Protein AF-A0A958FJB3-F1 (afdb_monomer_lite)

Sequence (604 aa):
MTQQEELRKILQYARNHTILNLAGKGLFELPPEIGQLQQLTRLNLKQNHLDTLPPEIGQLKNLRELWLDGNKLSTLPEEIGQLKQLRWLSLNDNQINELPESLAGLETLEILELNGNQLPHPAENQTRKPAELIDFILQNQERRRINTVKLLVLGEPGAGKTSLIRRLVERRFDPDEPSSSGITVQRWPVQVAQKRIQINLWDFGPEVVRRGISHLFLSERSFYLMVWDAGRDKDPEKLENWLKLIQFFGGNSPLIIVLNKTDLLRAEIDRKGLQQRYPNIRAFVNASALDDNGIAELRSVLKNALPDLENMKTRWEPGWLNVKTRLELLKRHFIGMQEYEALCDKEDIDKAGQKDLLQWLHDLGTVTHFQGDIRLHNTIVLRPEWISEAIGKILDANPPAKNRAVLSAADLSWILSGDHFYPRTQYLYLIHLMKSFELCFDLEDNSDREYLVPQWLPARPEADNPSYRQALAFQYHYRFLPGDIIPKLIAKMFPFIVGNAYWQNGFVVSDPFNQALVETREQPPGVSIYVGGRSTTRRDFLARIRGYFDYIHALFPGLEVQERVPLPDQPDVSIDYRHLLTLEEKGIEQFIPEGRELPLAVAP

Structure (mmCIF, N/CA/C/O backbone):
data_AF-A0A958FJB3-F1
#
_entry.id   AF-A0A958FJB3-F1
#
loop_
_atom_site.group_PDB
_atom_site.id
_atom_site.type_symbol
_atom_site.label_atom_id
_atom_site.label_alt_id
_atom_site.label_comp_id
_atom_site.label_asym_id
_atom_site.label_entity_id
_atom_site.label_seq_id
_atom_site.pdbx_PDB_ins_code
_atom_site.Cartn_x
_atom_site.Cartn_y
_atom_site.Cartn_z
_atom_site.occupancy
_atom_site.B_iso_or_equiv
_atom_site.auth_seq_id
_atom_site.auth_comp_id
_atom_site.auth_asym_id
_atom_site.auth_atom_id
_atom_site.pdbx_PDB_model_num
ATOM 1 N N . MET A 1 1 ? -28.145 -40.068 26.305 1.00 54.22 1 MET A N 1
ATOM 2 C CA . MET A 1 1 ? -28.766 -38.735 26.231 1.00 54.22 1 MET A CA 1
ATOM 3 C C . MET A 1 1 ? -27.621 -37.753 26.299 1.00 54.22 1 MET A C 1
ATOM 5 O O . MET A 1 1 ? -26.825 -37.866 27.226 1.00 54.22 1 MET A O 1
ATOM 9 N N . THR A 1 2 ? -27.427 -36.930 25.276 1.00 79.12 2 THR A N 1
ATOM 10 C CA . THR A 1 2 ? -26.333 -35.949 25.303 1.00 79.12 2 THR A CA 1
ATOM 11 C C . THR A 1 2 ? -26.640 -34.880 26.357 1.00 79.12 2 THR A C 1
ATOM 13 O O . THR A 1 2 ? -27.804 -34.617 26.665 1.00 79.12 2 THR A O 1
ATOM 16 N N . GLN A 1 3 ? -25.610 -34.253 26.926 1.00 78.94 3 GLN A N 1
ATOM 17 C CA . GLN A 1 3 ? -25.760 -33.170 27.910 1.00 78.94 3 GLN A CA 1
ATOM 18 C C . GLN A 1 3 ? -26.664 -32.030 27.383 1.00 78.94 3 GLN A C 1
ATOM 20 O O . GLN A 1 3 ? -27.435 -31.440 28.137 1.00 78.94 3 GLN A O 1
ATOM 25 N N . GLN A 1 4 ? -26.646 -31.782 26.066 1.00 80.75 4 GLN A N 1
ATOM 26 C CA . GLN A 1 4 ? -27.548 -30.856 25.368 1.00 80.75 4 GLN A CA 1
ATOM 27 C C . GLN A 1 4 ? -29.017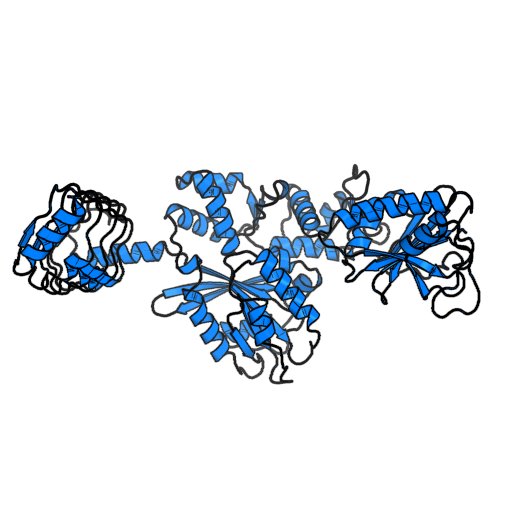 -31.306 25.363 1.00 80.75 4 GLN A C 1
ATOM 29 O O . GLN A 1 4 ? -29.909 -30.486 25.567 1.00 80.75 4 GLN A O 1
ATOM 34 N N . GLU A 1 5 ? -29.301 -32.589 25.119 1.00 83.31 5 GLU A N 1
ATOM 35 C CA . GLU A 1 5 ? -30.674 -33.115 25.158 1.00 83.31 5 GLU A CA 1
ATOM 36 C C . GLU A 1 5 ? -31.267 -33.017 26.565 1.00 83.31 5 GLU A C 1
ATOM 38 O O . GLU A 1 5 ? -32.448 -32.705 26.729 1.00 83.31 5 GLU A O 1
ATOM 43 N N . GLU A 1 6 ? -30.446 -33.260 27.587 1.00 84.75 6 GLU A N 1
ATOM 44 C CA . GLU A 1 6 ? -30.842 -33.100 28.983 1.00 84.75 6 GLU A CA 1
ATOM 45 C C . GLU A 1 6 ? -31.118 -31.634 29.326 1.00 84.75 6 GLU A C 1
ATOM 47 O O . GLU A 1 6 ? -32.161 -31.320 29.902 1.00 84.75 6 GLU A O 1
ATOM 52 N N . LEU A 1 7 ? -30.248 -30.723 28.883 1.00 89.75 7 LEU A N 1
ATOM 53 C CA . LEU A 1 7 ? -30.447 -29.288 29.049 1.00 89.75 7 LEU A CA 1
ATOM 54 C C . LEU A 1 7 ? -31.731 -28.809 28.356 1.00 89.75 7 LEU A C 1
ATOM 56 O O . LEU A 1 7 ? -32.533 -28.120 28.982 1.00 89.75 7 LEU A O 1
ATOM 60 N N . ARG A 1 8 ? -31.997 -29.228 27.113 1.00 89.69 8 ARG A N 1
ATOM 61 C CA . ARG A 1 8 ? -33.249 -28.892 26.408 1.00 89.69 8 ARG A CA 1
ATOM 62 C C . ARG A 1 8 ? -34.489 -29.364 27.164 1.00 89.69 8 ARG A C 1
ATOM 64 O O . ARG A 1 8 ? -35.466 -28.620 27.248 1.00 89.69 8 ARG A O 1
ATOM 71 N N . LYS A 1 9 ? -34.450 -30.560 27.763 1.00 87.44 9 LYS A N 1
ATOM 72 C CA . LYS A 1 9 ? -35.541 -31.045 28.624 1.00 87.44 9 LYS A CA 1
ATOM 73 C C . LYS A 1 9 ? -35.714 -30.155 29.851 1.00 87.44 9 LYS A C 1
ATOM 75 O O . LYS A 1 9 ? -36.835 -29.738 30.126 1.00 87.44 9 LYS A O 1
ATOM 80 N N . ILE A 1 10 ? -34.630 -29.809 30.549 1.00 89.38 10 ILE A N 1
ATOM 81 C CA . ILE A 1 10 ? -34.678 -28.898 31.707 1.00 89.38 10 ILE A CA 1
ATOM 82 C C . ILE A 1 10 ? -35.316 -27.560 31.314 1.00 89.38 10 ILE A C 1
ATOM 84 O O . ILE A 1 10 ? -36.217 -27.087 32.006 1.00 89.38 10 ILE A O 1
ATOM 88 N N . LEU A 1 11 ? -34.920 -26.984 30.176 1.00 90.81 11 LEU A N 1
ATOM 89 C CA . LEU A 1 11 ? -35.490 -25.734 29.669 1.00 90.81 11 LEU A CA 1
ATOM 90 C C . LEU A 1 11 ? -36.984 -25.868 29.342 1.00 90.81 11 LEU A C 1
ATOM 92 O O . LEU A 1 11 ? -37.770 -24.980 29.666 1.00 90.81 11 LEU A O 1
ATOM 96 N N . GLN A 1 12 ? -37.414 -26.998 28.778 1.00 89.19 12 GLN A N 1
ATOM 97 C CA . GLN A 1 12 ? -38.831 -27.252 28.514 1.00 89.19 12 GLN A CA 1
ATOM 98 C C . GLN A 1 12 ? -39.673 -27.238 29.802 1.00 89.19 12 GLN A C 1
ATOM 100 O O . GLN A 1 12 ? -40.756 -26.647 29.814 1.00 89.19 12 GLN A O 1
ATOM 105 N N . TYR A 1 13 ? -39.167 -27.822 30.894 1.00 87.00 13 TYR A N 1
ATOM 106 C CA . TYR A 1 13 ? -39.826 -27.789 32.207 1.00 87.00 13 TYR A CA 1
ATOM 107 C C . TYR A 1 13 ? -39.723 -26.417 32.896 1.00 87.00 13 TYR A C 1
ATOM 109 O O . TYR A 1 13 ? -40.611 -26.029 33.660 1.00 87.00 13 TYR A O 1
ATOM 117 N N . ALA A 1 14 ? -38.675 -25.64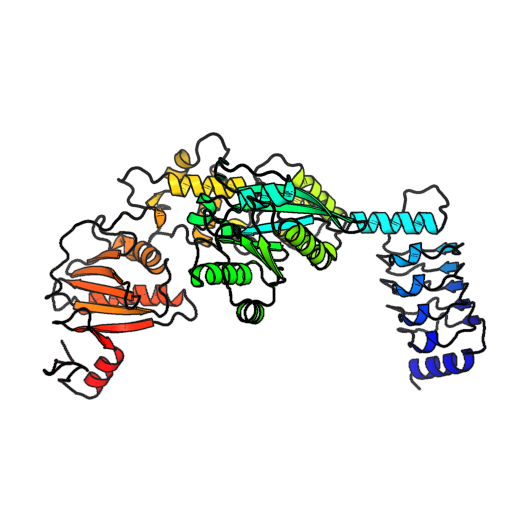5 32.604 1.00 88.31 14 ALA A N 1
ATOM 118 C CA . ALA A 1 14 ? -38.427 -24.340 33.210 1.00 88.31 14 ALA A CA 1
ATOM 119 C C . ALA A 1 14 ? -39.319 -23.205 32.669 1.00 88.31 14 ALA A C 1
ATOM 121 O O . ALA A 1 14 ? -39.293 -22.115 33.232 1.00 88.31 14 ALA A O 1
ATOM 122 N N . ARG A 1 15 ? -40.143 -23.426 31.631 1.00 89.81 15 ARG A N 1
ATOM 123 C CA . ARG A 1 15 ? -40.952 -22.370 30.972 1.00 89.81 15 ARG A CA 1
ATOM 124 C C . ARG A 1 15 ? -41.833 -21.539 31.912 1.00 89.81 15 ARG A C 1
ATOM 126 O O . ARG A 1 15 ? -42.037 -20.355 31.660 1.00 89.81 15 ARG A O 1
ATOM 133 N N . ASN A 1 16 ? -42.325 -22.152 32.988 1.00 89.06 16 ASN A N 1
ATOM 134 C CA . ASN A 1 16 ? -43.184 -21.501 33.984 1.00 89.06 16 ASN A CA 1
ATOM 135 C C . ASN A 1 16 ? -42.441 -21.130 35.279 1.00 89.06 16 ASN A C 1
ATOM 137 O O . ASN A 1 16 ? -43.071 -20.712 36.248 1.00 89.06 16 ASN A O 1
ATOM 141 N N . HIS A 1 17 ? -41.122 -21.317 35.326 1.00 92.12 17 HIS A N 1
ATOM 142 C CA . HIS A 1 17 ? -40.311 -21.019 36.498 1.00 92.12 17 HIS A CA 1
ATOM 143 C C . HIS A 1 17 ? -39.754 -19.600 36.423 1.00 92.12 17 HIS A C 1
ATOM 145 O O . HIS A 1 17 ? -39.385 -19.100 35.363 1.00 92.12 17 HIS A O 1
ATOM 151 N N . THR A 1 18 ? -39.655 -18.966 37.586 1.00 94.62 18 THR A N 1
ATOM 152 C CA . THR A 1 18 ? -39.048 -17.640 37.737 1.00 94.62 18 THR A CA 1
ATOM 153 C C . THR A 1 18 ? -37.558 -17.724 38.066 1.00 94.62 18 THR A C 1
ATOM 155 O O . THR A 1 18 ? -36.823 -16.770 37.839 1.00 94.62 18 THR A O 1
ATOM 158 N N . ILE A 1 19 ? -37.083 -18.871 38.558 1.00 96.50 19 ILE A N 1
ATOM 159 C CA . ILE A 1 19 ? -35.685 -19.095 38.931 1.00 96.50 19 ILE A CA 1
ATOM 160 C C . ILE A 1 19 ? -35.189 -20.366 38.251 1.00 96.50 19 ILE A C 1
ATOM 162 O O . ILE A 1 19 ? -35.820 -21.417 38.364 1.00 96.50 19 ILE A O 1
ATOM 166 N N . LEU A 1 20 ? -34.036 -20.278 37.593 1.00 96.94 20 LEU A N 1
ATOM 167 C CA . LEU A 1 20 ? -33.357 -21.411 36.978 1.00 96.94 20 LEU A CA 1
ATOM 168 C C . LEU A 1 20 ? -31.895 -21.426 37.424 1.00 96.94 20 LEU A C 1
ATOM 170 O O . LEU A 1 20 ? -31.168 -20.451 37.238 1.00 96.94 20 LEU A O 1
ATOM 174 N N . ASN A 1 21 ? -31.469 -22.542 38.018 1.00 96.12 21 ASN A N 1
ATOM 175 C CA . ASN A 1 21 ? -30.090 -22.756 38.442 1.00 96.12 21 ASN A CA 1
ATOM 176 C C . ASN A 1 21 ? -29.446 -23.888 37.636 1.00 96.12 21 ASN A C 1
ATOM 178 O O . ASN A 1 21 ? -29.823 -25.052 37.760 1.00 96.12 21 ASN A O 1
ATOM 182 N N . LEU A 1 22 ? -28.459 -23.514 36.833 1.00 95.69 22 LEU A N 1
ATOM 183 C CA . LEU A 1 22 ? -27.641 -24.368 35.980 1.00 95.69 22 LEU A CA 1
ATOM 184 C C . LEU A 1 22 ? -26.149 -24.245 36.336 1.00 95.69 22 LEU A C 1
ATOM 186 O O . LEU A 1 22 ? -25.287 -24.542 35.509 1.00 95.69 22 LEU A O 1
ATOM 190 N N . ALA A 1 23 ? -25.825 -23.801 37.552 1.00 96.88 23 ALA A N 1
ATOM 191 C CA . ALA A 1 23 ? -24.443 -23.677 37.991 1.00 96.88 23 ALA A CA 1
ATOM 192 C C . ALA A 1 23 ? -23.748 -25.044 38.112 1.00 96.88 23 ALA A C 1
ATOM 194 O O . ALA A 1 23 ? -24.364 -26.020 38.556 1.00 96.88 23 ALA A O 1
ATOM 195 N N . GLY A 1 24 ? -22.462 -25.114 37.751 1.00 94.81 24 GLY A N 1
ATOM 196 C CA . GLY A 1 24 ? -21.642 -26.316 37.943 1.00 94.81 24 GLY A CA 1
ATOM 197 C C . GLY A 1 24 ? -22.065 -27.512 37.086 1.00 94.81 24 GLY A C 1
ATOM 198 O O . GLY A 1 24 ? -21.849 -28.655 37.484 1.00 94.81 24 GLY A O 1
ATOM 199 N N . LYS A 1 25 ? -22.730 -27.280 35.948 1.00 94.12 25 LYS A N 1
ATOM 200 C CA . LYS A 1 25 ? -23.259 -28.345 35.079 1.00 94.12 25 LYS A CA 1
ATOM 201 C C . LYS A 1 25 ? -22.303 -28.751 33.960 1.00 94.12 25 LYS A C 1
ATOM 203 O O . LYS A 1 25 ? -22.642 -29.662 33.210 1.00 94.12 25 LYS A O 1
ATOM 208 N N . GLY A 1 26 ? -21.133 -28.115 33.861 1.00 93.00 26 GLY A N 1
ATOM 209 C CA . GLY A 1 26 ? -20.127 -28.382 32.830 1.00 93.00 26 GLY A CA 1
ATOM 210 C C . GLY A 1 26 ? -20.602 -28.018 31.421 1.00 93.00 26 GLY A C 1
ATOM 211 O O . GLY A 1 26 ? -20.263 -28.720 30.473 1.00 93.00 26 GLY A O 1
ATOM 212 N N . LEU A 1 27 ? -21.453 -26.995 31.287 1.00 93.62 27 LEU A N 1
ATOM 213 C CA . LEU A 1 27 ? -22.026 -26.578 30.003 1.00 93.62 27 LEU A CA 1
ATOM 214 C C . LEU A 1 27 ? -20.989 -25.841 29.152 1.00 93.62 27 LEU A C 1
ATOM 216 O O . LEU A 1 27 ? -20.341 -24.933 29.661 1.00 93.62 27 LEU A O 1
ATOM 220 N N . PHE A 1 28 ? -20.887 -26.185 27.869 1.00 93.50 28 PHE A N 1
ATOM 221 C CA . PHE A 1 28 ? -20.039 -25.478 26.894 1.00 93.50 28 PHE A CA 1
ATOM 222 C C . PHE A 1 28 ? -20.807 -24.425 26.087 1.00 93.50 28 PHE A C 1
ATOM 224 O O . PHE A 1 28 ? -20.244 -23.430 25.645 1.00 93.50 28 PHE A O 1
ATOM 231 N N . GLU A 1 29 ? -22.118 -24.610 25.944 1.00 93.00 29 GLU A N 1
ATOM 232 C CA . GLU A 1 29 ? -23.006 -23.672 25.264 1.00 93.00 29 GLU A CA 1
ATOM 233 C C . GLU A 1 29 ? -24.403 -23.686 25.893 1.00 93.00 29 GLU A C 1
ATOM 235 O O . GLU A 1 29 ? -24.802 -24.645 26.566 1.00 93.00 29 GLU A O 1
ATOM 240 N N . LEU A 1 30 ? -25.155 -22.610 25.657 1.00 93.81 30 LEU A N 1
ATOM 241 C CA . LEU A 1 30 ? -26.578 -22.531 25.964 1.00 93.81 30 LEU A CA 1
ATOM 242 C C . LEU A 1 30 ? -27.383 -22.600 24.671 1.00 93.81 30 LEU A C 1
ATOM 244 O O . LEU A 1 30 ? -27.088 -21.859 23.734 1.00 93.81 30 LEU A O 1
ATOM 248 N N . PRO A 1 31 ? -28.424 -23.440 24.616 1.00 93.31 31 PRO A N 1
ATOM 249 C CA . PRO A 1 31 ? -29.214 -23.577 23.413 1.00 93.31 31 PRO A CA 1
ATOM 250 C C . PRO A 1 31 ? -30.174 -22.368 23.283 1.00 93.31 31 PRO A C 1
ATOM 252 O O . PRO A 1 31 ? -30.625 -21.834 24.308 1.00 93.31 31 PRO A O 1
ATOM 255 N N . PRO A 1 32 ? -30.518 -21.931 22.055 1.00 93.38 32 PRO A N 1
ATOM 256 C CA . PRO A 1 32 ? -31.379 -20.765 21.796 1.00 93.38 32 PRO A CA 1
ATOM 257 C C . PRO A 1 32 ? -32.727 -20.787 22.532 1.00 93.38 32 PRO A C 1
ATOM 259 O O . PRO A 1 32 ? -33.302 -19.749 22.858 1.00 93.38 32 PRO A O 1
ATOM 262 N N . GLU A 1 33 ? -33.235 -21.980 22.850 1.00 94.94 33 GLU A N 1
ATOM 263 C CA . GLU A 1 33 ? -34.479 -22.210 23.581 1.00 94.94 33 GLU A CA 1
ATOM 264 C C . GLU A 1 33 ? -34.492 -21.569 24.979 1.00 94.94 33 GLU A C 1
ATOM 266 O O . GLU A 1 33 ? -35.575 -21.382 25.537 1.00 94.94 33 GLU A O 1
ATOM 271 N N . ILE A 1 34 ? -33.335 -21.164 25.526 1.00 95.50 34 ILE A N 1
ATOM 272 C CA . ILE A 1 34 ? -33.266 -20.342 26.742 1.00 95.50 34 ILE A CA 1
ATOM 273 C C . ILE A 1 34 ? -34.123 -19.075 26.613 1.00 95.50 34 ILE A C 1
ATOM 275 O O . ILE A 1 34 ? -34.804 -18.713 27.569 1.00 95.50 34 ILE A O 1
ATOM 279 N N . GLY A 1 35 ? -34.195 -18.463 25.423 1.00 92.88 35 GLY A N 1
ATOM 280 C CA . GLY A 1 35 ? -35.009 -17.271 25.165 1.00 92.88 35 GLY A CA 1
ATOM 281 C C . GLY A 1 35 ? -36.516 -17.493 25.325 1.00 92.88 35 GLY A C 1
ATOM 282 O O . GLY A 1 35 ? -37.276 -16.541 25.485 1.00 92.88 35 GLY A O 1
ATOM 283 N N . GLN A 1 36 ? -36.981 -18.746 25.368 1.00 94.75 36 GLN A N 1
ATOM 284 C CA . GLN A 1 36 ? -38.398 -19.077 25.552 1.00 94.75 36 GLN A CA 1
ATOM 285 C C . GLN A 1 36 ? -38.855 -18.987 27.017 1.00 94.75 36 GLN A C 1
ATOM 287 O O . GLN A 1 36 ? -40.058 -19.049 27.282 1.00 94.75 36 GLN A O 1
ATOM 292 N N . LEU A 1 37 ? -37.938 -18.833 27.980 1.00 95.75 37 LEU A N 1
ATOM 293 C CA . LEU A 1 37 ? -38.248 -18.767 29.414 1.00 95.75 37 LEU A CA 1
ATOM 294 C C . LEU A 1 37 ? -38.734 -17.372 29.838 1.00 95.75 37 LEU A C 1
ATOM 296 O O . LEU A 1 37 ? -38.161 -16.721 30.705 1.00 95.75 37 LEU A O 1
ATOM 300 N N . GLN A 1 38 ? -39.819 -16.900 29.229 1.00 93.00 38 GLN A N 1
ATOM 301 C CA . GLN A 1 38 ? -40.310 -15.523 29.358 1.00 93.00 38 GLN A CA 1
ATOM 302 C C . GLN A 1 38 ? -40.679 -15.106 30.797 1.00 93.00 38 GLN A C 1
ATOM 304 O O . GLN A 1 38 ? -40.741 -13.914 31.086 1.00 93.00 38 GLN A O 1
ATOM 309 N N . GLN A 1 39 ? -40.910 -16.057 31.709 1.00 94.88 39 GLN A N 1
ATOM 310 C CA . GLN A 1 39 ? -41.218 -15.796 33.126 1.00 94.88 39 GLN A CA 1
ATOM 311 C C . GLN A 1 39 ? -39.975 -15.689 34.022 1.00 94.88 39 GLN A C 1
ATOM 313 O O . GLN A 1 39 ? -40.094 -15.391 35.212 1.00 94.88 39 GLN A O 1
ATOM 318 N N . LEU A 1 40 ? -38.784 -15.948 33.479 1.00 97.56 40 LEU A N 1
ATOM 319 C CA . LEU A 1 40 ? -37.568 -16.048 34.267 1.00 97.56 40 LEU A CA 1
ATOM 320 C C . LEU A 1 40 ? -37.137 -14.678 34.802 1.00 97.56 40 LEU A C 1
ATOM 322 O O . LEU A 1 40 ? -36.988 -13.718 34.051 1.00 97.56 40 LEU A O 1
ATOM 326 N N . THR A 1 41 ? -36.906 -14.611 36.110 1.00 98.00 41 THR A N 1
ATOM 327 C CA . THR A 1 41 ? -36.412 -13.429 36.824 1.00 98.00 41 THR A CA 1
ATOM 328 C C . THR A 1 41 ? -34.995 -13.627 37.355 1.00 98.00 41 THR A C 1
ATOM 330 O O . THR A 1 41 ? -34.278 -12.642 37.525 1.00 98.00 41 THR A O 1
ATOM 333 N N . ARG A 1 42 ? -34.556 -14.873 37.577 1.00 98.44 42 ARG A N 1
ATOM 334 C CA . ARG A 1 42 ? -33.197 -15.201 38.031 1.00 98.44 42 ARG A CA 1
ATOM 335 C C . ARG A 1 42 ? -32.615 -16.379 37.258 1.00 98.44 42 ARG A C 1
ATOM 337 O O . ARG A 1 42 ? -33.226 -17.448 37.212 1.00 98.44 42 ARG A O 1
ATOM 344 N N . LEU A 1 43 ? -31.415 -16.201 36.714 1.00 98.31 43 LEU A N 1
ATOM 345 C CA . LEU A 1 43 ? -30.686 -17.230 35.979 1.00 98.31 43 LEU A CA 1
ATOM 346 C C . LEU A 1 43 ? -29.268 -17.373 36.533 1.00 98.31 43 LEU A C 1
ATOM 348 O O . LEU A 1 43 ? -28.462 -16.447 36.454 1.00 98.31 43 LEU A O 1
ATOM 352 N N . ASN A 1 44 ? -28.962 -18.547 37.084 1.00 98.12 44 ASN A N 1
ATOM 353 C CA . ASN A 1 44 ? -27.632 -18.879 37.585 1.00 98.12 44 ASN A CA 1
ATOM 354 C C . ASN A 1 44 ? -26.924 -19.857 36.644 1.00 98.12 44 ASN A C 1
ATOM 356 O O . ASN A 1 44 ? -27.386 -20.980 36.459 1.00 98.12 44 ASN A O 1
ATOM 360 N N . LEU A 1 45 ? -25.799 -19.427 36.080 1.00 97.94 45 LEU A N 1
ATOM 361 C CA . LEU A 1 45 ? -24.961 -20.155 35.127 1.00 97.94 45 LEU A CA 1
ATOM 362 C C . LEU A 1 45 ? -23.493 -20.226 35.580 1.00 97.94 45 LEU A C 1
ATOM 364 O O . LEU A 1 45 ? -22.615 -20.526 34.767 1.00 97.94 45 LEU A O 1
ATOM 368 N N . LYS A 1 46 ? -23.214 -19.960 36.863 1.00 98.06 46 LYS A N 1
ATOM 369 C CA . LYS A 1 46 ? -21.849 -19.944 37.409 1.00 98.06 46 LYS A CA 1
ATOM 370 C C . LYS A 1 46 ? -21.123 -21.283 37.211 1.00 98.06 46 LYS A C 1
ATOM 372 O O . LYS A 1 46 ? -21.753 -22.338 37.256 1.00 98.06 46 LYS A O 1
ATOM 377 N N . GLN A 1 47 ? -19.796 -21.251 37.113 1.00 97.81 47 GLN A N 1
ATOM 378 C CA . GLN A 1 47 ? -18.928 -22.437 37.117 1.00 97.81 47 GLN A CA 1
ATOM 379 C C . GLN A 1 47 ? -19.274 -23.422 35.986 1.00 97.81 47 GLN A C 1
ATOM 381 O O . GLN A 1 47 ? -19.537 -24.603 36.218 1.00 97.81 47 GLN A O 1
ATOM 386 N N . ASN A 1 48 ? -19.326 -22.918 34.755 1.00 97.44 48 ASN A N 1
ATOM 387 C CA . ASN A 1 48 ? -19.486 -23.719 33.542 1.00 97.44 48 ASN A CA 1
ATOM 388 C C . ASN A 1 48 ? -18.290 -23.464 32.596 1.00 97.44 48 ASN A C 1
ATOM 390 O O . ASN A 1 48 ? -17.254 -22.935 32.996 1.00 97.44 48 ASN A O 1
ATOM 394 N N . HIS A 1 49 ? -18.385 -23.907 31.347 1.00 96.38 49 HIS A N 1
ATOM 395 C CA . HIS A 1 49 ? -17.373 -23.720 30.306 1.00 96.38 49 HIS A CA 1
ATOM 396 C C . HIS A 1 49 ? -17.947 -22.945 29.119 1.00 96.38 49 HIS A C 1
ATOM 398 O O . HIS A 1 49 ? -17.606 -23.238 27.980 1.00 96.38 49 HIS A O 1
ATOM 404 N N . LEU A 1 50 ? -18.860 -22.004 29.382 1.00 96.69 50 LEU A N 1
ATOM 405 C CA . LEU A 1 50 ? -19.481 -21.210 28.330 1.00 96.69 50 LEU A CA 1
ATOM 406 C C . LEU A 1 50 ? -18.444 -20.269 27.721 1.00 96.69 50 LEU A C 1
ATOM 408 O O . LEU A 1 50 ? -17.899 -19.418 28.427 1.00 96.69 50 LEU A O 1
ATOM 412 N N . ASP A 1 51 ? -18.221 -20.407 26.419 1.00 93.75 51 ASP A N 1
ATOM 413 C CA . ASP A 1 51 ? -17.332 -19.528 25.652 1.00 93.75 51 ASP A CA 1
ATOM 414 C C . ASP A 1 51 ? -18.111 -18.341 25.043 1.00 93.75 51 ASP A C 1
ATOM 416 O O . ASP A 1 51 ? -17.554 -17.269 24.808 1.00 93.75 51 ASP A O 1
ATOM 420 N N . THR A 1 52 ? -19.425 -18.507 24.829 1.00 93.88 52 THR A N 1
ATOM 421 C CA . THR A 1 52 ? -20.356 -17.474 24.333 1.00 93.88 52 THR A CA 1
ATOM 422 C C . THR A 1 52 ? -21.750 -17.611 24.963 1.00 93.88 52 THR A C 1
ATOM 424 O O . THR A 1 52 ? -22.070 -18.624 25.592 1.00 93.88 52 THR A O 1
ATOM 427 N N . LEU A 1 53 ? -22.600 -16.592 24.784 1.00 96.44 53 LEU A N 1
ATOM 428 C CA . LEU A 1 53 ? -24.036 -16.657 25.074 1.00 96.44 53 LEU A CA 1
ATOM 429 C C . LEU A 1 53 ? -24.843 -16.533 23.774 1.00 96.44 53 LEU A C 1
ATOM 431 O O . LEU A 1 53 ? -24.478 -15.718 22.925 1.00 96.44 53 LEU A O 1
ATOM 435 N N . PRO A 1 54 ? -25.959 -17.268 23.626 1.00 95.94 54 PRO A N 1
ATOM 436 C CA . PRO A 1 54 ? -26.847 -17.103 22.483 1.00 95.94 54 PRO A CA 1
ATOM 437 C C . PRO A 1 54 ? -27.507 -15.706 22.507 1.00 95.94 54 PRO A C 1
ATOM 439 O O . PRO A 1 54 ? -27.916 -15.258 23.587 1.00 95.94 54 PRO A O 1
ATOM 442 N N . PRO A 1 55 ? -27.679 -15.030 21.353 1.00 95.19 55 PRO A N 1
ATOM 443 C CA . PRO A 1 55 ? -28.412 -13.760 21.242 1.00 95.19 55 PRO A CA 1
ATOM 444 C C . PRO A 1 55 ? -29.809 -13.795 21.885 1.00 95.19 55 PRO A C 1
ATOM 446 O O . PRO A 1 55 ? -30.296 -12.806 22.436 1.00 95.19 55 PRO A O 1
ATOM 449 N N . GLU A 1 56 ? -30.453 -14.965 21.891 1.00 97.81 56 GLU A N 1
ATOM 450 C CA . GLU A 1 56 ? -31.766 -15.211 22.486 1.00 97.81 56 GLU A CA 1
ATOM 451 C C . GLU A 1 56 ? -31.821 -14.939 23.994 1.00 97.81 56 GLU A C 1
ATOM 453 O O . GLU A 1 56 ? -32.915 -14.763 24.533 1.00 97.81 56 GLU A O 1
ATOM 458 N N . ILE A 1 57 ? -30.678 -14.821 24.683 1.00 97.12 57 ILE A N 1
ATOM 459 C CA . ILE A 1 57 ? -30.644 -14.376 26.080 1.00 97.12 57 ILE A CA 1
ATOM 460 C C . ILE A 1 57 ? -31.356 -13.027 26.257 1.00 97.12 57 ILE A C 1
ATOM 462 O O . ILE A 1 57 ? -32.060 -12.833 27.247 1.00 97.12 57 ILE A O 1
ATOM 466 N N . GLY A 1 58 ? -31.278 -12.134 25.261 1.00 95.44 58 GLY A N 1
ATOM 467 C CA . GLY A 1 58 ? -31.958 -10.837 25.272 1.00 95.44 58 GLY A CA 1
ATOM 468 C C . GLY A 1 58 ? -33.487 -10.922 25.229 1.00 95.44 58 GLY A C 1
ATOM 469 O O . GLY A 1 58 ? -34.169 -9.922 25.475 1.00 95.44 58 GLY A O 1
ATOM 470 N N . GLN A 1 59 ? -34.063 -12.099 24.956 1.00 97.19 59 GLN A N 1
ATOM 471 C CA . GLN A 1 59 ? -35.513 -12.323 24.965 1.00 97.19 59 GLN A CA 1
ATOM 472 C C . GLN A 1 59 ? -36.089 -12.461 26.381 1.00 97.19 59 GLN A C 1
ATOM 474 O O . GLN A 1 59 ? -37.305 -12.363 26.542 1.00 97.19 59 GLN A O 1
ATOM 479 N N . LEU A 1 60 ? -35.256 -12.638 27.411 1.00 97.06 60 LEU A N 1
ATOM 480 C CA . LEU A 1 60 ? -35.680 -12.790 28.807 1.00 97.06 60 LEU A CA 1
ATOM 481 C C . LEU A 1 60 ? -36.062 -11.442 29.448 1.00 97.06 60 LEU A C 1
ATOM 483 O O . LEU A 1 60 ? -35.429 -10.978 30.391 1.00 97.06 60 LEU A O 1
ATOM 487 N N . LYS A 1 61 ? -37.114 -10.784 28.945 1.00 95.00 61 LYS A N 1
ATOM 488 C CA . LYS A 1 61 ? -37.470 -9.393 29.311 1.00 95.00 61 LYS A CA 1
ATOM 489 C C . LYS A 1 61 ? -37.756 -9.160 30.803 1.00 95.00 61 LYS A C 1
ATOM 491 O O . LYS A 1 61 ? -37.691 -8.017 31.250 1.00 95.00 61 LYS A O 1
ATOM 496 N N . ASN A 1 62 ? -38.060 -10.220 31.554 1.00 96.31 62 ASN A N 1
ATOM 497 C CA . ASN A 1 62 ? -38.333 -10.178 32.995 1.00 96.31 62 ASN A CA 1
ATOM 498 C C . ASN A 1 62 ? -37.107 -10.492 33.874 1.00 96.31 62 ASN A C 1
ATOM 500 O O . ASN A 1 62 ? -37.225 -10.496 35.103 1.00 96.31 62 ASN A O 1
ATOM 504 N N . LEU A 1 63 ? -35.941 -10.759 33.273 1.00 98.19 63 LEU A N 1
ATOM 505 C CA . LEU A 1 63 ? -34.742 -11.149 34.005 1.00 98.19 63 LEU A CA 1
ATOM 506 C C . LEU A 1 63 ? -34.208 -9.984 34.843 1.00 98.19 63 LEU A C 1
ATOM 508 O O . LEU A 1 63 ? -34.011 -8.879 34.342 1.00 98.19 63 LEU A O 1
ATOM 512 N N . ARG A 1 64 ? -33.964 -10.255 36.127 1.00 98.38 64 ARG A N 1
ATOM 513 C CA . ARG A 1 64 ? -33.463 -9.298 37.123 1.00 98.38 64 ARG A CA 1
ATOM 514 C C . ARG A 1 64 ? -32.070 -9.653 37.615 1.00 98.38 64 ARG A C 1
ATOM 516 O O . ARG A 1 64 ? -31.294 -8.750 37.905 1.00 98.38 64 ARG A O 1
ATOM 523 N N . GLU A 1 65 ? -31.750 -10.938 37.707 1.00 98.56 65 GLU A N 1
ATOM 524 C CA . GLU A 1 65 ? -30.454 -11.409 38.199 1.00 98.56 65 GLU A CA 1
ATOM 525 C C . GLU A 1 65 ? -29.875 -12.437 37.222 1.00 98.56 65 GLU A C 1
ATOM 527 O O . GLU A 1 65 ? -30.513 -13.453 36.924 1.00 98.56 65 GLU A O 1
ATOM 532 N N . LEU A 1 66 ? -28.673 -12.157 36.720 1.00 98.50 66 LEU A N 1
ATOM 533 C CA . LEU A 1 66 ? -27.920 -13.023 35.822 1.00 98.50 66 LEU A CA 1
ATOM 534 C C . LEU A 1 66 ? -26.515 -13.244 36.384 1.00 98.50 66 LEU A C 1
ATOM 536 O O . LEU A 1 66 ? -25.731 -12.303 36.523 1.00 98.50 66 LEU A O 1
ATOM 540 N N . TRP A 1 67 ? -26.199 -14.501 36.687 1.00 98.50 67 TRP A N 1
ATOM 541 C CA . TRP A 1 67 ? -24.899 -14.892 37.219 1.00 98.50 67 TRP A CA 1
ATOM 542 C C . TRP A 1 67 ? -24.142 -15.803 36.262 1.00 98.50 67 TRP A C 1
ATOM 544 O O . TRP A 1 67 ? -24.626 -16.883 35.929 1.00 98.50 67 TRP A O 1
ATOM 554 N N . LEU A 1 68 ? -22.940 -15.389 35.878 1.00 98.31 68 LEU A N 1
ATOM 555 C CA . LEU A 1 68 ? -22.094 -16.018 34.863 1.00 98.31 68 LEU A CA 1
ATOM 556 C C . LEU A 1 68 ? -20.646 -16.218 35.343 1.00 98.31 68 LEU A C 1
ATOM 558 O O . LEU A 1 68 ? -19.773 -16.514 34.530 1.00 98.31 68 LEU A O 1
ATOM 562 N N . ASP A 1 69 ? -20.383 -16.084 36.646 1.00 98.19 69 ASP A N 1
ATOM 563 C CA . ASP A 1 69 ? -19.028 -16.197 37.199 1.00 98.19 69 ASP A CA 1
ATOM 564 C C . ASP A 1 69 ? -18.351 -17.533 36.875 1.00 98.19 69 ASP A C 1
ATOM 566 O O . ASP A 1 69 ? -19.000 -18.581 36.937 1.00 98.19 69 ASP A O 1
ATOM 570 N N . GLY A 1 70 ? -17.041 -17.524 36.627 1.00 97.38 70 GLY A N 1
ATOM 571 C CA . GLY A 1 70 ? -16.265 -18.746 36.406 1.00 97.38 70 GLY A CA 1
ATOM 572 C C . GLY A 1 70 ? -16.674 -19.470 35.124 1.00 97.38 70 GLY A C 1
ATOM 573 O O . GLY A 1 70 ? -17.006 -20.655 35.160 1.00 97.38 70 GLY A O 1
ATOM 574 N N . ASN A 1 71 ? -16.708 -18.737 34.013 1.00 98.25 71 ASN A N 1
ATOM 575 C CA . ASN A 1 71 ? -16.905 -19.262 32.661 1.00 98.25 71 ASN A CA 1
ATOM 576 C C . ASN A 1 71 ? -15.695 -18.874 31.782 1.00 98.25 71 ASN A C 1
ATOM 578 O O . ASN A 1 71 ? -14.641 -18.493 32.290 1.00 98.25 71 ASN A O 1
ATOM 582 N N . LYS A 1 72 ? -15.803 -19.023 30.459 1.00 96.38 72 LYS A N 1
ATOM 583 C CA . LYS A 1 72 ? -14.750 -18.682 29.489 1.00 96.38 72 LYS A CA 1
ATOM 584 C C . LYS A 1 72 ? -15.219 -17.620 28.492 1.00 96.38 72 LYS A C 1
ATOM 586 O O . LYS A 1 72 ? -14.708 -17.545 27.378 1.00 96.38 72 LYS A O 1
ATOM 591 N N . LEU A 1 73 ? -16.194 -16.797 28.885 1.00 97.06 73 LEU A N 1
ATOM 592 C CA . LEU A 1 73 ? -16.765 -15.780 28.008 1.00 97.06 73 LEU A CA 1
ATOM 593 C C . LEU A 1 73 ? -15.687 -14.767 27.630 1.00 97.06 73 LEU A C 1
ATOM 595 O O . LEU A 1 73 ? -15.097 -14.146 28.512 1.00 97.06 73 LEU A O 1
ATOM 599 N N . SER A 1 74 ? -15.454 -14.586 26.334 1.00 90.94 74 SER A N 1
ATOM 600 C CA . SER A 1 74 ? -14.571 -13.537 25.807 1.00 90.94 74 SER A CA 1
ATOM 601 C C . SER A 1 74 ? -15.332 -12.265 25.421 1.00 90.94 74 SER A C 1
ATOM 603 O O . SER A 1 74 ? -14.774 -11.170 25.452 1.00 90.94 74 SER A O 1
ATOM 605 N N . THR A 1 75 ? -16.623 -12.400 25.105 1.00 90.44 75 THR A N 1
ATOM 606 C CA . THR A 1 75 ? -17.532 -11.317 24.704 1.00 90.44 75 THR A CA 1
ATOM 607 C C . THR A 1 75 ? -18.951 -11.581 25.224 1.00 90.44 75 THR A C 1
ATOM 609 O O . THR A 1 75 ? -19.261 -12.669 25.718 1.00 90.44 75 THR A O 1
ATOM 612 N N . LEU A 1 76 ? -19.827 -10.579 25.116 1.00 95.50 76 LEU A N 1
ATOM 613 C CA . LEU A 1 76 ? -21.265 -10.702 25.371 1.00 95.50 76 LEU A CA 1
ATOM 614 C C . LEU A 1 76 ? -22.043 -10.294 24.111 1.00 95.50 76 LEU A C 1
ATOM 616 O O . LEU A 1 76 ? -21.613 -9.365 23.426 1.00 95.50 76 LEU A O 1
ATOM 620 N N . PRO A 1 77 ? -23.192 -10.928 23.814 1.00 94.56 77 PRO A N 1
ATOM 621 C CA . PRO A 1 77 ? -24.038 -10.522 22.696 1.00 94.56 77 PRO A CA 1
ATOM 622 C C . PRO A 1 77 ? -24.610 -9.114 22.921 1.00 94.56 77 PRO A C 1
ATOM 624 O O . PRO A 1 77 ? -24.964 -8.758 24.049 1.00 94.56 77 PRO A O 1
ATOM 627 N N . GLU A 1 78 ? -24.771 -8.330 21.850 1.00 90.50 78 GLU A N 1
ATOM 628 C CA . GLU A 1 78 ? -25.412 -7.001 21.900 1.00 90.50 78 GLU A CA 1
ATOM 629 C C . GLU A 1 78 ? -26.863 -7.074 22.416 1.00 90.50 78 GLU A C 1
ATOM 631 O O . GLU A 1 78 ? -27.422 -6.126 22.966 1.00 90.50 78 GLU A O 1
ATOM 636 N N . GLU A 1 79 ? -27.503 -8.234 22.313 1.00 97.00 79 GLU A N 1
ATOM 637 C CA . GLU A 1 79 ? -28.849 -8.465 22.815 1.00 97.00 79 GLU A CA 1
ATOM 638 C C . GLU A 1 79 ? -28.943 -8.414 24.349 1.00 97.00 79 GLU A C 1
ATOM 640 O O . GLU A 1 79 ? -30.045 -8.239 24.880 1.00 97.00 79 GLU A O 1
ATOM 645 N N . ILE A 1 80 ? -27.825 -8.491 25.085 1.00 96.31 80 ILE A N 1
ATOM 646 C CA . ILE A 1 80 ? -27.837 -8.367 26.550 1.00 96.31 80 ILE A CA 1
ATOM 647 C C . ILE A 1 80 ? -28.390 -7.008 27.005 1.00 96.31 80 ILE A C 1
ATOM 649 O O . ILE A 1 80 ? -29.093 -6.929 28.014 1.00 96.31 80 ILE A O 1
ATOM 653 N N . GLY A 1 81 ? -28.181 -5.946 26.217 1.00 93.25 81 GLY A N 1
ATOM 654 C CA . GLY A 1 81 ? -28.734 -4.619 26.494 1.00 93.25 81 GLY A CA 1
ATOM 655 C C . GLY A 1 81 ? -30.259 -4.531 26.353 1.00 93.25 81 GLY A C 1
ATOM 656 O O . GLY A 1 81 ? -30.859 -3.503 26.687 1.00 93.25 81 GLY A O 1
ATOM 657 N N . GLN A 1 82 ? -30.920 -5.596 25.885 1.00 96.19 82 GLN A N 1
ATOM 658 C CA . GLN A 1 82 ? -32.377 -5.688 25.836 1.00 96.19 82 GLN A CA 1
ATOM 659 C C . GLN A 1 82 ? -33.013 -6.103 27.176 1.00 96.19 82 GLN A C 1
ATOM 661 O O . GLN A 1 82 ? -34.239 -6.030 27.311 1.00 96.19 82 GLN A O 1
ATOM 666 N N . LEU A 1 83 ? -32.215 -6.523 28.163 1.00 96.94 83 LEU A N 1
ATOM 667 C CA . LEU A 1 83 ? -32.666 -6.942 29.493 1.00 96.94 83 LEU A CA 1
ATOM 668 C C . LEU A 1 83 ? -32.967 -5.733 30.394 1.00 96.94 83 LEU A C 1
ATOM 670 O O . LEU A 1 83 ? -32.341 -5.532 31.428 1.00 96.94 83 LEU A O 1
ATOM 674 N N . LYS A 1 84 ? -33.949 -4.908 30.012 1.00 95.25 84 LYS A N 1
ATOM 675 C CA . LYS A 1 84 ? -34.261 -3.616 30.662 1.00 95.25 84 LYS A CA 1
ATOM 676 C C . LYS A 1 84 ? -34.709 -3.692 32.132 1.00 95.25 84 LYS A C 1
ATOM 678 O O . LYS A 1 84 ? -34.919 -2.649 32.735 1.00 95.25 84 LYS A O 1
ATOM 683 N N . GLN A 1 85 ? -34.898 -4.892 32.690 1.00 97.19 85 GLN A N 1
ATOM 684 C CA . GLN A 1 85 ? -35.216 -5.111 34.108 1.00 97.19 85 GLN A CA 1
ATOM 685 C C . GLN A 1 85 ? -34.033 -5.664 34.919 1.00 97.19 85 GLN A C 1
ATOM 687 O O . GLN A 1 85 ? -34.194 -5.936 36.114 1.00 97.19 85 GLN A O 1
ATOM 692 N N . LEU A 1 86 ? -32.865 -5.853 34.294 1.00 98.19 86 LEU A N 1
ATOM 693 C CA . LEU A 1 86 ? -31.703 -6.450 34.937 1.00 98.19 86 LEU A CA 1
ATOM 694 C C . LEU A 1 86 ? -31.171 -5.522 36.031 1.00 98.19 86 LEU A C 1
ATOM 696 O O . LEU A 1 86 ? -30.946 -4.336 35.797 1.00 98.19 86 LEU A O 1
ATOM 700 N N . ARG A 1 87 ? -30.985 -6.077 37.229 1.00 97.81 87 ARG A N 1
ATOM 701 C CA . ARG A 1 87 ? -30.475 -5.391 38.423 1.00 97.81 87 ARG A CA 1
ATOM 702 C C . ARG A 1 87 ? -29.128 -5.933 38.870 1.00 97.81 87 ARG A C 1
ATOM 704 O O . ARG A 1 87 ? -28.316 -5.163 39.366 1.00 97.81 87 ARG A O 1
ATOM 711 N N . TRP A 1 88 ? -28.880 -7.225 38.668 1.00 98.31 88 TRP A N 1
ATOM 712 C CA . TRP A 1 88 ? -27.613 -7.875 38.994 1.00 98.31 88 TRP A CA 1
ATOM 713 C C . TRP A 1 88 ? -27.047 -8.575 37.763 1.00 98.31 88 TRP A C 1
ATOM 715 O O . TRP A 1 88 ? -27.682 -9.484 37.224 1.00 98.31 88 TRP A O 1
ATOM 725 N N . LEU A 1 89 ? -25.835 -8.191 37.368 1.00 98.00 89 LEU A N 1
ATOM 726 C CA . LEU A 1 89 ? -25.036 -8.885 36.363 1.00 98.00 89 LEU A CA 1
ATOM 727 C C . LEU A 1 89 ? -23.666 -9.234 36.949 1.00 98.00 89 LEU A C 1
ATOM 729 O O . LEU A 1 89 ? -22.886 -8.354 37.301 1.00 98.00 89 LEU A O 1
ATOM 733 N N . SER A 1 90 ? -23.384 -10.527 37.063 1.00 97.50 90 SER A N 1
ATOM 734 C CA . SER A 1 90 ? -22.149 -11.040 37.660 1.00 97.50 90 SER A CA 1
ATOM 735 C C . SER A 1 90 ? -21.378 -11.842 36.621 1.00 97.50 90 SER A C 1
ATOM 737 O O . SER A 1 90 ? -21.916 -12.807 36.077 1.00 97.50 90 SER A O 1
ATOM 739 N N . LEU A 1 91 ? -20.168 -11.398 36.296 1.00 97.50 91 LEU A N 1
ATOM 740 C CA . LEU A 1 91 ? -19.333 -11.898 35.201 1.00 97.50 91 LEU A CA 1
ATOM 741 C C . LEU A 1 91 ? -17.898 -12.162 35.673 1.00 97.50 91 LEU A C 1
ATOM 743 O O . LEU A 1 91 ? -16.980 -12.166 34.853 1.00 97.50 91 LEU A O 1
ATOM 747 N N . ASN A 1 92 ? -17.669 -12.338 36.974 1.00 97.12 92 ASN A N 1
ATOM 748 C CA . ASN A 1 92 ? -16.315 -12.488 37.489 1.00 97.12 92 ASN A CA 1
ATOM 749 C C . ASN A 1 92 ? -15.631 -13.733 36.912 1.00 97.12 92 ASN A C 1
ATOM 751 O O . ASN A 1 92 ? -16.296 -14.698 36.535 1.00 97.12 92 ASN A O 1
ATOM 755 N N . ASP A 1 93 ? -14.305 -13.718 36.864 1.00 97.00 93 ASP A N 1
ATOM 756 C CA . ASP A 1 93 ? -13.482 -14.855 36.449 1.00 97.00 93 ASP A CA 1
ATOM 757 C C . ASP A 1 93 ? -13.919 -15.408 35.080 1.00 97.00 93 ASP A C 1
ATOM 759 O O . ASP A 1 93 ? -14.290 -16.574 34.929 1.00 97.00 93 ASP A O 1
ATOM 763 N N . ASN A 1 94 ? -13.926 -14.519 34.087 1.00 97.69 94 ASN A N 1
ATOM 764 C CA . ASN A 1 94 ? -14.156 -14.815 32.675 1.00 97.69 94 ASN A CA 1
ATOM 765 C C . ASN A 1 94 ? -12.966 -14.284 31.847 1.00 97.69 94 ASN A C 1
ATOM 767 O O . ASN A 1 94 ? -11.919 -13.932 32.381 1.00 97.69 94 ASN A O 1
ATOM 771 N N . GLN A 1 95 ? -13.075 -14.254 30.520 1.00 94.06 95 GLN A N 1
ATOM 772 C CA . GLN A 1 95 ? -12.023 -13.760 29.621 1.00 94.06 95 GLN A CA 1
ATOM 773 C C . GLN A 1 95 ? -12.484 -12.510 28.865 1.00 94.06 95 GLN A C 1
ATOM 775 O O . GLN A 1 95 ? -11.994 -12.224 27.774 1.00 94.06 95 GLN A O 1
ATOM 780 N N . ILE A 1 96 ? -13.442 -11.770 29.434 1.00 94.25 96 ILE A N 1
ATOM 781 C CA . ILE A 1 96 ? -14.091 -10.654 28.754 1.00 94.25 96 ILE A CA 1
ATOM 782 C C . ILE A 1 96 ? -13.067 -9.547 28.559 1.00 94.25 96 ILE A C 1
ATOM 784 O O . ILE A 1 96 ? -12.499 -9.045 29.526 1.00 94.25 96 ILE A O 1
ATOM 788 N N . ASN A 1 97 ? -12.837 -9.157 27.314 1.00 85.56 97 ASN A N 1
ATOM 789 C CA . ASN A 1 97 ? -11.944 -8.052 26.960 1.00 85.56 97 ASN A CA 1
ATOM 790 C C . ASN A 1 97 ? -12.708 -6.849 26.378 1.00 85.56 97 ASN A C 1
ATOM 792 O O . ASN A 1 97 ? -12.151 -5.754 26.250 1.00 85.56 97 ASN A O 1
ATOM 796 N N . GLU A 1 98 ? -14.005 -7.013 26.102 1.00 85.94 98 GLU A N 1
ATOM 797 C CA . GLU A 1 98 ? -14.900 -5.953 25.657 1.00 85.94 98 GLU A CA 1
ATOM 798 C C . GLU A 1 98 ? -16.331 -6.097 26.195 1.00 85.94 98 GLU A C 1
ATOM 800 O O . GLU A 1 98 ? -16.775 -7.165 26.598 1.00 85.94 98 GLU A O 1
ATOM 805 N N . LEU A 1 99 ? -17.068 -4.989 26.184 1.00 91.94 99 LEU A N 1
ATOM 806 C CA . LEU A 1 99 ? -18.464 -4.908 26.596 1.00 91.94 99 LEU A CA 1
ATOM 807 C C . LEU A 1 99 ? -19.260 -4.389 25.392 1.00 91.94 99 LEU A C 1
ATOM 809 O O . LEU A 1 99 ? -18.803 -3.418 24.786 1.00 91.94 99 LEU A O 1
ATOM 813 N N . PRO A 1 100 ? -20.413 -4.988 25.045 1.00 91.06 100 PRO A N 1
ATOM 814 C CA . PRO A 1 100 ? -21.284 -4.460 23.998 1.00 91.06 100 PRO A CA 1
ATOM 815 C C . PRO A 1 100 ? -21.767 -3.043 24.332 1.00 91.06 100 PRO A C 1
ATOM 817 O O . PRO A 1 100 ? -22.051 -2.736 25.495 1.00 91.06 100 PRO A O 1
ATOM 820 N N . GLU A 1 101 ? -21.894 -2.180 23.318 1.00 87.88 101 GLU A N 1
ATOM 821 C CA . GLU A 1 101 ? -22.301 -0.773 23.509 1.00 87.88 101 GLU A CA 1
ATOM 822 C C . GLU A 1 101 ? -23.709 -0.692 24.136 1.00 87.88 101 GLU A C 1
ATOM 824 O O . GLU A 1 101 ? -24.009 0.200 24.932 1.00 87.88 101 GLU A O 1
ATOM 829 N N . SER A 1 102 ? -24.557 -1.686 23.858 1.00 92.69 102 SER A N 1
ATOM 830 C CA . SER A 1 102 ? -25.908 -1.820 24.411 1.00 92.69 102 SER A CA 1
ATOM 831 C C . SER A 1 102 ? -25.987 -1.975 25.938 1.00 92.69 102 SER A C 1
ATOM 833 O O . SER A 1 102 ? -27.043 -1.674 26.508 1.00 92.69 102 SER A O 1
ATOM 835 N N . LEU A 1 103 ? -24.908 -2.379 26.629 1.00 93.94 103 LEU A N 1
ATOM 836 C CA . LEU A 1 103 ? -24.875 -2.448 28.100 1.00 93.94 103 LEU A CA 1
ATOM 837 C C . LEU A 1 103 ? -25.084 -1.078 28.750 1.00 93.94 103 LEU A C 1
ATOM 839 O O . LEU A 1 103 ? -25.679 -1.009 29.825 1.00 93.94 103 LEU A O 1
ATOM 843 N N . ALA A 1 104 ? -24.675 0.008 28.084 1.00 90.00 104 ALA A N 1
ATOM 844 C CA . ALA A 1 104 ? -24.924 1.371 28.558 1.00 90.00 104 ALA A CA 1
ATOM 845 C C . ALA A 1 104 ? -26.428 1.683 28.681 1.00 90.00 104 ALA A C 1
ATOM 847 O O . ALA A 1 104 ? -26.829 2.555 29.444 1.00 90.00 104 ALA A O 1
ATOM 848 N N . GLY A 1 105 ? -27.282 0.940 27.965 1.00 88.06 105 GLY A N 1
ATOM 849 C CA . GLY A 1 105 ? -28.735 1.076 28.018 1.00 88.06 105 GLY A CA 1
ATOM 850 C C . GLY A 1 105 ? -29.427 0.296 29.145 1.00 88.06 105 GLY A C 1
ATOM 851 O O . GLY A 1 105 ? -30.659 0.207 29.116 1.00 88.06 105 GLY A O 1
ATOM 852 N N . LEU A 1 106 ? -28.694 -0.325 30.079 1.00 94.19 106 LEU A N 1
ATOM 853 C CA . LEU A 1 106 ? -29.257 -1.020 31.247 1.00 94.19 106 LEU A CA 1
ATOM 854 C C . LEU A 1 106 ? -29.431 -0.068 32.440 1.00 94.19 106 LEU A C 1
ATOM 856 O O . LEU A 1 106 ? -28.731 -0.153 33.446 1.00 94.19 106 LEU A O 1
ATOM 860 N N . GLU A 1 107 ? -30.409 0.829 32.339 1.00 89.56 107 GLU A N 1
ATOM 861 C CA . GLU A 1 107 ? -30.665 1.883 33.335 1.00 89.56 107 GLU A CA 1
ATOM 862 C C . GLU A 1 107 ? -31.028 1.355 34.738 1.00 89.56 107 GLU A C 1
ATOM 864 O O . GLU A 1 107 ? -30.865 2.066 35.727 1.00 89.56 107 GLU A O 1
ATOM 869 N N . THR A 1 108 ? -31.512 0.110 34.844 1.00 93.88 108 THR A N 1
ATOM 870 C CA . THR A 1 108 ? -31.911 -0.523 36.115 1.00 93.88 108 THR A CA 1
ATOM 871 C C . THR A 1 108 ? -30.793 -1.302 36.806 1.00 93.88 108 THR A C 1
ATOM 873 O O . THR A 1 108 ? -31.047 -1.902 37.851 1.00 93.88 108 THR A O 1
ATOM 876 N N . LEU A 1 109 ? -29.588 -1.356 36.227 1.00 96.81 109 LEU A N 1
ATOM 877 C CA . LEU A 1 109 ? -28.503 -2.186 36.742 1.00 96.81 109 LEU A CA 1
ATOM 878 C C . LEU A 1 109 ? -27.936 -1.590 38.038 1.00 96.81 109 LEU A C 1
ATOM 880 O O . LEU A 1 109 ? -27.370 -0.498 38.047 1.00 96.81 109 LEU A O 1
ATOM 884 N N . GLU A 1 110 ? -28.084 -2.327 39.136 1.00 95.31 110 GLU A N 1
ATOM 885 C CA . GLU A 1 110 ? -27.663 -1.921 40.480 1.00 95.31 110 GLU A CA 1
ATOM 886 C C . GLU A 1 110 ? -26.280 -2.494 40.823 1.00 95.31 110 GLU A C 1
ATOM 888 O O . GLU A 1 110 ? -25.464 -1.813 41.444 1.00 95.31 110 GLU A O 1
ATOM 893 N N . ILE A 1 111 ? -25.999 -3.727 40.387 1.00 95.00 111 ILE A N 1
ATOM 894 C CA . ILE A 1 111 ? -24.763 -4.457 40.678 1.00 95.00 111 ILE A CA 1
ATOM 895 C C . ILE A 1 111 ? -24.179 -5.021 39.381 1.00 95.00 111 ILE A C 1
ATOM 897 O O . ILE A 1 111 ? -24.848 -5.750 38.645 1.00 95.00 111 ILE A O 1
ATOM 901 N N . LEU A 1 112 ? -22.912 -4.684 39.134 1.00 95.38 112 LEU A N 1
ATOM 902 C CA . LEU A 1 112 ? -22.103 -5.187 38.031 1.00 95.38 112 LEU A CA 1
ATOM 903 C C . LEU A 1 112 ? -20.755 -5.654 38.573 1.00 95.38 112 LEU A C 1
ATOM 905 O O . LEU A 1 112 ? -19.988 -4.850 39.100 1.00 95.38 112 LEU A O 1
ATOM 909 N N . GLU A 1 113 ? -20.467 -6.940 38.419 1.00 94.19 113 GLU A N 1
ATOM 910 C CA . GLU A 1 113 ? -19.217 -7.542 38.878 1.00 94.19 113 GLU A CA 1
ATOM 911 C C . GLU A 1 113 ? -18.431 -8.070 37.674 1.00 94.19 113 GLU A C 1
ATOM 913 O O . GLU A 1 113 ? -18.941 -8.876 36.898 1.00 94.19 113 GLU A O 1
ATOM 918 N N . LEU A 1 114 ? -17.204 -7.573 37.500 1.00 93.56 114 LEU A N 1
ATOM 919 C CA . LEU A 1 114 ? -16.353 -7.812 36.327 1.00 93.56 114 LEU A CA 1
ATOM 920 C C . LEU A 1 114 ? -14.929 -8.243 36.716 1.00 93.56 114 LEU A C 1
ATOM 922 O O . LEU A 1 114 ? -14.031 -8.215 35.876 1.00 93.56 114 LEU A O 1
ATOM 926 N N . ASN A 1 115 ? -14.685 -8.605 37.976 1.00 91.38 115 ASN A N 1
ATOM 927 C CA . ASN A 1 115 ? -13.339 -8.932 38.452 1.00 91.38 115 ASN A CA 1
ATOM 928 C C . ASN A 1 115 ? -12.800 -10.183 37.750 1.00 91.38 115 ASN A C 1
ATOM 930 O O . ASN A 1 115 ? -13.570 -11.056 37.373 1.00 91.38 115 ASN A O 1
ATOM 934 N N . GLY A 1 116 ? -11.485 -10.280 37.553 1.00 89.44 116 GLY A N 1
ATOM 935 C CA . GLY A 1 116 ? -10.902 -11.440 36.868 1.00 89.44 116 GLY A CA 1
ATOM 936 C C . GLY A 1 116 ? -11.240 -11.516 35.373 1.00 89.44 116 GLY A C 1
ATOM 937 O O . GLY A 1 116 ? -11.249 -12.607 34.822 1.00 89.44 116 GLY A O 1
ATOM 938 N N . ASN A 1 117 ? -11.529 -10.377 34.730 1.00 92.62 117 ASN A N 1
ATOM 939 C CA . ASN A 1 117 ? -11.647 -10.229 33.273 1.00 92.62 117 ASN A CA 1
ATOM 940 C C . ASN A 1 117 ? -10.466 -9.423 32.701 1.00 92.62 117 ASN A C 1
ATOM 942 O O . ASN A 1 117 ? -9.646 -8.886 33.440 1.00 92.62 117 ASN A O 1
ATOM 946 N N . GLN A 1 118 ? -10.398 -9.290 31.376 1.00 85.94 118 GLN A N 1
ATOM 947 C CA . GLN A 1 118 ? -9.361 -8.551 30.641 1.00 85.94 118 GLN A CA 1
ATOM 948 C C . GLN A 1 118 ? -9.805 -7.114 30.295 1.00 85.94 118 GLN A C 1
ATOM 950 O O . GLN A 1 118 ? -9.463 -6.566 29.245 1.00 85.94 118 GLN A O 1
ATOM 955 N N . LEU A 1 119 ? -10.606 -6.495 31.166 1.00 87.19 119 LEU A N 1
ATOM 956 C CA . LEU A 1 119 ? -11.159 -5.155 30.964 1.00 87.19 119 LEU A CA 1
ATOM 957 C C . LEU A 1 119 ? -10.255 -4.079 31.583 1.00 87.19 119 LEU A C 1
ATOM 959 O O . LEU A 1 119 ? -9.566 -4.329 32.572 1.00 87.19 119 LEU A O 1
ATOM 963 N N . PRO A 1 120 ? -10.245 -2.850 31.035 1.00 82.12 120 PRO A N 1
ATOM 964 C CA . PRO A 1 120 ? -9.546 -1.744 31.668 1.00 82.12 120 PRO A CA 1
ATOM 965 C C . PRO A 1 120 ? -10.152 -1.476 33.048 1.00 82.12 120 PRO A C 1
ATOM 967 O O . PRO A 1 120 ? -11.361 -1.274 33.178 1.00 82.12 120 PRO A O 1
ATOM 970 N N . HIS A 1 121 ? -9.298 -1.419 34.066 1.00 78.12 121 HIS A N 1
ATOM 971 C CA . HIS A 1 121 ? -9.700 -1.077 35.423 1.00 78.12 121 HIS A CA 1
ATOM 972 C C . HIS A 1 121 ? -9.391 0.397 35.715 1.00 78.12 121 HIS A C 1
ATOM 974 O O . HIS A 1 121 ? -8.312 0.888 35.368 1.00 78.12 121 HIS A O 1
ATOM 980 N N . PRO A 1 122 ? -10.323 1.142 36.326 1.00 77.62 122 PRO A N 1
ATOM 981 C CA . PRO A 1 122 ? -10.017 2.477 36.812 1.00 77.62 122 PRO A CA 1
ATOM 982 C C . PRO A 1 122 ? -9.028 2.407 37.983 1.00 77.62 122 PRO A C 1
ATOM 984 O O . PRO A 1 122 ? -9.072 1.465 38.768 1.00 77.62 122 PRO A O 1
ATOM 987 N N . ALA A 1 123 ? -8.157 3.414 38.116 1.00 71.12 123 ALA A N 1
ATOM 988 C CA . ALA A 1 123 ? -7.253 3.524 39.263 1.00 71.12 123 ALA A CA 1
ATOM 989 C C . ALA A 1 123 ? -8.048 3.483 40.587 1.00 71.12 123 ALA A C 1
ATOM 991 O O . ALA A 1 123 ? -9.097 4.124 40.695 1.00 71.12 123 ALA A O 1
ATOM 992 N N . GLU A 1 124 ? -7.569 2.695 41.553 1.00 61.47 124 GLU A N 1
ATOM 993 C CA . GLU A 1 124 ? -8.297 2.334 42.777 1.00 61.47 124 GLU A CA 1
ATOM 994 C C . GLU A 1 124 ? -8.720 3.551 43.630 1.00 61.47 124 GLU A C 1
ATOM 996 O O . GLU A 1 124 ? -8.004 4.553 43.683 1.00 61.47 124 GLU A O 1
ATOM 1001 N 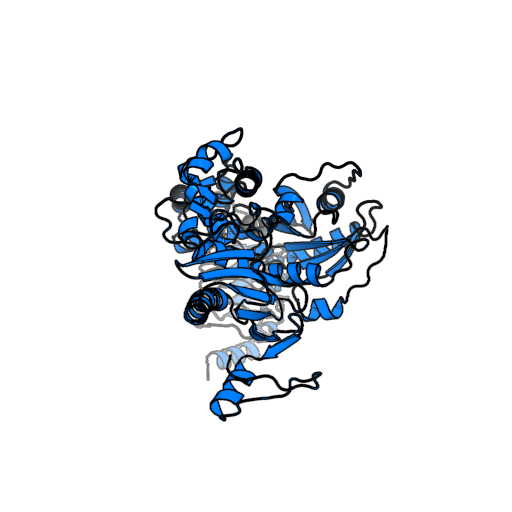N . ASN A 1 125 ? -9.869 3.405 44.323 1.00 49.97 125 ASN A N 1
ATOM 1002 C CA . ASN A 1 125 ? -10.463 4.249 45.394 1.00 49.97 125 ASN A CA 1
ATOM 1003 C C . ASN A 1 125 ? -11.836 4.916 45.158 1.00 49.97 125 ASN A C 1
ATOM 1005 O O . ASN A 1 125 ? -12.194 5.821 45.912 1.00 49.97 125 ASN A O 1
ATOM 1009 N N . GLN A 1 126 ? -12.673 4.471 44.214 1.00 54.25 126 GLN A N 1
ATOM 1010 C CA . GLN A 1 126 ? -14.088 4.893 44.200 1.00 54.25 126 GLN A CA 1
ATOM 1011 C C . GLN A 1 126 ? -15.032 3.737 43.869 1.00 54.25 126 GLN A C 1
ATOM 1013 O O . GLN A 1 126 ? -14.888 3.089 42.834 1.00 54.25 126 GLN A O 1
ATOM 1018 N N . THR A 1 127 ? -16.031 3.516 44.727 1.00 56.09 127 THR A N 1
ATOM 1019 C CA . THR A 1 127 ? -17.201 2.690 44.416 1.00 56.09 127 THR A CA 1
ATOM 1020 C C . THR A 1 127 ? -17.977 3.387 43.302 1.00 56.09 127 THR A C 1
ATOM 1022 O O . THR A 1 127 ? -18.647 4.389 43.547 1.00 56.09 127 THR A O 1
ATOM 1025 N N . ARG A 1 128 ? -17.840 2.906 42.065 1.00 70.38 128 ARG A N 1
ATOM 1026 C CA . ARG A 1 128 ? -18.546 3.462 40.904 1.00 70.38 128 ARG A CA 1
ATOM 1027 C C . ARG A 1 128 ? -19.880 2.767 40.716 1.00 70.38 128 ARG A C 1
ATOM 1029 O O . ARG A 1 128 ? -19.988 1.557 40.913 1.00 70.38 128 ARG A O 1
ATOM 1036 N N . LYS A 1 129 ? -20.890 3.528 40.301 1.00 88.94 129 LYS A N 1
ATOM 1037 C CA . LYS A 1 129 ? -22.153 2.936 39.847 1.00 88.94 129 LYS A CA 1
ATOM 1038 C C . LYS A 1 129 ? -21.893 2.085 38.594 1.00 88.94 129 LYS A C 1
ATOM 1040 O O . LYS A 1 129 ? -21.002 2.441 37.818 1.00 88.94 129 LYS A O 1
ATOM 1045 N N . PRO A 1 130 ? -22.678 1.023 38.333 1.00 92.06 130 PRO A N 1
ATOM 1046 C CA . PRO A 1 130 ? -22.523 0.207 37.129 1.00 92.06 130 PRO A CA 1
ATOM 1047 C C . PRO A 1 130 ? -22.459 1.020 35.832 1.00 92.06 130 PRO A C 1
ATOM 1049 O O . PRO A 1 130 ? -21.577 0.778 35.016 1.00 92.06 130 PRO A O 1
ATOM 1052 N N . ALA A 1 131 ? -23.316 2.037 35.682 1.00 90.81 131 ALA A N 1
ATOM 1053 C CA . ALA A 1 131 ? -23.316 2.922 34.515 1.00 90.81 131 ALA A CA 1
ATOM 1054 C C . ALA A 1 131 ? -21.967 3.638 34.306 1.00 90.81 131 ALA A C 1
ATOM 1056 O O . ALA A 1 131 ? -21.419 3.611 33.213 1.00 90.81 131 ALA A O 1
ATOM 1057 N N . GLU A 1 132 ? -21.372 4.194 35.367 1.00 89.44 132 GLU A N 1
ATOM 1058 C CA . GLU A 1 132 ? -20.077 4.890 35.292 1.00 89.44 132 GLU A CA 1
ATOM 1059 C C . GLU A 1 132 ? -18.922 3.936 34.954 1.00 89.44 132 GLU A C 1
ATOM 1061 O O . GLU A 1 132 ? -17.956 4.323 34.292 1.00 89.44 132 GLU A O 1
ATOM 1066 N N . LEU A 1 133 ? -18.994 2.687 35.428 1.00 90.62 133 LEU A N 1
ATOM 1067 C CA . LEU A 1 133 ? -18.011 1.658 35.100 1.00 90.62 133 LEU A CA 1
ATOM 1068 C C . LEU A 1 133 ? -18.143 1.209 33.640 1.00 90.62 133 LEU A C 1
ATOM 1070 O O . LEU A 1 133 ? -17.129 1.124 32.948 1.00 90.62 133 LEU A O 1
ATOM 1074 N N . ILE A 1 134 ? -19.371 0.972 33.166 1.00 91.94 134 ILE A N 1
ATOM 1075 C CA . ILE A 1 134 ? -19.656 0.652 31.761 1.00 91.94 134 ILE A CA 1
ATOM 1076 C C . ILE A 1 134 ? -19.148 1.784 30.867 1.00 91.94 134 ILE A C 1
ATOM 1078 O O . ILE A 1 134 ? -18.361 1.524 29.960 1.00 91.94 134 ILE A O 1
ATOM 1082 N N . ASP A 1 135 ? -19.496 3.034 31.172 1.00 89.06 135 ASP A N 1
ATOM 1083 C CA . ASP A 1 135 ? -19.045 4.204 30.415 1.00 89.06 135 ASP A CA 1
ATOM 1084 C C . ASP A 1 135 ? -17.517 4.311 30.390 1.00 89.06 135 ASP A C 1
ATOM 1086 O O . ASP A 1 135 ? -16.926 4.541 29.335 1.00 89.06 135 ASP A O 1
ATOM 1090 N N . PHE A 1 136 ? -16.847 4.100 31.528 1.00 88.38 136 PHE A N 1
ATOM 1091 C CA . PHE A 1 136 ? -15.384 4.092 31.588 1.00 88.38 136 PHE A CA 1
ATOM 1092 C C . PHE A 1 136 ? -14.778 3.013 30.683 1.00 88.38 136 PHE A C 1
ATOM 1094 O O . PHE A 1 136 ? -13.806 3.274 29.965 1.00 88.38 136 PHE A O 1
ATOM 1101 N N . ILE A 1 137 ? -15.333 1.803 30.713 1.00 88.50 137 ILE A N 1
ATOM 1102 C CA . ILE A 1 137 ? -14.855 0.679 29.913 1.00 88.50 137 ILE A CA 1
ATOM 1103 C C . ILE A 1 137 ? -15.082 0.952 28.421 1.00 88.50 137 ILE A C 1
ATOM 1105 O O . ILE A 1 137 ? -14.138 0.833 27.639 1.00 88.50 137 ILE A O 1
ATOM 1109 N N . LEU A 1 138 ? -16.284 1.386 28.032 1.00 86.69 138 LEU A N 1
ATOM 1110 C CA . LEU A 1 138 ? -16.627 1.728 26.649 1.00 86.69 138 LEU A CA 1
ATOM 1111 C C . LEU A 1 138 ? -15.758 2.879 26.119 1.00 86.69 138 LEU A C 1
ATOM 1113 O O . LEU A 1 138 ? -15.235 2.803 25.010 1.00 86.69 138 LEU A O 1
ATOM 1117 N N . GLN A 1 139 ? -15.493 3.907 26.930 1.00 82.81 139 GLN A N 1
ATOM 1118 C CA . GLN A 1 139 ? -14.582 4.993 26.555 1.00 82.81 139 GLN A CA 1
ATOM 1119 C C . GLN A 1 139 ? -13.142 4.512 26.342 1.00 82.81 139 GLN A C 1
ATOM 1121 O O . GLN A 1 139 ? -12.463 4.984 25.429 1.00 82.81 139 GLN A O 1
ATOM 1126 N N . ASN A 1 140 ? -12.646 3.587 27.166 1.00 81.38 140 ASN A N 1
ATOM 1127 C CA . ASN A 1 140 ? -11.315 3.011 26.965 1.00 81.38 140 ASN A CA 1
ATOM 1128 C C . ASN A 1 140 ? -11.260 2.122 25.719 1.00 81.38 140 ASN A C 1
ATOM 1130 O O . ASN A 1 140 ? -10.263 2.152 25.001 1.00 81.38 140 ASN A O 1
ATOM 1134 N N . GLN A 1 141 ? -12.325 1.375 25.430 1.00 80.56 141 GLN A N 1
ATOM 1135 C CA . GLN A 1 141 ? -12.445 0.605 24.193 1.00 80.56 141 GLN A CA 1
ATOM 1136 C C . GLN A 1 141 ? -12.429 1.507 22.954 1.00 80.56 141 GLN A C 1
ATOM 1138 O O . GLN A 1 141 ? -11.703 1.226 22.004 1.00 80.56 141 GLN A O 1
ATOM 1143 N N . GLU A 1 142 ? -13.144 2.634 22.985 1.00 72.69 142 GLU A N 1
ATOM 1144 C CA . GLU A 1 142 ? -13.092 3.647 21.924 1.00 72.69 142 GLU A CA 1
ATOM 1145 C C . GLU A 1 142 ? -11.691 4.241 21.749 1.00 72.69 142 GLU A C 1
ATOM 1147 O O . GLU A 1 142 ? -11.234 4.427 20.624 1.00 72.69 142 GLU A O 1
ATOM 1152 N N . ARG A 1 143 ? -10.961 4.488 22.845 1.00 72.38 143 ARG A N 1
ATOM 1153 C CA . ARG A 1 143 ? -9.564 4.958 22.776 1.00 72.38 143 ARG A CA 1
ATOM 1154 C C . ARG A 1 143 ? -8.628 3.950 22.112 1.00 72.38 143 ARG A C 1
ATOM 1156 O O . ARG A 1 143 ? -7.609 4.367 21.576 1.00 72.38 143 ARG A O 1
ATOM 1163 N N . ARG A 1 144 ? -8.964 2.658 22.141 1.00 76.75 144 ARG A N 1
ATOM 1164 C CA . ARG A 1 144 ? -8.213 1.581 21.479 1.00 76.75 144 ARG A CA 1
ATOM 1165 C C . ARG A 1 144 ? -8.591 1.394 20.004 1.00 76.75 144 ARG A C 1
ATOM 1167 O O . ARG A 1 144 ? -7.863 0.707 19.290 1.00 76.75 144 ARG A O 1
ATOM 1174 N N . ARG A 1 145 ? -9.701 1.975 19.528 1.00 78.50 145 ARG A N 1
ATOM 1175 C CA . ARG A 1 145 ? -10.093 1.917 18.109 1.00 78.50 145 ARG A CA 1
ATOM 1176 C C . ARG A 1 145 ? -9.189 2.807 17.265 1.00 78.50 145 ARG A C 1
ATOM 1178 O O . ARG A 1 145 ? -8.878 3.948 17.618 1.00 78.50 145 ARG A O 1
ATOM 1185 N N . ILE A 1 146 ? -8.814 2.297 16.098 1.00 78.50 146 ILE A N 1
ATOM 1186 C CA . ILE A 1 146 ? -7.977 3.018 15.146 1.00 78.50 146 ILE A CA 1
ATOM 1187 C C . ILE A 1 146 ? -8.888 3.920 14.316 1.00 78.50 146 ILE A C 1
ATOM 1189 O O . ILE A 1 146 ? -9.240 3.645 13.172 1.00 78.50 146 ILE A O 1
ATOM 1193 N N . ASN A 1 147 ? -9.280 5.049 14.897 1.00 84.19 147 ASN A N 1
ATOM 1194 C CA . ASN A 1 147 ? -10.094 6.055 14.220 1.00 84.19 147 ASN A CA 1
ATOM 1195 C C . ASN A 1 147 ? -9.261 6.864 13.199 1.00 84.19 147 ASN A C 1
ATOM 1197 O O . ASN A 1 147 ? -9.360 8.088 13.132 1.00 84.19 147 ASN A O 1
ATOM 1201 N N . THR A 1 148 ? -8.385 6.207 12.431 1.00 89.31 148 THR A N 1
ATOM 1202 C CA . THR A 1 148 ? -7.520 6.809 11.410 1.00 89.31 148 THR A CA 1
ATOM 1203 C C . THR A 1 148 ? -7.638 6.063 10.083 1.00 89.31 148 THR A C 1
ATOM 1205 O O . THR A 1 148 ? -7.688 4.837 10.057 1.00 89.31 148 THR A O 1
ATOM 1208 N N . VAL A 1 149 ? -7.679 6.804 8.974 1.00 92.56 149 VAL A N 1
ATOM 1209 C CA . VAL A 1 149 ? -7.781 6.253 7.612 1.00 92.56 149 VAL A CA 1
ATOM 1210 C C . VAL A 1 149 ? -6.747 6.894 6.708 1.00 92.56 149 VAL A C 1
ATOM 1212 O O . VAL A 1 149 ? -6.639 8.117 6.681 1.00 92.56 149 VAL A O 1
ATOM 1215 N N . LYS A 1 150 ? -6.048 6.082 5.916 1.00 95.12 150 LYS A N 1
ATOM 1216 C CA . LYS A 1 150 ? -5.241 6.544 4.787 1.00 95.12 150 LYS A CA 1
ATOM 1217 C C . LYS A 1 150 ? -6.135 6.682 3.559 1.00 95.12 150 LYS A C 1
ATOM 1219 O O . LYS A 1 150 ? -6.673 5.685 3.087 1.00 95.12 150 LYS A O 1
ATOM 1224 N N . LEU A 1 151 ? -6.321 7.901 3.059 1.00 95.69 151 LEU A N 1
ATOM 1225 C CA . LEU A 1 151 ? -7.066 8.160 1.827 1.00 95.69 151 LEU A CA 1
ATOM 1226 C C . LEU A 1 151 ? -6.103 8.629 0.739 1.00 95.69 151 LEU A C 1
ATOM 1228 O O . LEU A 1 151 ? -5.483 9.676 0.897 1.00 95.69 151 LEU A O 1
ATOM 1232 N N . LEU A 1 152 ? -5.990 7.879 -0.356 1.00 96.31 152 LEU A N 1
ATOM 1233 C CA . LEU A 1 152 ? -5.119 8.204 -1.485 1.00 96.31 152 LEU A CA 1
ATOM 1234 C C . LEU A 1 152 ? -5.932 8.776 -2.643 1.00 96.31 152 LEU A C 1
ATOM 1236 O O . LEU A 1 152 ? -6.854 8.120 -3.133 1.00 96.31 152 LEU A O 1
ATOM 1240 N N . VAL A 1 153 ? -5.572 9.979 -3.094 1.00 95.50 153 VAL A N 1
ATOM 1241 C CA . VAL A 1 153 ? -6.204 10.632 -4.246 1.00 95.50 153 VAL A CA 1
ATOM 1242 C C . VAL A 1 153 ? -5.351 10.412 -5.490 1.00 95.50 153 VAL A C 1
ATOM 1244 O O . VAL A 1 153 ? -4.265 10.967 -5.620 1.00 95.50 153 VAL A O 1
ATOM 1247 N N . LEU A 1 154 ? -5.846 9.591 -6.411 1.00 94.62 154 LEU A N 1
ATOM 1248 C CA . LEU A 1 154 ? -5.135 9.147 -7.611 1.00 94.62 154 LEU A CA 1
ATOM 1249 C C . LEU A 1 154 ? -5.773 9.730 -8.872 1.00 94.62 154 LEU A C 1
ATOM 1251 O O . LEU A 1 154 ? -6.898 10.224 -8.838 1.00 94.62 154 LEU A O 1
ATOM 1255 N N . GLY A 1 155 ? -5.042 9.690 -9.982 1.00 91.31 155 GLY A N 1
ATOM 1256 C CA . GLY A 1 155 ? -5.514 10.158 -11.282 1.00 91.31 155 GLY A CA 1
ATOM 1257 C C . GLY A 1 155 ? -4.464 10.947 -12.046 1.00 91.31 155 GLY A C 1
ATOM 1258 O O . GLY A 1 155 ? -3.442 11.365 -11.489 1.00 91.31 155 GLY A O 1
ATOM 1259 N N . GLU A 1 156 ? -4.748 11.192 -13.320 1.00 88.69 156 GLU A N 1
ATOM 1260 C CA . GLU A 1 156 ? -3.816 11.824 -14.251 1.00 88.69 156 GLU A CA 1
ATOM 1261 C C . GLU A 1 156 ? -3.343 13.221 -13.801 1.00 88.69 156 GLU A C 1
ATOM 1263 O O . GLU A 1 156 ? -4.042 13.941 -13.059 1.00 88.69 156 GLU A O 1
ATOM 1268 N N . PRO A 1 157 ? -2.142 13.650 -14.232 1.00 87.00 157 PRO A N 1
ATOM 1269 C CA . PRO A 1 157 ? -1.714 15.037 -14.112 1.00 87.00 157 PRO A CA 1
ATOM 1270 C C . PRO A 1 157 ? -2.778 15.987 -14.683 1.00 87.00 157 PRO A C 1
ATOM 1272 O O . PRO A 1 157 ? -3.238 15.831 -15.809 1.00 87.00 157 PRO A O 1
ATOM 1275 N N . GLY A 1 158 ? -3.196 16.979 -13.895 1.00 85.50 158 GLY A N 1
ATOM 1276 C CA . GLY A 1 158 ? -4.212 17.946 -14.321 1.00 85.50 158 GLY A CA 1
ATOM 1277 C C . GLY A 1 158 ? -5.673 17.504 -14.159 1.00 85.50 158 GLY A C 1
ATOM 1278 O O . GLY A 1 158 ? -6.558 18.323 -14.408 1.00 85.50 158 GLY A O 1
ATOM 1279 N N . ALA A 1 159 ? -5.962 16.296 -13.653 1.00 88.12 159 ALA A N 1
ATOM 1280 C CA . ALA A 1 159 ? -7.337 15.840 -13.382 1.00 88.12 159 ALA A CA 1
ATOM 1281 C C . ALA A 1 159 ? -8.084 16.658 -12.299 1.00 88.12 159 ALA A C 1
ATOM 1283 O O . ALA A 1 159 ? -9.288 16.497 -12.103 1.00 88.12 159 ALA A O 1
ATOM 1284 N N . GLY A 1 160 ? -7.391 17.570 -11.606 1.00 88.88 160 GLY A N 1
ATOM 1285 C CA . GLY A 1 160 ? -7.968 18.461 -10.593 1.00 88.88 160 GLY A CA 1
ATOM 1286 C C . GLY A 1 160 ? -7.981 17.883 -9.176 1.00 88.88 160 GLY A C 1
ATOM 1287 O O . GLY A 1 160 ? -8.846 18.252 -8.391 1.00 88.88 160 GLY A O 1
ATOM 1288 N N . LYS A 1 161 ? -7.040 16.982 -8.853 1.00 91.44 161 LYS A N 1
ATOM 1289 C CA . LYS A 1 161 ? -6.902 16.335 -7.535 1.00 91.44 161 LYS A CA 1
ATOM 1290 C C . LYS A 1 161 ? -6.804 17.352 -6.392 1.00 91.44 161 LYS A C 1
ATOM 1292 O O . LYS A 1 161 ? -7.687 17.389 -5.542 1.00 91.44 161 LYS A O 1
ATOM 1297 N N . THR A 1 162 ? -5.793 18.220 -6.421 1.00 90.12 162 THR A N 1
ATOM 1298 C CA . THR A 1 162 ? -5.538 19.231 -5.381 1.00 90.12 162 THR A CA 1
ATOM 1299 C C . THR A 1 162 ? -6.732 20.171 -5.187 1.00 90.12 162 THR A C 1
ATOM 1301 O O . THR A 1 162 ? -7.219 20.342 -4.068 1.00 90.12 162 THR A O 1
ATOM 1304 N N . SER A 1 163 ? -7.306 20.681 -6.280 1.00 90.25 163 SER A N 1
ATOM 1305 C CA . SER A 1 163 ? -8.467 21.572 -6.212 1.00 90.25 163 SER A CA 1
ATOM 1306 C C . SER A 1 163 ? -9.725 20.864 -5.687 1.00 90.25 163 SER A C 1
ATOM 1308 O O . SER A 1 163 ? -10.490 21.454 -4.922 1.00 90.25 163 SER A O 1
ATOM 1310 N N . LEU A 1 164 ? -9.934 19.586 -6.035 1.00 90.81 164 LEU A N 1
ATOM 1311 C CA . LEU A 1 164 ? -11.021 18.769 -5.486 1.00 90.81 164 LEU A CA 1
ATOM 1312 C C . LEU A 1 164 ? -10.846 18.552 -3.976 1.00 90.81 164 LEU A C 1
ATOM 1314 O O . LEU A 1 164 ? -11.814 18.669 -3.226 1.00 90.81 164 LEU A O 1
ATOM 1318 N N . ILE A 1 165 ? -9.620 18.283 -3.522 1.00 91.19 165 ILE A N 1
ATOM 1319 C CA . ILE A 1 165 ? -9.282 18.109 -2.103 1.00 91.19 165 ILE A CA 1
ATOM 1320 C C . ILE A 1 165 ? -9.567 19.390 -1.323 1.00 91.19 165 ILE A C 1
ATOM 1322 O O . ILE A 1 165 ? -10.304 19.349 -0.336 1.00 91.19 165 ILE A O 1
ATOM 1326 N N . ARG A 1 166 ? -9.054 20.541 -1.778 1.00 89.25 166 ARG A N 1
ATOM 1327 C CA . ARG A 1 166 ? -9.321 21.833 -1.129 1.00 89.25 166 ARG A CA 1
ATOM 1328 C C . ARG A 1 166 ? -10.807 22.148 -1.087 1.00 89.25 166 ARG A C 1
ATOM 1330 O O . ARG A 1 166 ? -11.314 22.606 -0.062 1.00 89.25 166 ARG A O 1
ATOM 1337 N N . ARG A 1 167 ? -11.547 21.835 -2.151 1.00 91.06 167 ARG A N 1
ATOM 1338 C CA . ARG A 1 167 ? -12.997 22.028 -2.152 1.00 91.06 167 ARG A CA 1
ATOM 1339 C C . ARG A 1 167 ? -13.692 21.117 -1.137 1.00 91.06 167 ARG A C 1
ATOM 1341 O O . ARG A 1 167 ? -14.552 21.572 -0.379 1.00 91.06 167 ARG A O 1
ATOM 1348 N N . LEU A 1 168 ? -13.290 19.850 -1.068 1.00 89.38 168 LEU A N 1
ATOM 1349 C CA . LEU A 1 168 ? -13.856 18.854 -0.162 1.00 89.38 168 LEU A CA 1
ATOM 1350 C C . LEU A 1 168 ? -13.584 19.178 1.318 1.00 89.38 168 LEU A C 1
ATOM 1352 O O . LEU A 1 168 ? -14.512 19.083 2.136 1.00 89.38 168 LEU A O 1
ATOM 1356 N N . VAL A 1 169 ? -12.345 19.571 1.636 1.00 89.06 169 VAL A N 1
ATOM 1357 C CA . VAL A 1 169 ? -11.821 19.769 2.998 1.00 89.06 169 VAL A CA 1
ATOM 1358 C C . VAL A 1 169 ? -11.984 21.213 3.475 1.00 89.06 169 VAL A C 1
ATOM 1360 O O . VAL A 1 169 ? -12.542 21.450 4.546 1.00 89.06 169 VAL A O 1
ATOM 1363 N N . GLU A 1 170 ? -11.536 22.183 2.682 1.00 86.25 170 GLU A N 1
ATOM 1364 C CA . GLU A 1 170 ? -11.417 23.598 3.067 1.00 86.25 170 GLU A CA 1
ATOM 1365 C C . GLU A 1 170 ? -12.588 24.459 2.578 1.00 86.25 170 GLU A C 1
ATOM 1367 O O . GLU A 1 170 ? -12.724 25.607 3.000 1.00 86.25 170 GLU A O 1
ATOM 1372 N N . ARG A 1 171 ? -13.452 23.912 1.707 1.00 85.19 171 ARG A N 1
ATOM 1373 C CA . ARG A 1 171 ? -14.542 24.638 1.025 1.00 85.19 171 ARG A CA 1
ATOM 1374 C C . ARG A 1 171 ? -14.040 25.849 0.232 1.00 85.19 171 ARG A C 1
ATOM 1376 O O . ARG A 1 171 ? -14.722 26.869 0.145 1.00 85.19 171 ARG A O 1
ATOM 1383 N N . ARG A 1 172 ? -12.838 25.734 -0.333 1.00 85.44 172 ARG A N 1
ATOM 1384 C CA . ARG A 1 172 ? -12.188 26.763 -1.151 1.00 85.44 172 ARG A CA 1
ATOM 1385 C C . ARG A 1 172 ? -11.827 26.207 -2.521 1.00 85.44 172 ARG A C 1
ATOM 1387 O O . ARG A 1 172 ? -11.616 25.007 -2.669 1.00 85.44 172 ARG A O 1
ATOM 1394 N N . PHE A 1 173 ? -11.750 27.099 -3.497 1.00 84.88 173 PHE A N 1
ATOM 1395 C CA . PHE A 1 173 ? -11.242 26.823 -4.833 1.00 84.88 173 PHE A CA 1
ATOM 1396 C C . PHE A 1 173 ? -10.417 28.014 -5.290 1.00 84.88 173 PHE A C 1
ATOM 1398 O O . PHE A 1 173 ? -10.819 29.157 -5.073 1.00 84.88 173 PHE A O 1
ATOM 1405 N N . ASP A 1 174 ? -9.275 27.718 -5.892 1.00 81.25 174 ASP A N 1
ATOM 1406 C CA . ASP A 1 174 ? -8.349 28.697 -6.433 1.00 81.25 174 ASP A CA 1
ATOM 1407 C C . ASP A 1 174 ? -8.002 28.267 -7.868 1.00 81.25 174 ASP A C 1
ATOM 1409 O O . ASP A 1 174 ? -7.427 27.190 -8.044 1.00 81.25 174 ASP A O 1
ATOM 1413 N N . PRO A 1 175 ? -8.419 29.026 -8.898 1.00 74.06 175 PRO A N 1
ATOM 1414 C CA . PRO A 1 175 ? -8.135 28.685 -10.289 1.00 74.06 175 PRO A CA 1
ATOM 1415 C C . PRO A 1 175 ? -6.656 28.863 -10.660 1.00 74.06 175 PRO A C 1
ATOM 1417 O O . PRO A 1 175 ? -6.203 28.211 -11.599 1.00 74.06 175 PRO A O 1
ATOM 1420 N N . ASP A 1 176 ? -5.913 29.692 -9.921 1.00 75.19 176 ASP A N 1
ATOM 1421 C CA . ASP A 1 176 ? -4.497 30.000 -10.163 1.00 75.19 176 ASP A CA 1
ATOM 1422 C C . ASP A 1 176 ? -3.574 29.197 -9.226 1.00 75.19 176 ASP A C 1
ATOM 1424 O O . ASP A 1 176 ? -2.423 29.561 -8.969 1.00 75.19 176 ASP A O 1
ATOM 1428 N N . GLU A 1 177 ? -4.088 28.086 -8.692 1.00 71.06 177 GLU A N 1
ATOM 1429 C CA . GLU A 1 177 ? -3.394 27.260 -7.715 1.00 71.06 177 GLU A CA 1
ATOM 1430 C C . GLU A 1 177 ? -2.084 26.680 -8.284 1.00 71.06 177 GLU A C 1
ATOM 1432 O O . GLU A 1 177 ? -2.091 26.003 -9.322 1.00 71.06 177 GLU A O 1
ATOM 1437 N N . PRO A 1 178 ? -0.942 26.870 -7.593 1.00 68.69 178 PRO A N 1
ATOM 1438 C CA . PRO A 1 178 ? 0.300 26.241 -8.000 1.00 68.69 178 PRO A CA 1
ATOM 1439 C C . PRO A 1 178 ? 0.189 24.724 -7.837 1.00 68.69 178 PRO A C 1
ATOM 1441 O O . PRO A 1 178 ? -0.251 24.215 -6.806 1.00 68.69 178 PRO A O 1
ATOM 1444 N N . SER A 1 179 ? 0.630 23.989 -8.857 1.00 69.31 179 SER A N 1
ATOM 1445 C CA . SER A 1 179 ? 0.688 22.528 -8.796 1.00 69.31 179 SER A CA 1
ATOM 1446 C C . SER A 1 179 ? 1.583 22.071 -7.641 1.00 69.31 179 SER A C 1
ATOM 1448 O O . SER A 1 179 ? 2.693 22.578 -7.474 1.00 69.31 179 SER A O 1
ATOM 1450 N N . SER A 1 180 ? 1.122 21.093 -6.858 1.00 69.00 180 SER A N 1
ATOM 1451 C CA . SER A 1 180 ? 1.930 20.488 -5.799 1.00 69.00 180 SER A CA 1
ATOM 1452 C C . SER A 1 180 ? 3.179 19.824 -6.401 1.00 69.00 180 SER A C 1
ATOM 1454 O O . SER A 1 180 ? 3.093 19.043 -7.347 1.00 69.00 180 SER A O 1
ATOM 1456 N N . SER A 1 181 ? 4.365 20.149 -5.881 1.00 67.94 181 SER A N 1
ATOM 1457 C CA . SER A 1 181 ? 5.653 19.668 -6.415 1.00 67.94 181 SER A CA 1
ATOM 1458 C C . SER A 1 181 ? 6.060 18.276 -5.905 1.00 67.94 181 SER A C 1
ATOM 1460 O O . SER A 1 181 ? 7.083 17.741 -6.325 1.00 67.94 181 SER A O 1
ATOM 1462 N N . GLY A 1 182 ? 5.258 17.666 -5.027 1.00 83.75 182 GLY A N 1
ATOM 1463 C CA . GLY A 1 182 ? 5.576 16.409 -4.348 1.00 83.75 182 GLY A CA 1
ATOM 1464 C C . GLY A 1 182 ? 4.341 15.721 -3.766 1.00 83.75 182 GLY A C 1
ATOM 1465 O O . GLY A 1 182 ? 3.241 15.830 -4.308 1.00 83.75 182 GLY A O 1
ATOM 1466 N N . ILE A 1 183 ? 4.525 15.010 -2.656 1.00 89.50 183 ILE A N 1
ATOM 1467 C CA . ILE A 1 183 ? 3.431 14.385 -1.904 1.00 89.50 183 ILE A CA 1
ATOM 1468 C C . ILE A 1 183 ? 3.019 15.311 -0.768 1.00 89.50 183 ILE A C 1
ATOM 1470 O O . ILE A 1 183 ? 3.858 15.735 0.024 1.00 89.50 183 ILE A O 1
ATOM 1474 N N . THR A 1 184 ? 1.724 15.600 -0.667 1.00 89.69 184 THR A N 1
ATOM 1475 C CA . THR A 1 184 ? 1.163 16.347 0.464 1.00 89.69 184 THR A CA 1
ATOM 1476 C C . THR A 1 184 ? 0.251 15.439 1.269 1.00 89.69 184 THR A C 1
ATOM 1478 O O . THR A 1 184 ? -0.681 14.853 0.721 1.00 89.69 184 THR A O 1
ATOM 1481 N N . VAL A 1 185 ? 0.496 15.340 2.578 1.00 90.50 185 VAL A N 1
ATOM 1482 C CA . VAL A 1 185 ? -0.377 14.604 3.501 1.00 90.50 185 VAL A CA 1
ATOM 1483 C C . VAL A 1 185 ? -1.126 15.592 4.390 1.00 90.50 185 VAL A C 1
ATOM 1485 O O . VAL A 1 185 ? -0.556 16.180 5.310 1.00 90.50 185 VAL A O 1
ATOM 1488 N N . GLN A 1 186 ? -2.420 15.774 4.125 1.00 89.94 186 GLN A N 1
ATOM 1489 C CA . GLN A 1 186 ? -3.292 16.654 4.899 1.00 89.94 186 GLN A CA 1
ATOM 1490 C C . GLN A 1 186 ? -4.102 15.857 5.923 1.00 89.94 186 GLN A C 1
ATOM 1492 O O . GLN A 1 186 ? -4.730 14.845 5.617 1.00 89.94 186 GLN A O 1
ATOM 1497 N N . ARG A 1 187 ? -4.136 16.350 7.163 1.00 90.31 187 ARG A N 1
ATOM 1498 C CA . ARG A 1 187 ? -4.974 15.797 8.229 1.00 90.31 187 ARG A CA 1
ATOM 1499 C C . ARG A 1 187 ? -6.382 16.385 8.155 1.00 90.31 187 ARG A C 1
ATOM 1501 O O . ARG A 1 187 ? -6.576 17.558 8.455 1.00 90.31 187 ARG A O 1
ATOM 1508 N N . TRP A 1 188 ? -7.370 15.552 7.844 1.00 91.50 188 TRP A N 1
ATOM 1509 C CA . TRP A 1 188 ? -8.780 15.926 7.765 1.00 91.50 188 TRP A CA 1
ATOM 1510 C C . TRP A 1 188 ? -9.620 15.209 8.838 1.00 91.50 188 TRP A C 1
ATOM 1512 O O . TRP A 1 188 ? -9.953 14.033 8.685 1.00 91.50 188 TRP A O 1
ATOM 1522 N N . PRO A 1 189 ? -9.968 15.885 9.949 1.00 90.88 189 PRO A N 1
ATOM 1523 C CA . PRO A 1 189 ? -10.871 15.325 10.946 1.00 90.88 189 PRO A CA 1
ATOM 1524 C C . PRO A 1 189 ? -12.320 15.362 10.444 1.00 90.88 189 PRO A C 1
ATOM 1526 O O . PRO A 1 189 ? -12.831 16.410 10.044 1.00 90.88 189 PRO A O 1
ATOM 1529 N N . VAL A 1 190 ? -13.005 14.224 10.517 1.00 90.31 190 VAL A N 1
ATOM 1530 C CA . VAL A 1 190 ? -14.382 14.048 10.057 1.00 90.31 190 VAL A CA 1
ATOM 1531 C C . VAL A 1 190 ? -15.234 13.446 11.166 1.00 90.31 190 VAL A C 1
ATOM 1533 O O . VAL A 1 190 ? -14.878 12.440 11.771 1.00 90.31 190 VAL A O 1
ATOM 1536 N N . GLN A 1 191 ? -16.397 14.049 11.406 1.00 86.81 191 GLN A N 1
ATOM 1537 C CA . GLN A 1 191 ? -17.414 13.483 12.286 1.00 86.81 191 GLN A CA 1
ATOM 1538 C C . GLN A 1 191 ? -18.339 12.553 11.485 1.00 86.81 191 GLN A C 1
ATOM 1540 O O . GLN A 1 191 ? -18.958 12.991 10.498 1.00 86.81 191 GLN A O 1
ATOM 1545 N N . VAL A 1 192 ? -18.433 11.295 11.926 1.00 85.31 192 VAL A N 1
ATOM 1546 C CA . VAL A 1 192 ? -19.349 10.266 11.411 1.00 85.31 192 VAL A CA 1
ATOM 1547 C C . VAL A 1 192 ? -20.127 9.698 12.596 1.00 85.31 192 VAL A C 1
ATOM 1549 O O . VAL A 1 192 ? -19.546 9.095 13.496 1.00 85.31 192 VAL A O 1
ATOM 1552 N N . ALA A 1 193 ? -21.441 9.941 12.627 1.00 80.38 193 ALA A N 1
ATOM 1553 C CA . ALA A 1 193 ? -22.270 9.724 13.816 1.00 80.38 193 ALA A CA 1
ATOM 1554 C C . ALA A 1 193 ? -21.629 10.369 15.070 1.00 80.38 193 ALA A C 1
ATOM 1556 O O . ALA A 1 193 ? -21.291 11.556 15.055 1.00 80.38 193 ALA A O 1
ATOM 1557 N N . GLN A 1 194 ? -21.428 9.605 16.144 1.00 73.50 194 GLN A N 1
ATOM 1558 C CA . GLN A 1 194 ? -20.794 10.074 17.382 1.00 73.50 194 GLN A CA 1
ATOM 1559 C C . GLN A 1 194 ? -19.259 9.924 17.381 1.00 73.50 194 GLN A C 1
ATOM 1561 O O . GLN A 1 194 ? -18.603 10.380 18.315 1.00 73.50 194 GLN A O 1
ATOM 1566 N N . LYS A 1 195 ? -18.661 9.370 16.316 1.00 79.38 195 LYS A N 1
ATOM 1567 C CA . LYS A 1 195 ? -17.220 9.095 16.229 1.00 79.38 195 LYS A CA 1
ATOM 1568 C C . LYS A 1 195 ? -16.475 10.168 15.437 1.00 79.38 195 LYS A C 1
ATOM 1570 O O . LYS A 1 195 ? -16.919 10.618 14.376 1.00 79.38 195 LYS A O 1
ATOM 1575 N N . ARG A 1 196 ? -15.302 10.552 15.947 1.00 85.62 196 ARG A N 1
ATOM 1576 C CA . ARG A 1 196 ? -14.361 11.445 15.265 1.00 85.62 196 ARG A CA 1
ATOM 1577 C C . ARG A 1 196 ? -13.290 10.607 14.579 1.00 85.62 196 ARG A C 1
ATOM 1579 O O . ARG A 1 196 ? -12.473 9.989 15.251 1.00 85.62 196 ARG A O 1
ATOM 1586 N N . ILE A 1 197 ? -13.283 10.629 13.253 1.00 89.88 197 ILE A N 1
ATOM 1587 C CA . ILE A 1 197 ? -12.341 9.891 12.411 1.00 89.88 197 ILE A CA 1
ATOM 1588 C C . ILE A 1 197 ? -11.309 10.867 11.848 1.00 89.88 197 ILE A C 1
ATOM 1590 O O . ILE A 1 197 ? -11.653 11.939 11.355 1.00 89.88 197 ILE A O 1
ATOM 1594 N N . GLN A 1 198 ? -10.037 10.499 11.914 1.00 90.50 198 GLN A N 1
ATOM 1595 C CA . GLN A 1 198 ? -8.929 11.250 11.346 1.00 90.50 198 GLN A CA 1
ATOM 1596 C C . GLN A 1 198 ? -8.555 10.673 9.979 1.00 90.50 198 GLN A C 1
ATOM 1598 O O . GLN A 1 198 ? -8.004 9.583 9.887 1.00 90.50 198 GLN A O 1
ATOM 1603 N N . ILE A 1 199 ? -8.816 11.407 8.903 1.00 93.12 199 ILE A N 1
ATOM 1604 C CA . ILE A 1 199 ? -8.373 11.014 7.564 1.00 93.12 199 ILE A CA 1
ATOM 1605 C C . ILE A 1 199 ? -6.995 11.633 7.312 1.00 93.12 199 ILE A C 1
ATOM 1607 O O . ILE A 1 199 ? -6.810 12.841 7.464 1.00 93.12 199 ILE A O 1
ATOM 1611 N N . ASN A 1 200 ? -6.024 10.805 6.947 1.00 93.06 200 ASN A N 1
ATOM 1612 C CA . ASN A 1 200 ? -4.747 11.216 6.382 1.00 93.06 200 ASN A CA 1
ATOM 1613 C C . ASN A 1 200 ? -4.920 11.195 4.867 1.00 93.06 200 ASN A C 1
ATOM 1615 O O . ASN A 1 200 ? -4.941 10.125 4.261 1.00 93.06 200 ASN A O 1
ATOM 1619 N N . LEU A 1 201 ? -5.123 12.368 4.277 1.00 93.75 201 LEU A N 1
ATOM 1620 C CA . LEU A 1 201 ? -5.387 12.525 2.857 1.00 93.75 201 LEU A CA 1
ATOM 1621 C C . LEU A 1 201 ? -4.070 12.747 2.118 1.00 93.75 201 LEU A C 1
ATOM 1623 O O . LEU A 1 201 ? -3.368 13.715 2.394 1.00 93.75 201 LEU A O 1
ATOM 1627 N N . TRP A 1 202 ? -3.762 11.856 1.182 1.00 94.62 202 TRP A N 1
ATOM 1628 C CA . TRP A 1 202 ? -2.562 11.878 0.356 1.00 94.62 202 TRP A CA 1
ATOM 1629 C C . TRP A 1 202 ? -2.888 12.455 -1.019 1.00 94.62 202 TRP A C 1
ATOM 1631 O O . TRP A 1 202 ? -3.636 11.847 -1.789 1.00 94.62 202 TRP A O 1
ATOM 1641 N N . ASP A 1 203 ? -2.314 13.622 -1.310 1.00 93.31 203 ASP A N 1
ATOM 1642 C CA . ASP A 1 203 ? -2.305 14.235 -2.636 1.00 93.31 203 ASP A CA 1
ATOM 1643 C C . ASP A 1 203 ? -0.961 13.982 -3.319 1.00 93.31 203 ASP A C 1
ATOM 1645 O O . ASP A 1 203 ? 0.100 14.250 -2.744 1.00 93.31 203 ASP A O 1
ATOM 1649 N N . PHE A 1 204 ? -1.014 13.492 -4.554 1.00 91.94 204 PHE A N 1
ATOM 1650 C CA . PHE A 1 204 ? 0.164 13.251 -5.378 1.00 91.94 204 PHE A CA 1
ATOM 1651 C C . PHE A 1 204 ? 0.261 14.327 -6.454 1.00 91.94 204 PHE A C 1
ATOM 1653 O O . PHE A 1 204 ? -0.577 14.403 -7.361 1.00 91.94 204 PHE A O 1
ATOM 1660 N N . GLY A 1 205 ? 1.320 15.130 -6.371 1.00 88.50 205 GLY A N 1
ATOM 1661 C CA . GLY A 1 205 ? 1.609 16.166 -7.348 1.00 88.50 205 GLY A CA 1
ATOM 1662 C C . GLY A 1 205 ? 1.833 15.627 -8.766 1.00 88.50 205 GLY A C 1
ATOM 1663 O O . GLY A 1 205 ? 2.177 14.452 -8.940 1.00 88.50 205 GLY A O 1
ATOM 1664 N N . PRO A 1 206 ? 1.668 16.468 -9.806 1.00 87.06 206 PRO A N 1
ATOM 1665 C CA . PRO A 1 206 ? 1.803 16.055 -11.204 1.00 87.06 206 PRO A CA 1
ATOM 1666 C C . PRO A 1 206 ? 3.132 15.365 -11.522 1.00 87.06 206 PRO A C 1
ATOM 1668 O O . PRO A 1 206 ? 3.144 14.389 -12.268 1.00 87.06 206 PRO A O 1
ATOM 1671 N N . GLU A 1 207 ? 4.231 15.835 -10.929 1.00 84.75 207 GLU A N 1
ATOM 1672 C CA . GLU A 1 207 ? 5.570 15.268 -11.127 1.00 84.75 207 GLU A CA 1
ATOM 1673 C C . GLU A 1 207 ? 5.701 13.867 -10.524 1.00 84.75 207 GLU A C 1
ATOM 1675 O O . GLU A 1 207 ? 6.247 12.964 -11.153 1.00 84.75 207 GLU A O 1
ATOM 1680 N N . VAL A 1 208 ? 5.139 13.658 -9.331 1.00 85.62 208 VAL A N 1
ATOM 1681 C CA . VAL A 1 208 ? 5.128 12.351 -8.658 1.00 85.62 208 VAL A CA 1
ATOM 1682 C C . VAL A 1 208 ? 4.357 11.334 -9.494 1.00 85.62 208 VAL A C 1
ATOM 1684 O O . VAL A 1 208 ? 4.815 10.207 -9.666 1.00 85.62 208 VAL A O 1
ATOM 1687 N N . VAL A 1 209 ? 3.214 11.742 -10.050 1.00 85.75 209 VAL A N 1
ATOM 1688 C CA . VAL A 1 209 ? 2.399 10.887 -10.921 1.00 85.75 209 VAL A CA 1
ATOM 1689 C C . VAL A 1 209 ? 3.116 10.598 -12.241 1.00 85.75 209 VAL A C 1
ATOM 1691 O O . VAL A 1 209 ? 3.210 9.439 -12.631 1.00 85.75 209 VAL A O 1
ATOM 1694 N N . ARG A 1 210 ? 3.678 11.616 -12.908 1.00 83.06 210 ARG A N 1
ATOM 1695 C CA . ARG A 1 210 ? 4.351 11.445 -14.210 1.00 83.06 210 ARG A CA 1
ATOM 1696 C C . ARG A 1 210 ? 5.584 10.546 -14.125 1.00 83.06 210 ARG A C 1
ATOM 1698 O O . ARG A 1 210 ? 5.850 9.794 -15.052 1.00 83.06 210 ARG A O 1
ATOM 1705 N N . ARG A 1 211 ? 6.314 10.605 -13.008 1.00 82.06 211 ARG A N 1
ATOM 1706 C CA . ARG A 1 211 ? 7.476 9.744 -12.725 1.00 82.06 211 ARG A CA 1
ATOM 1707 C C . ARG A 1 211 ? 7.086 8.337 -12.263 1.00 82.06 211 ARG A C 1
ATOM 1709 O O . ARG A 1 211 ? 7.961 7.538 -11.962 1.00 82.06 211 ARG A O 1
ATOM 1716 N N . GLY A 1 212 ? 5.790 8.053 -12.119 1.00 81.00 212 GLY A N 1
ATOM 1717 C CA . GLY A 1 212 ? 5.302 6.787 -11.583 1.00 81.00 212 GLY A CA 1
ATOM 1718 C C . GLY A 1 212 ? 5.559 6.606 -10.086 1.00 81.00 212 GLY A C 1
ATOM 1719 O O . GLY A 1 212 ? 5.308 5.543 -9.557 1.00 81.00 212 GLY A O 1
ATOM 1720 N N . ILE A 1 213 ? 5.998 7.618 -9.342 1.00 85.88 213 ILE A N 1
ATOM 1721 C CA . ILE A 1 213 ? 6.369 7.465 -7.926 1.00 85.88 213 ILE A CA 1
ATOM 1722 C C . ILE A 1 213 ? 5.137 7.193 -7.037 1.00 85.88 213 ILE A C 1
ATOM 1724 O O . ILE A 1 213 ? 5.257 6.640 -5.950 1.00 85.88 213 ILE A O 1
ATOM 1728 N N . SER A 1 214 ? 3.922 7.547 -7.464 1.00 86.19 214 SER A N 1
ATOM 1729 C CA . SER A 1 214 ? 2.719 7.402 -6.628 1.00 86.19 214 SER A CA 1
ATOM 1730 C C . SER A 1 214 ? 2.403 5.956 -6.230 1.00 86.19 214 SER A C 1
ATOM 1732 O O . SER A 1 214 ? 1.831 5.741 -5.161 1.00 86.19 214 SER A O 1
ATOM 1734 N N . HIS A 1 215 ? 2.771 4.961 -7.049 1.00 85.50 215 HIS A N 1
ATOM 1735 C CA . HIS A 1 215 ? 2.433 3.569 -6.743 1.00 85.50 215 HIS A CA 1
ATOM 1736 C C . HIS A 1 215 ? 3.224 2.998 -5.550 1.00 85.50 215 HIS A C 1
ATOM 1738 O O . HIS A 1 215 ? 2.730 2.090 -4.891 1.00 85.50 215 HIS A O 1
ATOM 1744 N N . LEU A 1 216 ? 4.369 3.603 -5.193 1.00 86.69 216 LEU A N 1
ATOM 1745 C CA . LEU A 1 216 ? 5.163 3.286 -3.991 1.00 86.69 216 LEU A CA 1
ATOM 1746 C C . LEU A 1 216 ? 4.362 3.355 -2.682 1.00 86.69 216 LEU A C 1
ATOM 1748 O O . LEU A 1 216 ? 4.758 2.766 -1.680 1.00 86.69 216 LEU A O 1
ATOM 1752 N N . PHE A 1 217 ? 3.279 4.132 -2.664 1.00 91.25 217 PHE A N 1
ATOM 1753 C CA . PHE A 1 217 ? 2.530 4.452 -1.449 1.00 91.25 217 PHE A CA 1
ATOM 1754 C C . PHE A 1 217 ? 1.163 3.772 -1.392 1.00 91.25 217 PHE A C 1
ATOM 1756 O O . PHE A 1 217 ? 0.443 3.952 -0.406 1.00 91.25 217 PHE A O 1
ATOM 1763 N N . LEU A 1 218 ? 0.796 3.010 -2.425 1.00 91.06 218 LEU A N 1
ATOM 1764 C CA . LEU A 1 218 ? -0.405 2.183 -2.428 1.00 91.06 218 LEU A CA 1
ATOM 1765 C C . LEU A 1 218 ? -0.222 1.045 -1.414 1.00 91.06 218 LEU A C 1
ATOM 1767 O O . LEU A 1 218 ? 0.854 0.462 -1.325 1.00 91.06 218 LEU A O 1
ATOM 1771 N N . SER A 1 219 ? -1.263 0.739 -0.648 1.00 91.31 219 SER A N 1
ATOM 1772 C CA . SER A 1 219 ? -1.238 -0.340 0.335 1.00 91.31 219 SER A CA 1
ATOM 1773 C C . SER A 1 219 ? -2.649 -0.842 0.596 1.00 91.31 219 SER A C 1
ATOM 1775 O O . SER A 1 219 ? -3.626 -0.101 0.430 1.00 91.31 219 SER A O 1
ATOM 1777 N N . GLU A 1 220 ? -2.764 -2.068 1.086 1.00 88.81 220 GLU A N 1
ATOM 1778 C CA . GLU A 1 220 ? -4.027 -2.579 1.607 1.00 88.81 220 GLU A CA 1
ATOM 1779 C C . GLU A 1 220 ? -4.556 -1.719 2.769 1.00 88.81 220 GLU A C 1
ATOM 1781 O O . GLU A 1 220 ? -3.874 -0.825 3.286 1.00 88.81 220 GLU A O 1
ATOM 1786 N N . ARG A 1 221 ? -5.821 -1.957 3.143 1.00 89.44 221 ARG A N 1
ATOM 1787 C CA . ARG A 1 221 ? -6.544 -1.236 4.209 1.00 89.44 221 ARG A CA 1
ATOM 1788 C C . ARG A 1 221 ? -6.561 0.292 4.046 1.00 89.44 221 ARG A C 1
ATOM 1790 O O . ARG A 1 221 ? -6.749 1.039 5.013 1.00 89.44 221 ARG A O 1
ATOM 1797 N N . SER A 1 222 ? -6.416 0.748 2.806 1.00 92.81 222 SER A N 1
ATOM 1798 C CA . SER A 1 222 ? -6.508 2.150 2.410 1.00 92.81 222 SER A CA 1
ATOM 1799 C C . SER A 1 222 ? -7.907 2.485 1.897 1.00 92.81 222 SER A C 1
ATOM 1801 O O . SER A 1 222 ? -8.735 1.614 1.645 1.00 92.81 222 SER A O 1
ATOM 1803 N N . PHE A 1 223 ? -8.176 3.770 1.702 1.00 94.88 223 PHE A N 1
ATOM 1804 C CA . PHE A 1 223 ? -9.319 4.249 0.937 1.00 94.88 223 PHE A CA 1
ATOM 1805 C C . PHE A 1 223 ? -8.807 4.923 -0.334 1.00 94.88 223 PHE A C 1
ATOM 1807 O O . PHE A 1 223 ? -7.979 5.830 -0.262 1.00 94.88 223 PHE A O 1
ATOM 1814 N N . TYR A 1 224 ? -9.321 4.532 -1.495 1.00 96.56 224 TYR A N 1
ATOM 1815 C CA . TYR A 1 224 ? -8.920 5.117 -2.769 1.00 96.56 224 TYR A CA 1
ATOM 1816 C C . TYR A 1 224 ? -9.971 6.069 -3.330 1.00 96.56 224 TYR A C 1
ATOM 1818 O O . TYR A 1 224 ? -11.166 5.767 -3.375 1.00 96.56 224 TYR A O 1
ATOM 1826 N N . LEU A 1 225 ? -9.504 7.223 -3.799 1.00 96.62 225 LEU A N 1
ATOM 1827 C CA . LEU A 1 225 ? -10.291 8.191 -4.545 1.00 96.62 225 LEU A CA 1
ATOM 1828 C C . LEU A 1 225 ? -9.647 8.396 -5.917 1.00 96.62 225 LEU A C 1
ATOM 1830 O O . LEU A 1 225 ? -8.625 9.069 -6.028 1.00 96.62 225 LEU A O 1
ATOM 1834 N N . MET A 1 226 ? -10.232 7.814 -6.960 1.00 95.62 226 MET A N 1
ATOM 1835 C CA . MET A 1 226 ? -9.741 7.957 -8.330 1.00 95.62 226 MET A CA 1
ATOM 1836 C C . MET A 1 226 ? -10.416 9.152 -8.999 1.00 95.62 226 MET A C 1
ATOM 1838 O O . MET A 1 226 ? -11.624 9.132 -9.221 1.00 95.62 226 MET A O 1
ATOM 1842 N N . VAL A 1 227 ? -9.648 10.189 -9.320 1.00 93.81 227 VAL A N 1
ATOM 1843 C CA . VAL A 1 227 ? -10.124 11.415 -9.966 1.00 93.81 227 VAL A CA 1
ATOM 1844 C C . VAL A 1 227 ? -9.875 11.321 -11.464 1.00 93.81 227 VAL A C 1
ATOM 1846 O O . VAL A 1 227 ? -8.733 11.286 -11.921 1.00 93.81 227 VAL A O 1
ATOM 1849 N N . TRP A 1 228 ? -10.957 11.308 -12.230 1.00 90.81 228 TRP A N 1
ATOM 1850 C CA . TRP A 1 228 ? -10.946 11.213 -13.681 1.00 90.81 228 TRP A CA 1
ATOM 1851 C C . TRP A 1 228 ? -11.433 12.521 -14.307 1.00 90.81 228 TRP A C 1
ATOM 1853 O O . TRP A 1 228 ? -12.482 13.035 -13.917 1.00 90.81 228 TRP A O 1
ATOM 1863 N N . ASP A 1 229 ? -10.688 13.071 -15.269 1.00 87.25 229 ASP A N 1
ATOM 1864 C CA . ASP A 1 229 ? -11.097 14.276 -16.001 1.00 87.25 229 ASP A CA 1
ATOM 1865 C C . ASP A 1 229 ? -12.108 13.902 -17.092 1.00 87.25 229 ASP A C 1
ATOM 1867 O O . ASP A 1 229 ? -11.735 13.421 -18.162 1.00 87.25 229 ASP A O 1
ATOM 1871 N N . ALA A 1 230 ? -13.393 14.150 -16.832 1.00 71.50 230 ALA A N 1
ATOM 1872 C CA . ALA A 1 230 ? -14.478 13.820 -17.755 1.00 71.50 230 ALA A CA 1
ATOM 1873 C C . ALA A 1 230 ? -14.472 14.661 -19.051 1.00 71.50 230 ALA A C 1
ATOM 1875 O O . ALA A 1 230 ? -15.138 14.304 -20.024 1.00 71.50 230 ALA A O 1
ATOM 1876 N N . GLY A 1 231 ? -13.750 15.785 -19.081 1.00 66.94 231 GLY A N 1
ATOM 1877 C CA . GLY A 1 231 ? -13.727 16.695 -20.224 1.00 66.94 231 GLY A CA 1
ATOM 1878 C C . GLY A 1 231 ? -12.595 16.415 -21.211 1.00 66.94 231 GLY A C 1
ATOM 1879 O O . GLY A 1 231 ? -12.777 16.595 -22.418 1.00 66.94 231 GLY A O 1
ATOM 1880 N N . ARG A 1 232 ? -11.426 15.990 -20.712 1.00 71.50 232 ARG A N 1
ATOM 1881 C CA . ARG A 1 232 ? -10.203 15.839 -21.522 1.00 71.50 232 ARG A CA 1
ATOM 1882 C C . ARG A 1 232 ? -9.739 14.405 -21.695 1.00 71.50 232 ARG A C 1
ATOM 1884 O O . ARG A 1 232 ? -9.222 14.095 -22.767 1.00 71.50 232 ARG A O 1
ATOM 1891 N N . ASP A 1 233 ? -9.904 13.555 -20.685 1.00 69.19 233 ASP A N 1
ATOM 1892 C CA . ASP A 1 233 ? -9.398 12.191 -20.762 1.00 69.19 233 ASP A CA 1
ATOM 1893 C C . ASP A 1 233 ? -10.502 11.226 -21.185 1.00 69.19 233 ASP A C 1
ATOM 1895 O O . ASP A 1 233 ? -11.441 10.923 -20.446 1.00 69.19 233 ASP A O 1
ATOM 1899 N N . LYS A 1 234 ? -10.406 10.800 -22.443 1.00 69.19 234 LYS A N 1
ATOM 1900 C CA . LYS A 1 234 ? -11.354 9.880 -23.078 1.00 69.19 234 LYS A CA 1
ATOM 1901 C C . LYS A 1 234 ? -10.759 8.496 -23.286 1.00 69.19 234 LYS A C 1
ATOM 1903 O O . LYS A 1 234 ? -11.432 7.656 -23.870 1.00 69.19 234 LYS A O 1
ATOM 1908 N N . ASP A 1 235 ? -9.518 8.282 -22.857 1.00 77.50 235 ASP A N 1
ATOM 1909 C CA . ASP A 1 235 ? -8.829 7.015 -23.035 1.00 77.50 235 ASP A CA 1
ATOM 1910 C C . ASP A 1 235 ? -9.196 6.051 -21.894 1.00 77.50 235 ASP A C 1
ATOM 1912 O O . ASP A 1 235 ? -8.726 6.224 -20.764 1.00 77.50 235 ASP A O 1
ATOM 1916 N N . PRO A 1 236 ? -10.045 5.037 -22.145 1.00 76.50 236 PRO A N 1
ATOM 1917 C CA . PRO A 1 236 ? -10.429 4.089 -21.110 1.00 76.50 236 PRO A CA 1
ATOM 1918 C C . PRO A 1 236 ? -9.242 3.251 -20.615 1.00 76.50 236 PRO A C 1
ATOM 1920 O O . PRO A 1 236 ? -9.298 2.760 -19.487 1.00 76.50 236 PRO A O 1
ATOM 1923 N N . GLU A 1 237 ? -8.165 3.101 -21.399 1.00 79.00 237 GLU A N 1
ATOM 1924 C CA . GLU A 1 237 ? -7.009 2.293 -21.003 1.00 79.00 237 GLU A CA 1
ATOM 1925 C C . GLU A 1 237 ? -6.250 2.914 -19.833 1.00 79.00 237 GLU A C 1
ATOM 1927 O O . GLU A 1 237 ? -5.822 2.199 -18.928 1.00 79.00 237 GLU A O 1
ATOM 1932 N N . LYS A 1 238 ? -6.135 4.244 -19.776 1.00 82.25 238 LYS A N 1
ATOM 1933 C CA . LYS A 1 238 ? -5.482 4.915 -18.642 1.00 82.25 238 LYS A CA 1
ATOM 1934 C C . LYS A 1 238 ? -6.249 4.713 -17.342 1.00 82.25 238 LYS A C 1
ATOM 1936 O O . LYS A 1 238 ? -5.638 4.403 -16.320 1.00 82.25 238 LYS A O 1
ATOM 1941 N N . LEU A 1 239 ? -7.579 4.852 -17.371 1.00 87.00 239 LEU A N 1
ATOM 1942 C CA . LEU A 1 239 ? -8.414 4.556 -16.204 1.00 87.00 239 LEU A CA 1
ATOM 1943 C C . LEU A 1 239 ? -8.212 3.099 -15.781 1.00 87.00 239 LEU A C 1
ATOM 1945 O O . LEU A 1 239 ? -7.967 2.827 -14.609 1.00 87.00 239 LEU A O 1
ATOM 1949 N N . GLU A 1 240 ? -8.256 2.177 -16.739 1.00 85.75 240 GLU A N 1
ATOM 1950 C CA . GLU A 1 240 ? -8.044 0.751 -16.501 1.00 85.75 240 GLU A CA 1
ATOM 1951 C C . GLU A 1 240 ? -6.667 0.465 -15.870 1.00 85.75 240 GLU A C 1
ATOM 1953 O O . GLU A 1 240 ? -6.577 -0.332 -14.939 1.00 85.75 240 GLU A O 1
ATOM 1958 N N . ASN A 1 241 ? -5.602 1.144 -16.306 1.00 83.56 241 ASN A N 1
ATOM 1959 C CA . ASN A 1 241 ? -4.258 0.996 -15.741 1.00 83.56 241 ASN A CA 1
ATOM 1960 C C . ASN A 1 241 ? -4.207 1.410 -14.264 1.00 83.56 241 ASN A C 1
ATOM 1962 O O . ASN A 1 241 ? -3.647 0.684 -13.441 1.00 83.56 241 ASN A O 1
ATOM 1966 N N . TRP A 1 242 ? -4.855 2.518 -13.896 1.00 89.31 242 TRP A N 1
ATOM 1967 C CA . TRP A 1 242 ? -4.985 2.912 -12.490 1.00 89.31 242 TRP A CA 1
ATOM 1968 C C . TRP A 1 242 ? -5.766 1.890 -11.667 1.00 89.31 242 TRP A C 1
ATOM 1970 O O . TRP A 1 242 ? -5.363 1.570 -10.549 1.00 89.31 242 TRP A O 1
ATOM 1980 N N . LEU A 1 243 ? -6.860 1.350 -12.209 1.00 91.25 243 LEU A N 1
ATOM 1981 C CA . LEU A 1 243 ? -7.666 0.342 -11.519 1.00 91.25 243 LEU A CA 1
ATOM 1982 C C . LEU A 1 243 ? -6.881 -0.951 -11.280 1.00 91.25 243 LEU A C 1
ATOM 1984 O O . LEU A 1 243 ? -6.934 -1.487 -10.174 1.00 91.25 243 LEU A O 1
ATOM 1988 N N . LYS A 1 244 ? -6.089 -1.400 -12.260 1.00 86.19 244 LYS A N 1
ATOM 1989 C CA . LYS A 1 244 ? -5.179 -2.546 -12.108 1.00 86.19 244 LYS A CA 1
ATOM 1990 C C . LYS A 1 244 ? -4.134 -2.306 -11.020 1.00 86.19 244 LYS A C 1
ATOM 1992 O O . LYS A 1 244 ? -3.916 -3.187 -10.194 1.00 86.19 244 LYS A O 1
ATOM 1997 N N . LEU A 1 245 ? -3.530 -1.116 -10.969 1.00 84.50 245 LEU A N 1
ATOM 1998 C CA . LEU A 1 245 ? -2.570 -0.759 -9.916 1.00 84.50 245 LEU A CA 1
ATOM 1999 C C . LEU A 1 245 ? -3.223 -0.763 -8.527 1.00 84.50 245 LEU A C 1
ATOM 2001 O O . LEU A 1 245 ? -2.667 -1.324 -7.585 1.00 84.50 245 LEU A O 1
ATOM 2005 N N . ILE A 1 246 ? -4.417 -0.176 -8.394 1.00 90.69 246 ILE A N 1
ATOM 2006 C CA . ILE A 1 246 ? -5.166 -0.165 -7.129 1.00 90.69 246 ILE A CA 1
ATOM 2007 C C . ILE A 1 246 ? -5.546 -1.587 -6.714 1.00 90.69 246 ILE A C 1
ATOM 2009 O O . ILE A 1 246 ? -5.431 -1.920 -5.542 1.00 90.69 246 ILE A O 1
ATOM 2013 N N . GLN A 1 247 ? -5.971 -2.437 -7.647 1.00 88.50 247 GLN A N 1
ATOM 2014 C CA . GLN A 1 247 ? -6.291 -3.832 -7.351 1.00 88.50 247 GLN A CA 1
ATOM 2015 C C . GLN A 1 247 ? -5.049 -4.613 -6.902 1.00 88.50 247 GLN A C 1
ATOM 2017 O O . GLN A 1 247 ? -5.126 -5.372 -5.940 1.00 88.50 247 GLN A O 1
ATOM 2022 N N . PHE A 1 248 ? -3.912 -4.409 -7.571 1.00 84.06 248 PHE A N 1
ATOM 2023 C CA . PHE A 1 248 ? -2.668 -5.115 -7.275 1.00 84.06 248 PHE A CA 1
ATOM 2024 C C . PHE A 1 248 ? -2.085 -4.733 -5.908 1.00 84.06 248 PHE A C 1
ATOM 2026 O O . PHE A 1 248 ? -1.751 -5.613 -5.123 1.00 84.06 248 PHE A O 1
ATOM 2033 N N . PHE A 1 249 ? -1.986 -3.435 -5.603 1.00 85.50 249 PHE A N 1
ATOM 2034 C CA . PHE A 1 249 ? -1.353 -2.956 -4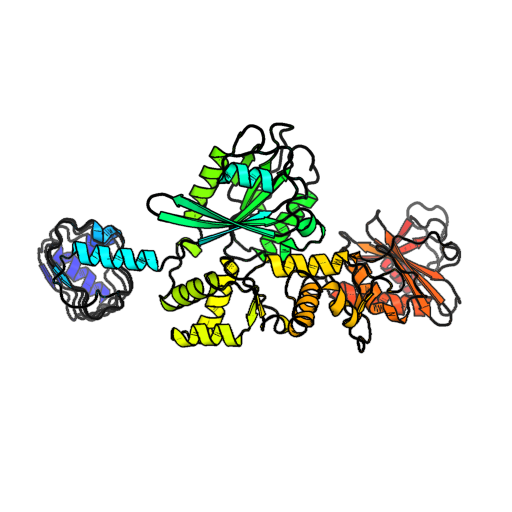.365 1.00 85.50 249 PHE A CA 1
ATOM 2035 C C . PHE A 1 249 ? -2.336 -2.687 -3.219 1.00 85.50 249 PHE A C 1
ATOM 2037 O O . PHE A 1 249 ? -1.964 -2.741 -2.050 1.00 85.50 249 PHE A O 1
ATOM 2044 N N . GLY A 1 250 ? -3.578 -2.330 -3.541 1.00 86.50 250 GLY A N 1
ATOM 2045 C CA . GLY A 1 250 ? -4.618 -1.981 -2.574 1.00 86.50 250 GLY A CA 1
ATOM 2046 C C . GLY A 1 250 ? -5.546 -3.139 -2.209 1.00 86.50 250 GLY A C 1
ATOM 2047 O O . GLY A 1 250 ? -6.328 -3.008 -1.261 1.00 86.50 250 GLY A O 1
ATOM 2048 N N . GLY A 1 251 ? -5.496 -4.254 -2.943 1.00 87.88 251 GLY A N 1
ATOM 2049 C CA . GLY A 1 251 ? -6.338 -5.425 -2.712 1.00 87.88 251 GLY A CA 1
ATOM 2050 C C . GLY A 1 251 ? -7.832 -5.079 -2.745 1.00 87.88 251 GLY A C 1
ATOM 2051 O O . GLY A 1 251 ? -8.336 -4.478 -3.694 1.00 87.88 251 GLY A O 1
ATOM 2052 N N . ASN A 1 252 ? -8.550 -5.424 -1.673 1.00 89.12 252 ASN A N 1
ATOM 2053 C CA . ASN A 1 252 ? -9.996 -5.184 -1.535 1.00 89.12 252 ASN A CA 1
ATOM 2054 C C . ASN A 1 252 ? -10.361 -3.800 -0.965 1.00 89.12 252 ASN A C 1
ATOM 2056 O O . ASN A 1 252 ? -11.523 -3.554 -0.621 1.00 89.12 252 ASN A O 1
ATOM 2060 N N . SER A 1 253 ? -9.386 -2.899 -0.844 1.00 92.75 253 SER A N 1
ATOM 2061 C CA . SER A 1 253 ? -9.599 -1.540 -0.343 1.00 92.75 253 SER A CA 1
ATOM 2062 C C . SER A 1 253 ? -10.684 -0.809 -1.146 1.00 92.75 253 SER A C 1
ATOM 2064 O O . SER A 1 253 ? -10.679 -0.874 -2.382 1.00 92.75 253 SER A O 1
ATOM 2066 N N . PRO A 1 254 ? -11.625 -0.109 -0.484 1.00 94.81 254 PRO A N 1
ATOM 2067 C CA . PRO A 1 254 ? -12.718 0.560 -1.170 1.00 94.81 254 PRO A CA 1
ATOM 2068 C C . PRO A 1 254 ? -12.220 1.687 -2.068 1.00 94.81 254 PRO A C 1
ATOM 2070 O O . PRO A 1 254 ? -11.323 2.455 -1.713 1.00 94.81 254 PRO A O 1
ATOM 2073 N N . LEU A 1 255 ? -12.875 1.801 -3.218 1.00 96.00 255 LEU A N 1
ATOM 2074 C CA . LEU A 1 255 ? -12.573 2.778 -4.248 1.00 96.00 255 LEU A CA 1
ATOM 2075 C C . LEU A 1 255 ? -13.823 3.592 -4.598 1.00 96.00 255 LEU A C 1
ATOM 2077 O O . LEU A 1 255 ? -14.892 3.035 -4.853 1.00 96.00 255 LEU A O 1
ATOM 2081 N N . ILE A 1 256 ? -13.685 4.914 -4.652 1.00 96.50 256 ILE A N 1
ATOM 2082 C CA . ILE A 1 256 ? -14.667 5.817 -5.262 1.00 96.50 256 ILE A CA 1
ATOM 2083 C C . ILE A 1 256 ? -14.049 6.422 -6.518 1.00 96.50 256 ILE A C 1
ATOM 2085 O O . ILE A 1 256 ? -12.938 6.950 -6.472 1.00 96.50 256 ILE A O 1
ATOM 2089 N N . ILE A 1 257 ? -14.788 6.384 -7.625 1.00 95.50 257 ILE A N 1
ATOM 2090 C CA . ILE A 1 257 ? -14.396 7.052 -8.869 1.00 95.50 257 ILE A CA 1
ATOM 2091 C C . ILE A 1 257 ? -15.127 8.392 -8.950 1.00 95.50 257 ILE A C 1
ATOM 2093 O O . ILE A 1 257 ? -16.357 8.450 -8.925 1.00 95.50 257 ILE A O 1
ATOM 2097 N N . VAL A 1 258 ? -14.364 9.475 -9.050 1.00 94.12 258 VAL A N 1
ATOM 2098 C CA . VAL A 1 258 ? -14.866 10.837 -9.215 1.00 94.12 258 VAL A CA 1
ATOM 2099 C C . VAL A 1 258 ? -14.676 11.261 -10.659 1.00 94.12 258 VAL A C 1
ATOM 2101 O O . VAL A 1 258 ? -13.551 11.429 -11.121 1.00 94.12 258 VAL A O 1
ATOM 2104 N N . LEU A 1 259 ? -15.784 11.474 -11.357 1.00 91.62 259 LEU A N 1
ATOM 2105 C CA . LEU A 1 259 ? -15.813 12.114 -12.664 1.00 91.62 259 LEU A CA 1
ATOM 2106 C C . LEU A 1 259 ? -15.778 13.623 -12.422 1.00 91.62 259 LEU A C 1
ATOM 2108 O O . LEU A 1 259 ? -16.797 14.224 -12.087 1.00 91.62 259 LEU A O 1
ATOM 2112 N N . ASN A 1 260 ? -14.589 14.211 -12.492 1.00 88.62 260 ASN A N 1
ATOM 2113 C CA . ASN A 1 260 ? -14.354 15.618 -12.195 1.00 88.62 260 ASN A CA 1
ATOM 2114 C C . ASN A 1 260 ? -14.493 16.491 -13.451 1.00 88.62 260 ASN A C 1
ATOM 2116 O O . ASN A 1 260 ? -14.411 16.000 -14.578 1.00 88.62 260 ASN A O 1
ATOM 2120 N N . LYS A 1 261 ? -14.653 17.801 -13.234 1.00 83.94 261 LYS A N 1
ATOM 2121 C CA . LYS A 1 261 ? -14.834 18.835 -14.269 1.00 83.94 261 LYS A CA 1
ATOM 2122 C C . LYS A 1 261 ? -16.084 18.644 -15.134 1.00 83.94 261 LYS A C 1
ATOM 2124 O O . LYS A 1 261 ? -16.088 18.878 -16.344 1.00 83.94 261 LYS A O 1
ATOM 2129 N N . THR A 1 262 ? -17.159 18.181 -14.504 1.00 75.81 262 THR A N 1
ATOM 2130 C CA . THR A 1 262 ? -18.446 17.939 -15.181 1.00 75.81 262 THR A CA 1
ATOM 2131 C C . THR A 1 262 ? -19.174 19.214 -15.605 1.00 75.81 262 THR A C 1
ATOM 2133 O O . THR A 1 262 ? -20.132 19.138 -16.374 1.00 75.81 262 THR A O 1
ATOM 2136 N N . ASP A 1 263 ? -18.696 20.372 -15.152 1.00 71.00 263 ASP A N 1
ATOM 2137 C CA . ASP A 1 263 ? -19.049 21.705 -15.641 1.00 71.00 263 ASP A CA 1
ATOM 2138 C C . ASP A 1 263 ? -18.652 21.919 -17.113 1.00 71.00 263 ASP A C 1
ATOM 2140 O O . ASP A 1 263 ? -19.318 22.671 -17.822 1.00 71.00 263 ASP A O 1
ATOM 2144 N N . LEU A 1 264 ? -17.619 21.219 -17.601 1.00 67.12 264 LEU A N 1
ATOM 2145 C CA . LEU A 1 264 ? -17.145 21.328 -18.984 1.00 67.12 264 LEU A CA 1
ATOM 2146 C C . LEU A 1 264 ? -17.818 20.316 -19.921 1.00 67.12 264 LEU A C 1
ATOM 2148 O O . LEU A 1 264 ? -18.198 20.661 -21.040 1.00 67.12 264 LEU A O 1
ATOM 2152 N N . LEU A 1 265 ? -17.934 19.054 -19.494 1.00 65.25 265 LEU A N 1
ATOM 2153 C CA . LEU A 1 265 ? -18.522 17.968 -20.284 1.00 65.25 265 LEU A CA 1
ATOM 2154 C C . LEU A 1 265 ? -18.924 16.790 -19.388 1.00 65.25 265 LEU A C 1
ATOM 2156 O O . LEU A 1 265 ? -18.211 16.426 -18.454 1.00 65.25 265 LEU A O 1
ATOM 2160 N N . ARG A 1 266 ? -20.057 16.147 -19.699 1.00 65.75 266 ARG A N 1
ATOM 2161 C CA . ARG A 1 266 ? -20.451 14.881 -19.064 1.00 65.75 266 ARG A CA 1
ATOM 2162 C C . ARG A 1 266 ? -19.847 13.715 -19.842 1.00 65.75 266 ARG A C 1
ATOM 2164 O O . ARG A 1 266 ? -20.242 13.478 -20.979 1.00 65.75 266 ARG A O 1
ATOM 2171 N N . ALA A 1 267 ? -18.918 12.991 -19.224 1.00 66.50 267 ALA A N 1
ATOM 2172 C CA . ALA A 1 267 ? -18.435 11.718 -19.749 1.00 66.50 267 ALA A CA 1
ATOM 2173 C C . ALA A 1 267 ? -19.385 10.579 -19.365 1.00 66.50 267 ALA A C 1
ATOM 2175 O O . ALA A 1 267 ? -19.832 10.486 -18.217 1.00 66.50 267 ALA A O 1
ATOM 2176 N N . GLU A 1 268 ? -19.642 9.682 -20.314 1.00 71.38 268 GLU A N 1
ATOM 2177 C CA . GLU A 1 268 ? -20.245 8.384 -20.036 1.00 71.38 268 GLU A CA 1
ATOM 2178 C C . GLU A 1 268 ? -19.134 7.348 -19.868 1.00 71.38 268 GLU A C 1
ATOM 2180 O O . GLU A 1 268 ? -18.256 7.212 -20.715 1.00 71.38 268 GLU A O 1
ATOM 2185 N N . ILE A 1 269 ? -19.170 6.632 -18.748 1.00 83.25 269 ILE A N 1
ATOM 2186 C CA . ILE A 1 269 ? -18.285 5.501 -18.471 1.00 83.25 269 ILE A CA 1
ATOM 2187 C C . ILE A 1 269 ? -19.140 4.267 -18.210 1.00 83.25 269 ILE A C 1
ATOM 2189 O O . ILE A 1 269 ? -20.228 4.373 -17.634 1.00 83.25 269 ILE A O 1
ATOM 2193 N N . ASP A 1 270 ? -18.645 3.092 -18.595 1.00 86.50 270 ASP A N 1
ATOM 2194 C CA . ASP A 1 270 ? -19.324 1.826 -18.327 1.00 86.50 270 ASP A CA 1
ATOM 2195 C C . ASP A 1 270 ? -19.223 1.454 -16.840 1.00 86.50 270 ASP A C 1
ATOM 2197 O O . ASP A 1 270 ? -18.399 0.649 -16.405 1.00 86.50 270 ASP A O 1
ATOM 2201 N N . ARG A 1 271 ? -20.089 2.073 -16.033 1.00 90.69 271 ARG A N 1
ATOM 2202 C CA . ARG A 1 271 ? -20.142 1.874 -14.580 1.00 90.69 271 ARG A CA 1
ATOM 2203 C C . ARG A 1 271 ? -20.379 0.409 -14.218 1.00 90.69 271 ARG A C 1
ATOM 2205 O O . ARG A 1 271 ? -19.759 -0.090 -13.283 1.00 90.69 271 ARG A O 1
ATOM 2212 N N . LYS A 1 272 ? -21.260 -0.275 -14.959 1.00 90.62 272 LYS A N 1
ATOM 2213 C CA . LYS A 1 272 ? -21.641 -1.667 -14.681 1.00 90.62 272 LYS A CA 1
ATOM 2214 C C . LYS A 1 272 ? -20.497 -2.620 -15.005 1.00 90.62 272 LYS A C 1
ATOM 2216 O O . LYS A 1 272 ? -20.148 -3.428 -14.149 1.00 90.62 272 LYS A O 1
ATOM 2221 N N . GLY A 1 273 ? -19.888 -2.503 -16.185 1.00 92.81 273 GLY A N 1
ATOM 2222 C CA . GLY A 1 273 ? -18.748 -3.340 -16.557 1.00 92.81 273 GLY A CA 1
ATOM 2223 C C . GLY A 1 273 ? -17.518 -3.080 -15.687 1.00 92.81 273 GLY A C 1
ATOM 2224 O O . GLY A 1 273 ? -16.787 -4.014 -15.360 1.00 92.81 273 GLY A O 1
ATOM 2225 N N . LEU A 1 274 ? -17.302 -1.838 -15.237 1.00 92.06 274 LEU A N 1
ATOM 2226 C CA . LEU A 1 274 ? -16.242 -1.523 -14.273 1.00 92.06 274 LEU A CA 1
ATOM 2227 C C . LEU A 1 274 ? -16.507 -2.146 -12.898 1.00 92.06 274 LEU A C 1
ATOM 2229 O O . LEU A 1 274 ? -15.615 -2.790 -12.363 1.00 92.06 274 LEU A O 1
ATOM 2233 N N . GLN A 1 275 ? -17.717 -2.033 -12.345 1.00 94.62 275 GLN A N 1
ATOM 2234 C CA . GLN A 1 275 ? -18.048 -2.644 -11.046 1.00 94.62 275 GLN A CA 1
ATOM 2235 C C . GLN A 1 275 ? -18.030 -4.176 -11.071 1.00 94.62 275 GLN A C 1
ATOM 2237 O O . GLN A 1 275 ? -17.700 -4.795 -10.065 1.00 94.62 275 GLN A O 1
ATOM 2242 N N . GLN A 1 276 ? -18.368 -4.795 -12.206 1.00 93.69 276 GLN A N 1
ATOM 2243 C CA . GLN A 1 276 ? -18.259 -6.247 -12.371 1.00 93.69 276 GLN A CA 1
ATOM 2244 C C . GLN A 1 276 ? -16.800 -6.719 -12.359 1.00 93.69 276 GLN A C 1
ATOM 2246 O O . GLN A 1 276 ? -16.503 -7.748 -11.760 1.00 93.69 276 GLN A O 1
ATOM 2251 N N . ARG A 1 277 ? -15.894 -5.970 -13.001 1.00 92.88 277 ARG A N 1
ATOM 2252 C CA . ARG A 1 277 ? -14.457 -6.294 -13.053 1.00 92.88 277 ARG A CA 1
ATOM 2253 C C . ARG A 1 277 ? -13.713 -5.909 -11.773 1.00 92.88 277 ARG A C 1
ATOM 2255 O O . ARG A 1 277 ? -12.797 -6.619 -11.369 1.00 92.88 277 ARG A O 1
ATOM 2262 N N . TYR A 1 278 ? -14.140 -4.829 -11.121 1.00 93.75 278 TYR A N 1
ATOM 2263 C CA . TYR A 1 278 ? -13.538 -4.269 -9.911 1.00 93.75 278 TYR A CA 1
ATOM 2264 C C . TYR A 1 278 ? -14.606 -4.096 -8.811 1.00 93.75 278 TYR A C 1
ATOM 2266 O O . TYR A 1 278 ? -15.137 -2.996 -8.614 1.00 93.75 278 TYR A O 1
ATOM 2274 N N . PRO A 1 279 ? -14.939 -5.172 -8.068 1.00 92.56 279 PRO A N 1
ATOM 2275 C CA . PRO A 1 279 ? -16.015 -5.163 -7.067 1.00 92.56 279 PRO A CA 1
ATOM 2276 C C . PRO A 1 279 ? -15.781 -4.222 -5.878 1.00 92.56 279 PRO A C 1
ATOM 2278 O O . PRO A 1 279 ? -16.711 -3.898 -5.139 1.00 92.56 279 PRO A O 1
ATOM 2281 N N . ASN A 1 280 ? -14.542 -3.774 -5.670 1.00 92.88 280 ASN A N 1
ATOM 2282 C CA . ASN A 1 280 ? -14.185 -2.810 -4.635 1.00 92.88 280 ASN A CA 1
ATOM 2283 C C . ASN A 1 280 ? -14.600 -1.363 -4.977 1.00 92.88 280 ASN A C 1
ATOM 2285 O O . ASN A 1 280 ? -14.550 -0.504 -4.091 1.00 92.88 280 ASN A O 1
ATOM 2289 N N . ILE A 1 281 ? -15.060 -1.085 -6.208 1.00 95.62 281 ILE A N 1
ATOM 2290 C CA . ILE A 1 281 ? -15.670 0.202 -6.578 1.00 95.62 281 ILE A CA 1
ATOM 2291 C C . ILE A 1 281 ? -17.015 0.363 -5.856 1.00 95.62 281 ILE A C 1
ATOM 2293 O O . ILE A 1 281 ? -18.026 -0.243 -6.217 1.00 95.62 281 ILE A O 1
ATOM 2297 N N . ARG A 1 282 ? -17.046 1.245 -4.855 1.00 94.19 282 ARG A N 1
ATOM 2298 C CA . ARG A 1 282 ? -18.228 1.502 -4.020 1.00 94.19 282 ARG A CA 1
ATOM 2299 C C . ARG A 1 282 ? -19.198 2.500 -4.636 1.00 94.19 282 ARG A C 1
ATOM 2301 O O . ARG A 1 282 ? -20.398 2.388 -4.407 1.00 94.19 282 ARG A O 1
ATOM 2308 N N . ALA A 1 283 ? -18.699 3.473 -5.395 1.00 94.94 283 ALA A N 1
ATOM 2309 C CA . ALA A 1 283 ? -19.535 4.509 -5.989 1.00 94.94 283 ALA A CA 1
ATOM 2310 C C . ALA A 1 283 ? -18.845 5.244 -7.144 1.00 94.94 283 ALA A C 1
ATOM 2312 O O . ALA A 1 283 ? -17.616 5.285 -7.238 1.00 94.94 283 ALA A O 1
ATOM 2313 N N . PHE A 1 284 ? -19.673 5.897 -7.961 1.00 94.44 284 PHE A N 1
ATOM 2314 C CA . PHE A 1 284 ? -19.266 6.882 -8.957 1.00 94.44 284 PHE A CA 1
ATOM 2315 C C . PHE A 1 284 ? -19.918 8.215 -8.627 1.00 94.44 284 PHE A C 1
ATOM 2317 O O . PHE A 1 284 ? -21.144 8.276 -8.541 1.00 94.44 284 PHE A O 1
ATOM 2324 N N . VAL A 1 285 ? -19.122 9.272 -8.506 1.00 93.44 285 VAL A N 1
ATOM 2325 C CA . VAL A 1 285 ? -19.624 10.613 -8.194 1.00 93.44 285 VAL A CA 1
ATOM 2326 C C . VAL A 1 285 ? -19.226 11.570 -9.305 1.00 93.44 285 VAL A C 1
ATOM 2328 O O . VAL A 1 285 ? -18.061 11.639 -9.684 1.00 93.44 285 VAL A O 1
ATOM 2331 N N . ASN A 1 286 ? -20.196 12.308 -9.836 1.00 91.25 286 ASN A N 1
ATOM 2332 C CA . ASN A 1 286 ? -19.926 13.432 -10.726 1.00 91.25 286 ASN A CA 1
ATOM 2333 C C . ASN A 1 286 ? -19.618 14.647 -9.862 1.00 91.25 286 ASN A C 1
ATOM 2335 O O . ASN A 1 286 ? -20.425 14.971 -8.998 1.00 91.25 286 ASN A O 1
ATOM 2339 N N . ALA A 1 287 ? -18.488 15.307 -10.082 1.00 90.94 287 ALA A N 1
ATOM 2340 C CA . ALA A 1 287 ? -18.099 16.474 -9.307 1.00 90.94 287 ALA A CA 1
ATOM 2341 C C . ALA A 1 287 ? -17.537 17.588 -10.192 1.00 90.94 287 ALA A C 1
ATOM 2343 O O . ALA A 1 287 ? -17.098 17.371 -11.327 1.00 90.94 287 ALA A O 1
ATOM 2344 N N . SER A 1 288 ? -17.543 18.794 -9.645 1.00 89.00 288 SER A N 1
ATOM 2345 C CA . SER A 1 288 ? -16.795 19.924 -10.170 1.00 89.00 288 SER A CA 1
ATOM 2346 C C . SER A 1 288 ? -16.274 20.759 -9.005 1.00 89.00 288 SER A C 1
ATOM 2348 O O . SER A 1 288 ? -17.014 21.218 -8.132 1.00 89.00 288 SER A O 1
ATOM 2350 N N . ALA A 1 289 ? -14.954 20.943 -8.981 1.00 84.62 289 ALA A N 1
ATOM 2351 C CA . ALA A 1 289 ? -14.311 21.804 -7.997 1.00 84.62 289 ALA A CA 1
ATOM 2352 C C . ALA A 1 289 ? -14.597 23.297 -8.249 1.00 84.62 289 ALA A C 1
ATOM 2354 O O . ALA A 1 289 ? -14.439 24.092 -7.321 1.00 84.62 289 ALA A O 1
ATOM 2355 N N . LEU A 1 290 ? -15.022 23.673 -9.463 1.00 86.25 290 LEU A N 1
ATOM 2356 C CA . LEU A 1 290 ? -15.276 25.056 -9.873 1.00 86.25 290 LEU A CA 1
ATOM 2357 C C . LEU A 1 290 ? -16.589 25.589 -9.277 1.00 86.25 290 LEU A C 1
ATOM 2359 O O . LEU A 1 290 ? -16.587 26.605 -8.581 1.00 86.25 290 LEU A O 1
ATOM 2363 N N . ASP A 1 291 ? -17.690 24.872 -9.497 1.00 86.00 291 ASP A N 1
ATOM 2364 C CA . ASP A 1 291 ? -19.056 25.281 -9.128 1.00 86.00 291 ASP A CA 1
ATOM 2365 C C . ASP A 1 291 ? -19.616 24.574 -7.875 1.00 86.00 291 ASP A C 1
ATOM 2367 O O . ASP A 1 291 ? -20.758 24.820 -7.495 1.00 86.00 291 ASP A O 1
ATOM 2371 N N . ASP A 1 292 ? -18.809 23.739 -7.205 1.00 85.31 292 ASP A N 1
ATOM 2372 C CA . ASP A 1 292 ? -19.179 22.941 -6.017 1.00 85.31 292 ASP A CA 1
ATOM 2373 C C . ASP A 1 292 ? -20.211 21.826 -6.289 1.00 85.31 292 ASP A C 1
ATOM 2375 O O . ASP A 1 292 ? -20.675 21.151 -5.361 1.00 85.31 292 ASP A O 1
ATOM 2379 N N . ASN A 1 293 ? -20.557 21.580 -7.558 1.00 89.00 293 ASN A N 1
ATOM 2380 C CA . ASN A 1 293 ? -21.487 20.522 -7.924 1.00 89.00 293 ASN A CA 1
ATOM 2381 C C . ASN A 1 293 ? -20.928 19.145 -7.526 1.00 89.00 293 ASN A C 1
ATOM 2383 O O . ASN A 1 293 ? -19.750 18.843 -7.729 1.00 89.00 293 ASN A O 1
ATOM 2387 N N . GLY A 1 294 ? -21.774 18.301 -6.930 1.00 89.25 294 GLY A N 1
ATOM 2388 C CA . GLY A 1 294 ? -21.419 16.937 -6.520 1.00 89.25 294 GLY A CA 1
ATOM 2389 C C . GLY A 1 294 ? -20.477 16.804 -5.316 1.00 89.25 294 GLY A C 1
ATOM 2390 O O . GLY A 1 294 ? -20.283 15.699 -4.814 1.00 89.25 294 GLY A O 1
ATOM 2391 N N . ILE A 1 295 ? -19.930 17.897 -4.771 1.00 92.50 295 ILE A N 1
ATOM 2392 C CA . ILE A 1 295 ? -19.011 17.842 -3.617 1.00 92.50 295 ILE A CA 1
ATOM 2393 C C . ILE A 1 295 ? -19.733 17.398 -2.338 1.00 92.50 295 ILE A C 1
ATOM 2395 O O . ILE A 1 295 ? -19.182 16.649 -1.525 1.00 92.50 295 ILE A O 1
ATOM 2399 N N . ALA A 1 296 ? -20.982 17.833 -2.145 1.00 91.12 296 ALA A N 1
ATOM 2400 C CA . ALA A 1 296 ? -21.805 17.396 -1.017 1.00 91.12 296 ALA A CA 1
ATOM 2401 C C . ALA A 1 296 ? -22.135 15.896 -1.095 1.00 91.12 296 ALA A C 1
ATOM 2403 O O . ALA A 1 296 ? -22.038 15.197 -0.083 1.00 91.12 296 ALA A O 1
ATOM 2404 N N . GLU A 1 297 ? -22.456 15.402 -2.296 1.00 94.12 297 GLU A N 1
ATOM 2405 C CA . GLU A 1 297 ? -22.657 13.977 -2.570 1.00 94.12 297 GLU A CA 1
ATOM 2406 C C . GLU A 1 297 ? -21.371 13.196 -2.288 1.00 94.12 297 GLU A C 1
ATOM 2408 O O . GLU A 1 297 ? -21.396 12.262 -1.488 1.00 94.12 297 GLU A O 1
ATOM 2413 N N . LEU A 1 298 ? -20.231 13.637 -2.832 1.00 94.25 298 LEU A N 1
ATOM 2414 C CA . LEU A 1 298 ? -18.926 13.019 -2.594 1.00 94.25 298 LEU A CA 1
ATOM 2415 C C . LEU A 1 298 ? -18.617 12.911 -1.096 1.00 94.25 298 LEU A C 1
ATOM 2417 O O . LEU A 1 298 ? -18.212 11.854 -0.612 1.00 94.25 298 LEU A O 1
ATOM 2421 N N . ARG A 1 299 ? -18.860 13.984 -0.335 1.00 92.12 299 ARG A N 1
ATOM 2422 C CA . ARG A 1 299 ? -18.671 13.992 1.121 1.00 92.12 299 ARG A CA 1
ATOM 2423 C C . ARG A 1 299 ? -19.586 12.983 1.816 1.00 92.12 299 ARG A C 1
ATOM 2425 O O . ARG A 1 299 ? -19.149 12.339 2.767 1.00 92.12 299 ARG A O 1
ATOM 2432 N N . SER A 1 300 ? -20.834 12.850 1.371 1.00 92.00 300 SER A N 1
ATOM 2433 C CA . SER A 1 300 ? -21.774 11.868 1.917 1.00 92.00 300 SER A CA 1
ATOM 2434 C C . SER A 1 300 ? -21.341 10.434 1.614 1.00 92.00 300 SER A C 1
ATOM 2436 O O . SER A 1 300 ? -21.317 9.605 2.518 1.00 92.00 300 SER A O 1
ATOM 2438 N N . VAL A 1 301 ? -20.966 10.144 0.367 1.00 94.00 301 VAL A N 1
ATOM 2439 C CA . VAL A 1 301 ? -20.513 8.815 -0.065 1.00 94.00 301 VAL A CA 1
ATOM 2440 C C . VAL A 1 301 ? -19.254 8.401 0.695 1.00 94.00 301 VAL A C 1
ATOM 2442 O O . VAL A 1 301 ? -19.205 7.293 1.223 1.00 94.00 301 VAL A O 1
ATOM 2445 N N . LEU A 1 302 ? -18.278 9.307 0.831 1.00 92.06 302 LEU A N 1
ATOM 2446 C CA . LEU A 1 302 ? -17.087 9.068 1.647 1.00 92.06 302 LEU A CA 1
ATOM 2447 C C . LEU A 1 302 ? -17.472 8.733 3.089 1.00 92.06 302 LEU A C 1
ATOM 2449 O O . LEU A 1 302 ? -17.092 7.681 3.590 1.00 92.06 302 LEU A O 1
ATOM 2453 N N . LYS A 1 303 ? -18.281 9.577 3.744 1.00 90.69 303 LYS A N 1
ATOM 2454 C CA . LYS A 1 303 ? -18.706 9.353 5.135 1.00 90.69 303 LYS A CA 1
ATOM 2455 C C . LYS A 1 303 ? -19.444 8.033 5.342 1.00 90.69 303 LYS A C 1
ATOM 2457 O O . LYS A 1 303 ? -19.240 7.410 6.376 1.00 90.69 303 LYS A O 1
ATOM 2462 N N . ASN A 1 304 ? -20.267 7.622 4.383 1.00 90.38 304 ASN A N 1
ATOM 2463 C CA . ASN A 1 304 ? -21.026 6.375 4.456 1.00 90.38 304 ASN A CA 1
ATOM 2464 C C . ASN A 1 304 ? -20.138 5.139 4.270 1.00 90.38 304 ASN A C 1
ATOM 2466 O O . ASN A 1 304 ? -20.455 4.089 4.812 1.00 90.38 304 ASN A O 1
ATOM 2470 N N . ALA A 1 305 ? -19.028 5.263 3.540 1.00 89.75 305 ALA A N 1
ATOM 2471 C CA . ALA A 1 305 ? -18.098 4.162 3.305 1.00 89.75 305 ALA A CA 1
ATOM 2472 C C . ALA A 1 305 ? -17.051 3.990 4.425 1.00 89.75 305 ALA A C 1
ATOM 2474 O O . ALA A 1 305 ? -16.473 2.913 4.552 1.00 89.75 305 ALA A O 1
ATOM 2475 N N . LEU A 1 306 ? -16.796 5.020 5.246 1.00 88.50 306 LEU A N 1
ATOM 2476 C CA . LEU A 1 306 ? -15.796 4.957 6.325 1.00 88.50 306 LEU A CA 1
ATOM 2477 C C . LEU A 1 306 ? -16.083 3.875 7.390 1.00 88.50 306 LEU A C 1
ATOM 2479 O O . LEU A 1 306 ? -15.140 3.162 7.726 1.00 88.50 306 LEU A O 1
ATOM 2483 N N . PRO A 1 307 ? -17.313 3.705 7.926 1.00 84.12 307 PRO A N 1
ATOM 2484 C CA . PRO A 1 307 ? -17.584 2.735 8.995 1.00 84.12 307 PRO A CA 1
ATOM 2485 C C . PRO A 1 307 ? -17.314 1.275 8.615 1.00 84.12 307 PRO A C 1
ATOM 2487 O O . PRO A 1 307 ? -17.065 0.448 9.490 1.00 84.12 307 PRO A O 1
ATOM 2490 N N . ASP A 1 308 ? -17.354 0.954 7.320 1.00 82.56 308 ASP A N 1
ATOM 2491 C CA . ASP A 1 308 ? -17.170 -0.411 6.829 1.00 82.56 308 ASP A CA 1
ATOM 2492 C C . ASP A 1 308 ? -15.703 -0.839 6.737 1.00 82.56 308 ASP A C 1
ATOM 2494 O O . ASP A 1 308 ? -15.437 -2.040 6.618 1.00 82.56 308 ASP A O 1
ATOM 2498 N N . LEU A 1 309 ? -14.769 0.115 6.821 1.00 85.00 309 LEU A N 1
ATOM 2499 C CA . LEU A 1 309 ? -13.332 -0.139 6.763 1.00 85.00 309 LEU A CA 1
ATOM 2500 C C . LEU A 1 309 ? -12.873 -1.050 7.902 1.00 85.00 309 LEU A C 1
ATOM 2502 O O . LEU A 1 309 ? -13.276 -0.877 9.052 1.00 85.00 309 LEU A O 1
ATOM 2506 N N . GLU A 1 310 ? -11.952 -1.961 7.590 1.00 82.62 310 GLU A N 1
ATOM 2507 C CA . GLU A 1 310 ? -11.328 -2.864 8.565 1.00 82.62 310 GLU A CA 1
ATOM 2508 C C . GLU A 1 310 ? -10.745 -2.085 9.752 1.00 82.62 310 GLU A C 1
ATOM 2510 O O . GLU A 1 310 ? -11.037 -2.396 10.901 1.00 82.62 310 GLU A O 1
ATOM 2515 N N . ASN A 1 311 ? -10.056 -0.974 9.481 1.00 81.25 311 ASN A N 1
ATOM 2516 C CA . ASN A 1 311 ? -9.419 -0.128 10.497 1.00 81.25 311 ASN A CA 1
ATOM 2517 C C . ASN A 1 311 ? -10.417 0.429 11.528 1.00 81.25 311 ASN A C 1
ATOM 2519 O O . ASN A 1 311 ? -10.049 0.624 12.680 1.00 81.25 311 ASN A O 1
ATOM 2523 N N . MET A 1 312 ? -11.681 0.659 11.141 1.00 82.50 312 MET A N 1
ATOM 2524 C CA . MET A 1 312 ? -12.724 1.134 12.067 1.00 82.50 312 MET A CA 1
ATOM 2525 C C . MET A 1 312 ? -13.230 0.038 13.007 1.00 82.50 312 MET A C 1
ATOM 2527 O O . MET A 1 312 ? -13.824 0.336 14.046 1.00 82.50 312 MET A O 1
ATOM 2531 N N . LYS A 1 313 ? -13.030 -1.225 12.626 1.00 79.81 313 LYS A N 1
ATOM 2532 C CA . LYS A 1 313 ? -13.459 -2.415 13.367 1.00 79.81 313 LYS A CA 1
ATOM 2533 C C . LYS A 1 313 ? -12.314 -2.970 14.214 1.00 79.81 313 LYS A C 1
ATOM 2535 O O . LYS A 1 313 ? -12.564 -3.542 15.272 1.00 79.81 313 LYS A O 1
ATOM 2540 N N . THR A 1 314 ? -11.072 -2.753 13.783 1.00 81.94 314 THR A N 1
ATOM 2541 C CA . THR A 1 314 ? -9.871 -3.202 14.483 1.00 81.94 314 THR A CA 1
ATOM 2542 C C . THR A 1 314 ? -9.597 -2.372 15.736 1.00 81.94 314 THR A C 1
ATOM 2544 O O . THR A 1 314 ? -9.687 -1.140 15.754 1.00 81.94 314 THR A O 1
ATOM 2547 N N . ARG A 1 315 ? -9.216 -3.074 16.803 1.00 80.69 315 ARG A N 1
ATOM 2548 C CA . ARG A 1 315 ? -8.770 -2.496 18.070 1.00 80.69 315 ARG A CA 1
ATOM 2549 C C . ARG A 1 315 ? -7.299 -2.809 18.265 1.00 80.69 315 ARG A C 1
ATOM 2551 O O . ARG A 1 315 ? -6.848 -3.896 17.913 1.00 80.69 315 ARG A O 1
ATOM 2558 N N . TRP A 1 316 ? -6.572 -1.861 18.830 1.00 87.12 316 TRP A N 1
ATOM 2559 C CA . TRP A 1 316 ? -5.173 -2.038 19.184 1.00 87.12 316 TRP A CA 1
ATOM 2560 C C . TRP A 1 316 ? -4.980 -2.128 20.684 1.00 87.12 316 TRP A C 1
ATOM 2562 O O . TRP A 1 316 ? -5.669 -1.467 21.467 1.00 87.12 316 TRP A O 1
ATOM 2572 N N . GLU A 1 317 ? -3.975 -2.905 21.071 1.00 84.19 317 GLU A N 1
ATOM 2573 C CA . GLU A 1 317 ? -3.465 -2.867 22.430 1.00 84.19 317 GLU A CA 1
ATOM 2574 C C . GLU A 1 317 ? -2.906 -1.472 22.756 1.00 84.19 317 GLU A C 1
ATOM 2576 O O . GLU A 1 317 ? -2.390 -0.780 21.867 1.00 84.19 317 GLU A O 1
ATOM 2581 N N . PRO A 1 318 ? -2.965 -1.030 24.026 1.00 82.06 318 PRO A N 1
ATOM 2582 C CA . PRO A 1 318 ? -2.457 0.282 24.426 1.00 82.06 318 PRO A CA 1
ATOM 2583 C C . PRO A 1 318 ? -1.009 0.539 23.982 1.00 82.06 318 PRO A C 1
ATOM 2585 O O . PRO A 1 318 ? -0.697 1.643 23.535 1.00 82.06 318 PRO A O 1
ATOM 2588 N N . GLY A 1 319 ? -0.152 -0.488 24.028 1.00 86.44 319 GLY A N 1
ATOM 2589 C CA . GLY A 1 319 ? 1.244 -0.392 23.599 1.00 86.44 319 GLY A CA 1
ATOM 2590 C C . GLY A 1 319 ? 1.400 0.009 22.130 1.00 86.44 319 GLY A C 1
ATOM 2591 O O . GLY A 1 319 ? 2.195 0.889 21.800 1.00 86.44 319 GLY A O 1
ATOM 2592 N N . TRP A 1 320 ? 0.572 -0.541 21.239 1.00 93.75 320 TRP A N 1
ATOM 2593 C CA . TRP A 1 320 ? 0.591 -0.210 19.809 1.00 93.75 320 TRP A CA 1
ATOM 2594 C C . TRP A 1 320 ? 0.199 1.254 19.569 1.00 93.75 320 TRP A C 1
ATOM 2596 O O . TRP A 1 320 ? 0.836 1.965 18.785 1.00 93.75 320 TRP A O 1
ATOM 2606 N N . LEU A 1 321 ? -0.815 1.742 20.291 1.00 89.12 321 LEU A N 1
ATOM 2607 C CA . LEU A 1 321 ? -1.243 3.139 20.216 1.00 89.12 321 LEU A CA 1
ATOM 2608 C C . LEU A 1 321 ? -0.175 4.099 20.767 1.00 89.12 321 LEU A C 1
ATOM 2610 O O . LEU A 1 321 ? 0.033 5.182 20.207 1.00 89.12 321 LEU A O 1
ATOM 2614 N N . ASN A 1 322 ? 0.532 3.697 21.825 1.00 86.75 322 ASN A N 1
ATOM 2615 C CA . ASN A 1 322 ? 1.646 4.453 22.391 1.00 86.75 322 ASN A CA 1
ATOM 2616 C C . ASN A 1 322 ? 2.808 4.561 21.396 1.00 86.75 322 ASN A C 1
ATOM 2618 O O . ASN A 1 322 ? 3.304 5.667 21.164 1.00 86.75 322 ASN A O 1
ATOM 2622 N N . VAL A 1 323 ? 3.203 3.452 20.755 1.00 94.44 323 VAL A N 1
ATOM 2623 C CA . VAL A 1 323 ? 4.227 3.455 19.695 1.00 94.44 323 VAL A CA 1
ATOM 2624 C C . VAL A 1 323 ? 3.805 4.369 18.546 1.00 94.44 323 VAL A C 1
ATOM 2626 O O . VAL A 1 323 ? 4.564 5.269 18.184 1.00 94.44 323 VAL A O 1
ATOM 2629 N N . LYS A 1 324 ? 2.576 4.230 18.031 1.00 93.19 324 LYS A N 1
ATOM 2630 C CA . LYS A 1 324 ? 2.033 5.110 16.981 1.00 93.19 324 LYS A CA 1
ATOM 2631 C C . LYS A 1 324 ? 2.139 6.585 17.356 1.00 93.19 324 LYS A C 1
ATOM 2633 O O . LYS A 1 324 ? 2.660 7.386 16.584 1.00 93.19 324 LYS A O 1
ATOM 2638 N N . THR A 1 325 ? 1.663 6.939 18.547 1.00 88.31 325 THR A N 1
ATOM 2639 C CA . THR A 1 325 ? 1.666 8.323 19.035 1.00 88.31 325 THR A CA 1
ATOM 2640 C C . THR A 1 325 ? 3.092 8.863 19.144 1.00 88.31 325 THR A C 1
ATOM 2642 O O . THR A 1 325 ? 3.354 9.992 18.733 1.00 88.31 325 THR A O 1
ATOM 2645 N N . ARG A 1 326 ? 4.040 8.055 19.641 1.00 91.75 326 ARG A N 1
ATOM 2646 C CA . ARG A 1 326 ? 5.461 8.430 19.701 1.00 91.75 326 ARG A CA 1
ATOM 2647 C C . ARG A 1 326 ? 6.033 8.686 18.310 1.00 91.75 326 ARG A C 1
ATOM 2649 O O . ARG A 1 326 ? 6.673 9.716 18.122 1.00 91.75 326 ARG A O 1
ATOM 2656 N N . LEU A 1 327 ? 5.769 7.805 17.344 1.00 93.69 327 LEU A N 1
ATOM 2657 C CA . LEU A 1 327 ? 6.231 7.967 15.961 1.00 93.69 327 LEU A CA 1
ATOM 2658 C C . LEU A 1 327 ? 5.674 9.244 15.314 1.00 93.69 327 LEU A C 1
ATOM 2660 O O . LEU A 1 327 ? 6.423 9.984 14.684 1.00 93.69 327 LEU A O 1
ATOM 2664 N N . GLU A 1 328 ? 4.393 9.559 15.527 1.00 88.62 328 GLU A N 1
ATOM 2665 C CA . GLU A 1 328 ? 3.758 10.773 14.987 1.00 88.62 328 GLU A CA 1
ATOM 2666 C C . GLU A 1 328 ? 4.325 12.080 15.567 1.00 88.62 328 GLU A C 1
ATOM 2668 O O . GLU A 1 328 ? 4.251 13.127 14.915 1.00 88.62 328 GLU A O 1
ATOM 2673 N N . LEU A 1 329 ? 4.883 12.034 16.781 1.00 89.12 329 LEU A N 1
ATOM 2674 C CA . LEU A 1 329 ? 5.507 13.181 17.449 1.00 89.12 329 LEU A CA 1
ATOM 2675 C C . LEU A 1 329 ? 6.957 13.420 17.009 1.00 89.12 329 LEU A C 1
ATOM 2677 O O . LEU A 1 329 ? 7.488 14.516 17.223 1.00 89.12 329 LEU A O 1
ATOM 2681 N N . LEU A 1 330 ? 7.607 12.435 16.383 1.00 92.75 330 LEU A N 1
ATOM 2682 C CA . LEU A 1 330 ? 8.974 12.586 15.898 1.00 92.75 330 LEU A CA 1
ATOM 2683 C C . LEU A 1 330 ? 9.028 13.588 14.734 1.00 92.75 330 LEU A C 1
ATOM 2685 O O . LEU A 1 330 ? 8.371 13.451 13.700 1.00 92.75 330 LEU A O 1
ATOM 2689 N N . LYS A 1 331 ? 9.887 14.598 14.881 1.00 89.44 331 LYS A N 1
ATOM 2690 C CA . LYS A 1 331 ? 10.190 15.593 13.839 1.00 89.44 331 LYS A CA 1
ATOM 2691 C C . LYS A 1 331 ? 11.379 15.159 12.969 1.00 89.44 331 LYS A C 1
ATOM 2693 O O . LYS A 1 331 ? 12.265 15.956 12.686 1.00 89.44 331 LYS A O 1
ATOM 2698 N N . ARG A 1 332 ? 11.435 13.874 12.610 1.00 90.94 332 ARG A N 1
ATOM 2699 C CA . ARG A 1 332 ? 12.485 13.269 11.770 1.00 90.94 332 ARG A CA 1
ATOM 2700 C C . ARG A 1 332 ? 11.862 12.742 10.480 1.00 90.94 332 ARG A C 1
ATOM 2702 O O . ARG A 1 332 ? 10.678 12.420 10.465 1.00 90.94 332 ARG A O 1
ATOM 2709 N N . HIS A 1 333 ? 12.654 12.626 9.416 1.00 92.19 333 HIS A N 1
ATOM 2710 C CA . HIS A 1 333 ? 12.183 12.044 8.154 1.00 92.19 333 HIS A CA 1
ATOM 2711 C C . HIS A 1 333 ? 12.090 10.516 8.201 1.00 92.19 333 HIS A C 1
ATOM 2713 O O . HIS A 1 333 ? 11.189 9.938 7.601 1.00 92.19 333 HIS A O 1
ATOM 2719 N N . PHE A 1 334 ? 12.994 9.864 8.934 1.00 94.62 334 PHE A N 1
ATOM 2720 C CA . PHE A 1 334 ? 13.051 8.412 9.080 1.00 94.62 334 PHE A CA 1
ATOM 2721 C C . PHE A 1 334 ? 13.683 8.012 10.423 1.00 94.62 334 PHE A C 1
ATOM 2723 O O . PHE A 1 334 ? 14.375 8.815 11.065 1.00 94.62 334 PHE A O 1
ATOM 2730 N N . ILE A 1 335 ? 13.475 6.754 10.810 1.00 95.50 335 ILE A N 1
ATOM 2731 C CA . ILE A 1 335 ? 14.171 6.063 11.903 1.00 95.50 335 ILE A CA 1
ATOM 2732 C C . ILE A 1 335 ? 14.708 4.714 11.416 1.00 95.50 335 ILE A C 1
ATOM 2734 O O . ILE A 1 335 ? 14.270 4.193 10.389 1.00 95.50 335 ILE A O 1
ATOM 2738 N N . GLY A 1 336 ? 15.681 4.164 12.140 1.00 95.19 336 GLY A N 1
ATOM 2739 C CA . GLY A 1 336 ? 16.189 2.819 11.874 1.00 95.19 336 GLY A CA 1
ATOM 2740 C C . GLY A 1 336 ? 15.317 1.743 12.520 1.00 95.19 336 GLY A C 1
ATOM 2741 O O . GLY A 1 336 ? 14.654 2.008 13.523 1.00 95.19 336 GLY A O 1
ATOM 2742 N N . MET A 1 337 ? 15.375 0.517 11.996 1.00 94.62 337 MET A N 1
ATOM 2743 C CA . MET A 1 337 ? 14.620 -0.618 12.545 1.00 94.62 337 MET A CA 1
ATOM 2744 C C . MET A 1 337 ? 14.919 -0.856 14.034 1.00 94.62 337 MET A C 1
ATOM 2746 O O . MET A 1 337 ? 13.994 -0.957 14.826 1.00 94.62 337 MET A O 1
ATOM 2750 N N . GLN A 1 338 ? 16.188 -0.811 14.451 1.00 95.00 338 GLN A N 1
ATOM 2751 C CA . GLN A 1 338 ? 16.576 -0.988 15.862 1.00 95.00 338 GLN A CA 1
ATOM 2752 C C . GLN A 1 338 ? 15.935 0.046 16.804 1.00 95.00 338 GLN A C 1
ATOM 2754 O O . GLN A 1 338 ? 15.599 -0.264 17.944 1.00 95.00 338 GLN A O 1
ATOM 2759 N N . GLU A 1 339 ? 15.759 1.288 16.339 1.00 96.62 339 GLU A N 1
ATOM 2760 C CA . GLU A 1 339 ? 15.106 2.340 17.127 1.00 96.62 339 GLU A CA 1
ATOM 2761 C C . GLU A 1 339 ? 13.607 2.053 17.282 1.00 96.62 339 GLU A C 1
ATOM 2763 O O . GLU A 1 339 ? 13.058 2.237 18.367 1.00 96.62 339 GLU A O 1
ATOM 2768 N N . TYR A 1 340 ? 12.955 1.561 16.225 1.00 97.50 340 TYR A N 1
ATOM 2769 C CA . TYR A 1 340 ? 11.561 1.121 16.272 1.00 97.50 340 TYR A CA 1
ATOM 2770 C C . TYR A 1 340 ? 11.364 -0.088 17.193 1.00 97.50 340 TYR A C 1
ATOM 2772 O O . TYR A 1 340 ? 10.456 -0.076 18.023 1.00 97.50 340 TYR A O 1
ATOM 2780 N N . GLU A 1 341 ? 12.235 -1.092 17.103 1.00 96.94 341 GLU A N 1
ATOM 2781 C CA . GLU A 1 341 ? 12.197 -2.264 17.982 1.00 96.94 341 GLU A CA 1
ATOM 2782 C C . GLU A 1 341 ? 12.330 -1.842 19.450 1.00 96.94 341 GLU A C 1
ATOM 2784 O O . GLU A 1 341 ? 11.502 -2.220 20.270 1.00 96.94 341 GLU A O 1
ATOM 2789 N N . ALA A 1 342 ? 13.259 -0.935 19.767 1.00 97.38 342 ALA A N 1
ATOM 2790 C CA . ALA A 1 342 ? 13.410 -0.405 21.121 1.00 97.38 342 ALA A CA 1
ATOM 2791 C C . ALA A 1 342 ? 12.190 0.401 21.615 1.00 97.38 342 ALA A C 1
ATOM 2793 O O . ALA A 1 342 ? 11.961 0.498 22.823 1.00 97.38 342 ALA A O 1
ATOM 2794 N N . LEU A 1 343 ? 11.411 1.024 20.719 1.00 95.56 343 LEU A N 1
ATOM 2795 C CA . LEU A 1 343 ? 10.136 1.658 21.085 1.00 95.56 343 LEU A CA 1
ATOM 2796 C C . LEU A 1 343 ? 9.066 0.619 21.418 1.00 95.56 343 LEU A C 1
ATOM 2798 O O . LEU A 1 343 ? 8.268 0.866 22.319 1.00 95.56 343 LEU A O 1
ATOM 2802 N N . CYS A 1 344 ? 9.061 -0.501 20.702 1.00 96.25 344 CYS A N 1
ATOM 2803 C CA . CYS A 1 344 ? 8.115 -1.592 20.893 1.00 96.25 344 CYS A CA 1
ATOM 2804 C C . CYS A 1 344 ? 8.432 -2.421 22.141 1.00 96.25 344 CYS A C 1
ATOM 2806 O O . CYS A 1 344 ? 7.523 -2.733 22.904 1.00 96.25 344 CYS A O 1
ATOM 2808 N N . ASP A 1 345 ? 9.713 -2.695 22.395 1.00 95.12 345 ASP A N 1
ATOM 2809 C CA . ASP A 1 345 ? 10.177 -3.426 23.577 1.00 95.12 345 ASP A CA 1
ATOM 2810 C C . ASP A 1 345 ? 9.799 -2.685 24.877 1.00 95.12 345 ASP A C 1
ATOM 2812 O O . ASP A 1 345 ? 9.489 -3.311 25.883 1.00 95.12 345 ASP A O 1
ATOM 2816 N N . LYS A 1 346 ? 9.752 -1.342 24.860 1.00 94.06 346 LYS A N 1
ATOM 2817 C CA . LYS A 1 346 ? 9.281 -0.521 25.999 1.00 94.06 346 LYS A CA 1
ATOM 2818 C C . LYS A 1 346 ? 7.791 -0.663 26.303 1.00 94.06 346 LYS A C 1
ATOM 2820 O O . LYS A 1 346 ? 7.358 -0.230 27.365 1.00 94.06 346 LYS A O 1
ATOM 2825 N N . GLU A 1 347 ? 7.019 -1.166 25.350 1.00 93.00 347 GLU A N 1
ATOM 2826 C CA . GLU A 1 347 ? 5.579 -1.388 25.471 1.00 93.00 347 GLU A CA 1
ATOM 2827 C C . GLU A 1 347 ? 5.250 -2.892 25.510 1.00 93.00 347 GLU A C 1
ATOM 2829 O O . GLU A 1 347 ? 4.109 -3.267 25.246 1.00 93.00 347 GLU A O 1
ATOM 2834 N N . ASP A 1 348 ? 6.251 -3.738 25.798 1.00 93.19 348 ASP A N 1
ATOM 2835 C CA . ASP A 1 348 ? 6.149 -5.200 25.904 1.00 93.19 348 ASP A CA 1
ATOM 2836 C C . ASP A 1 348 ? 5.560 -5.884 24.650 1.00 93.19 348 ASP A C 1
ATOM 2838 O O . ASP A 1 348 ? 4.879 -6.906 24.731 1.00 93.19 348 ASP A O 1
ATOM 2842 N N . ILE A 1 349 ? 5.824 -5.324 23.463 1.00 94.44 349 ILE A N 1
ATOM 2843 C CA . ILE A 1 349 ? 5.366 -5.888 22.186 1.00 94.44 349 ILE A CA 1
ATOM 2844 C C . ILE A 1 349 ? 6.393 -6.908 21.686 1.00 94.44 349 ILE A C 1
ATOM 2846 O O . ILE A 1 349 ? 7.551 -6.565 21.441 1.00 94.44 349 ILE A O 1
ATOM 2850 N N . ASP A 1 350 ? 5.964 -8.150 21.476 1.00 93.69 350 ASP A N 1
ATOM 2851 C CA . ASP A 1 350 ? 6.810 -9.229 20.965 1.00 93.69 350 ASP A CA 1
ATOM 2852 C C . ASP A 1 350 ? 7.190 -9.058 19.477 1.00 93.69 350 ASP A C 1
ATOM 2854 O O . ASP A 1 350 ? 6.695 -8.184 18.767 1.00 93.69 350 ASP A O 1
ATOM 2858 N N . LYS A 1 351 ? 8.096 -9.899 18.959 1.00 93.00 351 LYS A N 1
ATOM 2859 C CA . LYS A 1 351 ? 8.609 -9.751 17.581 1.00 93.00 351 LYS A CA 1
ATOM 2860 C C . LYS A 1 351 ? 7.550 -9.961 16.495 1.00 93.00 351 LYS A C 1
ATOM 2862 O O . LYS A 1 351 ? 7.636 -9.322 15.446 1.00 93.00 351 LYS A O 1
ATOM 2867 N N . ALA A 1 352 ? 6.564 -10.824 16.737 1.00 92.88 352 ALA A N 1
ATOM 2868 C CA . ALA A 1 352 ? 5.442 -11.002 15.820 1.00 92.88 352 ALA A CA 1
ATOM 2869 C C . ALA A 1 352 ? 4.576 -9.733 15.789 1.00 92.88 352 ALA A C 1
ATOM 2871 O O . ALA A 1 352 ? 4.379 -9.148 14.723 1.00 92.88 352 ALA A O 1
ATOM 2872 N N . GLY A 1 353 ? 4.190 -9.226 16.964 1.00 92.94 353 GLY A N 1
ATOM 2873 C CA . GLY A 1 353 ? 3.436 -7.988 17.107 1.00 92.94 353 GLY A CA 1
ATOM 2874 C C . GLY A 1 353 ? 4.176 -6.762 16.572 1.00 92.94 353 GLY A C 1
ATOM 2875 O O . GLY A 1 353 ? 3.547 -5.882 15.998 1.00 92.94 353 GLY A O 1
ATOM 2876 N N . GLN A 1 354 ? 5.508 -6.711 16.672 1.00 95.44 354 GLN A N 1
ATOM 2877 C CA . GLN A 1 354 ? 6.330 -5.644 16.084 1.00 95.44 354 GLN A CA 1
ATOM 2878 C C . GLN A 1 354 ? 6.190 -5.581 14.561 1.00 95.44 354 GLN A C 1
ATOM 2880 O O . GLN A 1 354 ? 6.070 -4.488 14.000 1.00 95.44 354 GLN A O 1
ATOM 2885 N N . LYS A 1 355 ? 6.206 -6.737 13.889 1.00 93.75 355 LYS A N 1
ATOM 2886 C CA . LYS A 1 355 ? 6.040 -6.824 12.434 1.00 93.75 355 LYS A CA 1
ATOM 2887 C C . LYS A 1 355 ? 4.622 -6.432 12.021 1.00 93.75 355 LYS A C 1
ATOM 2889 O O . LYS A 1 355 ? 4.456 -5.604 11.124 1.00 93.75 355 LYS A O 1
ATOM 2894 N N . ASP A 1 356 ? 3.622 -6.973 12.712 1.00 93.19 356 ASP A N 1
ATOM 2895 C CA . ASP A 1 356 ? 2.215 -6.702 12.419 1.00 93.19 356 ASP A CA 1
ATOM 2896 C C . ASP A 1 356 ? 1.878 -5.225 12.644 1.00 93.19 356 ASP A C 1
ATOM 2898 O O . ASP A 1 356 ? 1.293 -4.585 11.769 1.00 93.19 356 ASP A O 1
ATOM 2902 N N . LEU A 1 357 ? 2.329 -4.642 13.761 1.00 95.00 357 LEU A N 1
ATOM 2903 C CA . LEU A 1 357 ? 2.182 -3.216 14.045 1.00 95.00 357 LEU A CA 1
ATOM 2904 C C . LEU A 1 357 ? 2.826 -2.359 12.954 1.00 95.00 357 LEU A C 1
ATOM 2906 O O . LEU A 1 357 ? 2.231 -1.375 12.521 1.00 95.00 357 LEU A O 1
ATOM 2910 N N . LEU A 1 358 ? 4.016 -2.722 12.470 1.00 95.62 358 LEU A N 1
ATOM 2911 C CA . LEU A 1 358 ? 4.685 -1.953 11.423 1.00 95.62 358 LEU A CA 1
ATOM 2912 C C . LEU A 1 358 ? 3.883 -1.967 10.113 1.00 95.62 358 LEU A C 1
ATOM 2914 O O . LEU A 1 358 ? 3.832 -0.947 9.423 1.00 95.62 358 LEU A O 1
ATOM 2918 N N . GLN A 1 359 ? 3.226 -3.088 9.790 1.00 93.00 359 GLN A N 1
ATOM 2919 C CA . GLN A 1 359 ? 2.391 -3.200 8.585 1.00 93.00 359 GLN A CA 1
ATOM 2920 C C . GLN A 1 359 ? 1.155 -2.326 8.732 1.00 93.00 359 GLN A C 1
ATOM 2922 O O . GLN A 1 359 ? 0.841 -1.506 7.877 1.00 93.00 359 GLN A O 1
ATOM 2927 N N . TRP A 1 360 ? 0.520 -2.421 9.890 1.00 92.88 360 TRP A N 1
ATOM 2928 C CA . TRP A 1 360 ? -0.599 -1.586 10.276 1.00 92.88 360 TRP A CA 1
ATOM 2929 C C . TRP A 1 360 ? -0.274 -0.083 10.225 1.00 92.88 360 TRP A C 1
ATOM 2931 O O . TRP A 1 360 ? -1.045 0.707 9.684 1.00 92.88 360 TRP A O 1
ATOM 2941 N N . LEU A 1 361 ? 0.884 0.342 10.735 1.00 93.69 361 LEU A N 1
ATOM 2942 C CA . LEU A 1 361 ? 1.328 1.739 10.671 1.00 93.69 361 LEU A CA 1
ATOM 2943 C C . LEU A 1 361 ? 1.569 2.211 9.229 1.00 93.69 361 LEU A C 1
ATOM 2945 O O . LEU A 1 361 ? 1.323 3.386 8.929 1.00 93.69 361 LEU A O 1
ATOM 2949 N N . HIS A 1 362 ? 2.040 1.321 8.351 1.00 92.81 362 HIS A N 1
ATOM 2950 C CA . HIS A 1 362 ? 2.195 1.590 6.923 1.00 92.81 362 HIS A CA 1
ATOM 2951 C C . HIS A 1 362 ? 0.843 1.763 6.217 1.00 92.81 362 HIS A C 1
ATOM 2953 O O . HIS A 1 362 ? 0.624 2.756 5.511 1.00 92.81 362 HIS A O 1
ATOM 2959 N N . ASP A 1 363 ? -0.085 0.846 6.478 1.00 91.12 363 ASP A N 1
ATOM 2960 C CA . ASP A 1 363 ? -1.429 0.833 5.904 1.00 91.12 363 ASP A CA 1
ATOM 2961 C C . ASP A 1 363 ? -2.252 2.062 6.336 1.00 91.12 363 ASP A C 1
ATOM 2963 O O . ASP A 1 363 ? -3.004 2.637 5.551 1.00 91.12 363 ASP A O 1
ATOM 2967 N N . LEU A 1 364 ? -2.052 2.548 7.567 1.00 89.44 364 LEU A N 1
ATOM 2968 C CA . LEU A 1 364 ? -2.664 3.787 8.074 1.00 89.44 364 LEU A CA 1
ATOM 2969 C C . LEU A 1 364 ? -1.997 5.068 7.552 1.00 89.44 364 LEU A C 1
ATOM 2971 O O . LEU A 1 364 ? -2.499 6.178 7.780 1.00 89.44 364 LEU A O 1
ATOM 2975 N N . GLY A 1 365 ? -0.856 4.937 6.873 1.00 88.81 365 GLY A N 1
ATOM 2976 C CA . GLY A 1 365 ? -0.059 6.060 6.394 1.00 88.81 365 GLY A CA 1
ATOM 2977 C C . GLY A 1 365 ? 0.575 6.870 7.525 1.00 88.81 365 GLY A C 1
ATOM 2978 O O . GLY A 1 365 ? 0.868 8.048 7.330 1.00 88.81 365 GLY A O 1
ATOM 2979 N N . THR A 1 366 ? 0.757 6.272 8.708 1.00 90.00 366 THR A N 1
ATOM 2980 C CA . THR A 1 366 ? 1.554 6.871 9.788 1.00 90.00 366 THR A CA 1
ATOM 2981 C C . THR A 1 366 ? 3.041 6.802 9.454 1.00 90.00 366 THR A C 1
ATOM 2983 O O . THR A 1 366 ? 3.775 7.747 9.734 1.00 90.00 366 THR A O 1
ATOM 2986 N N . VAL A 1 367 ? 3.476 5.700 8.837 1.00 94.31 367 VAL A N 1
ATOM 2987 C CA . VAL A 1 367 ? 4.833 5.523 8.308 1.00 94.31 367 VAL A CA 1
ATOM 2988 C C . VAL A 1 367 ? 4.778 4.967 6.884 1.00 94.31 367 VAL A C 1
ATOM 2990 O O . VAL A 1 367 ? 3.732 4.550 6.398 1.00 94.31 367 VAL A O 1
ATOM 2993 N N . THR A 1 368 ? 5.909 4.956 6.191 1.00 93.19 368 THR A N 1
ATOM 2994 C CA . THR A 1 368 ? 6.121 4.234 4.935 1.00 93.19 368 THR A CA 1
ATOM 2995 C C . THR A 1 368 ? 7.252 3.234 5.145 1.00 93.19 368 THR A C 1
ATOM 2997 O O . THR A 1 368 ? 8.349 3.617 5.556 1.00 93.19 368 THR A O 1
ATOM 3000 N N . HIS A 1 369 ? 6.979 1.952 4.905 1.00 93.94 369 HIS A N 1
ATOM 3001 C CA . HIS A 1 369 ? 7.943 0.870 5.082 1.00 93.94 369 HIS A CA 1
ATOM 3002 C C . HIS A 1 369 ? 7.673 -0.242 4.067 1.00 93.94 369 HIS A C 1
ATOM 3004 O O . HIS A 1 369 ? 6.519 -0.536 3.770 1.00 93.94 369 HIS A O 1
ATOM 3010 N N . PHE A 1 370 ? 8.735 -0.845 3.534 1.00 89.12 370 PHE A N 1
ATOM 3011 C CA . PHE A 1 370 ? 8.664 -1.832 2.455 1.00 89.12 370 PHE A CA 1
ATOM 3012 C C . PHE A 1 370 ? 9.037 -3.220 2.984 1.00 89.12 370 PHE A C 1
ATOM 3014 O O . PHE A 1 370 ? 10.159 -3.692 2.813 1.00 89.12 370 PHE A O 1
ATOM 3021 N N . GLN A 1 371 ? 8.088 -3.879 3.653 1.00 81.31 371 GLN A N 1
ATOM 3022 C CA . GLN A 1 371 ? 8.332 -5.145 4.361 1.00 81.31 371 GLN A CA 1
ATOM 3023 C C . GLN A 1 371 ? 8.704 -6.322 3.456 1.00 81.31 371 GLN A C 1
ATOM 3025 O O . GLN A 1 371 ? 9.354 -7.259 3.918 1.00 81.31 371 GLN A O 1
ATOM 3030 N N . GLY A 1 372 ? 8.286 -6.285 2.189 1.00 78.88 372 GLY A N 1
ATOM 3031 C CA . GLY A 1 372 ? 8.525 -7.356 1.221 1.00 78.88 372 GLY A CA 1
ATOM 3032 C C . GLY A 1 372 ? 9.966 -7.450 0.713 1.00 78.88 372 GLY A C 1
ATOM 3033 O O . GLY A 1 372 ? 10.323 -8.468 0.128 1.00 78.88 372 GLY A O 1
ATOM 3034 N N . ASP A 1 373 ? 10.803 -6.432 0.947 1.00 82.19 373 ASP A N 1
ATOM 3035 C CA . ASP A 1 373 ? 12.203 -6.428 0.515 1.00 82.19 373 ASP A CA 1
ATOM 3036 C C . ASP A 1 373 ? 13.151 -6.287 1.712 1.00 82.19 373 ASP A C 1
ATOM 3038 O O . ASP A 1 373 ? 13.223 -5.250 2.377 1.00 82.19 373 ASP A O 1
ATOM 3042 N N . ILE A 1 374 ? 13.949 -7.329 1.953 1.00 83.62 374 ILE A N 1
ATOM 3043 C CA . ILE A 1 374 ? 14.939 -7.367 3.035 1.00 83.62 374 ILE A CA 1
ATOM 3044 C C . ILE A 1 374 ? 15.966 -6.226 2.952 1.00 83.62 374 ILE A C 1
ATOM 3046 O O . ILE A 1 374 ? 16.484 -5.781 3.974 1.00 83.62 374 ILE A O 1
ATOM 3050 N N . ARG A 1 375 ? 16.236 -5.705 1.749 1.00 86.00 375 ARG A N 1
ATOM 3051 C CA . ARG A 1 375 ? 17.168 -4.590 1.516 1.00 86.00 375 ARG A CA 1
ATOM 3052 C C . ARG A 1 375 ? 16.591 -3.251 1.970 1.00 86.00 375 ARG A C 1
ATOM 3054 O O . ARG A 1 375 ? 17.350 -2.325 2.245 1.00 86.00 375 ARG A O 1
ATOM 3061 N N . LEU A 1 376 ? 15.266 -3.154 2.065 1.00 89.19 376 LEU A N 1
ATOM 3062 C CA . LEU A 1 376 ? 14.541 -1.952 2.477 1.00 89.19 376 LEU A CA 1
ATOM 3063 C C . LEU A 1 376 ? 14.115 -1.993 3.952 1.00 89.19 376 LEU A C 1
ATOM 3065 O O . LEU A 1 376 ? 13.695 -0.979 4.503 1.00 89.19 376 LEU A O 1
ATOM 3069 N N . HIS A 1 377 ? 14.283 -3.139 4.615 1.00 88.19 377 HIS A N 1
ATOM 3070 C CA . HIS A 1 377 ? 13.780 -3.393 5.963 1.00 88.19 377 HIS A CA 1
ATOM 3071 C C . HIS A 1 377 ? 14.305 -2.422 7.035 1.00 88.19 377 HIS A C 1
ATOM 3073 O O . HIS A 1 377 ? 13.575 -2.065 7.958 1.00 88.19 377 HIS A O 1
ATOM 3079 N N . ASN A 1 378 ? 15.556 -1.971 6.919 1.00 89.50 378 ASN A N 1
ATOM 3080 C CA . ASN A 1 378 ? 16.237 -1.244 7.995 1.00 89.50 378 ASN A CA 1
ATOM 3081 C C . ASN A 1 378 ? 15.802 0.218 8.172 1.00 89.50 378 ASN A C 1
ATOM 3083 O O . ASN A 1 378 ? 16.176 0.826 9.179 1.00 89.50 378 ASN A O 1
ATOM 3087 N N . THR A 1 379 ? 15.040 0.783 7.233 1.00 93.69 379 THR A N 1
ATOM 3088 C CA . THR A 1 379 ? 14.648 2.197 7.247 1.00 93.69 379 THR A CA 1
ATOM 3089 C C . THR A 1 379 ? 13.132 2.321 7.280 1.00 93.69 379 THR A C 1
ATOM 3091 O O . THR A 1 379 ? 12.444 1.907 6.352 1.00 93.69 379 THR A O 1
ATOM 3094 N N . ILE A 1 380 ? 12.608 2.947 8.334 1.00 95.50 380 ILE A N 1
ATOM 3095 C CA . ILE A 1 380 ? 11.187 3.277 8.471 1.00 95.50 380 ILE A CA 1
ATOM 3096 C C . ILE A 1 380 ? 11.029 4.770 8.210 1.00 95.50 380 ILE A C 1
ATOM 3098 O O . ILE A 1 380 ? 11.542 5.602 8.963 1.00 95.50 380 ILE A O 1
ATOM 3102 N N . VAL A 1 381 ? 10.326 5.119 7.136 1.00 94.12 381 VAL A N 1
ATOM 3103 C CA . VAL A 1 381 ? 10.140 6.512 6.725 1.00 94.12 381 VAL A CA 1
ATOM 3104 C C . VAL A 1 381 ? 8.917 7.093 7.422 1.00 94.12 381 VAL A C 1
ATOM 3106 O O . VAL A 1 381 ? 7.808 6.593 7.286 1.00 94.12 381 VAL A O 1
ATOM 3109 N N . LEU A 1 382 ? 9.111 8.170 8.174 1.00 92.31 382 LEU A N 1
ATOM 3110 C CA . LEU A 1 382 ? 8.048 8.876 8.898 1.00 92.31 382 LEU A CA 1
ATOM 3111 C C . LEU A 1 382 ? 7.395 9.973 8.046 1.00 92.31 382 LEU A C 1
ATOM 3113 O O . LEU A 1 382 ? 6.284 10.411 8.333 1.00 92.31 382 LEU A O 1
ATOM 3117 N N . ARG A 1 383 ? 8.114 10.454 7.027 1.00 91.81 383 ARG A N 1
ATOM 3118 C CA . ARG A 1 383 ? 7.718 11.559 6.148 1.00 91.81 383 ARG A CA 1
ATOM 3119 C C . ARG A 1 383 ? 7.817 11.106 4.688 1.00 91.81 383 ARG A C 1
ATOM 3121 O O . ARG A 1 383 ? 8.926 11.102 4.155 1.00 91.81 383 ARG A O 1
ATOM 3128 N N . PRO A 1 384 ? 6.722 10.658 4.050 1.00 90.19 384 PRO A N 1
ATOM 3129 C CA . PRO A 1 384 ? 6.758 10.116 2.686 1.00 90.19 384 PRO A CA 1
ATOM 3130 C C . PRO A 1 384 ? 7.308 11.099 1.647 1.00 90.19 384 PRO A C 1
ATOM 3132 O O . PRO A 1 384 ? 7.930 10.676 0.671 1.00 90.19 384 PRO A O 1
ATOM 3135 N N . GLU A 1 385 ? 7.144 12.403 1.881 1.00 89.25 385 GLU A N 1
ATOM 3136 C CA . GLU A 1 385 ? 7.698 13.466 1.050 1.00 89.25 385 GLU A CA 1
ATOM 3137 C C . GLU A 1 385 ? 9.217 13.322 0.863 1.00 89.25 385 GLU A C 1
ATOM 3139 O O . GLU A 1 385 ? 9.709 13.536 -0.243 1.00 89.25 385 GLU A O 1
ATOM 3144 N N . TRP A 1 386 ? 9.932 12.832 1.884 1.00 91.50 386 TRP A N 1
ATOM 3145 C CA . TRP A 1 386 ? 11.380 12.603 1.858 1.00 91.50 386 TRP A CA 1
ATOM 3146 C C . TRP A 1 386 ? 11.793 11.573 0.797 1.00 91.50 386 TRP A C 1
ATOM 3148 O O . TRP A 1 386 ? 12.798 11.758 0.120 1.00 91.50 386 TRP A O 1
ATOM 3158 N N . ILE A 1 387 ? 11.002 10.510 0.593 1.00 91.56 387 ILE A N 1
ATOM 3159 C CA . ILE A 1 387 ? 11.246 9.549 -0.496 1.00 91.56 387 ILE A CA 1
ATOM 3160 C C . ILE A 1 387 ? 10.990 10.223 -1.844 1.00 91.56 387 ILE A C 1
ATOM 3162 O O . ILE A 1 387 ? 11.825 10.151 -2.744 1.00 91.56 387 ILE A O 1
ATOM 3166 N N . SER A 1 388 ? 9.825 10.864 -1.990 1.00 89.94 388 SER A N 1
ATOM 3167 C CA . SER A 1 388 ? 9.406 11.421 -3.280 1.00 89.94 388 SER A CA 1
ATOM 3168 C C . SER A 1 388 ? 10.328 12.537 -3.766 1.00 89.94 388 SER A C 1
ATOM 3170 O O . SER A 1 388 ? 10.618 12.615 -4.957 1.00 89.94 388 SER A O 1
ATOM 3172 N N . GLU A 1 389 ? 10.836 13.362 -2.849 1.00 90.00 389 GLU A N 1
ATOM 3173 C CA . GLU A 1 389 ? 11.784 14.424 -3.156 1.00 90.00 389 GLU A CA 1
ATOM 3174 C C . GLU A 1 389 ? 13.161 13.847 -3.492 1.00 90.00 389 GLU A C 1
ATOM 3176 O O . GLU A 1 389 ? 13.764 14.286 -4.464 1.00 90.00 389 GLU A O 1
ATOM 3181 N N . ALA A 1 390 ? 13.651 12.846 -2.750 1.00 91.69 390 ALA A N 1
ATOM 3182 C CA . ALA A 1 390 ? 14.928 12.202 -3.054 1.00 91.69 390 ALA A CA 1
ATOM 3183 C C . ALA A 1 390 ? 14.933 11.566 -4.445 1.00 91.69 390 ALA A C 1
ATOM 3185 O O . ALA A 1 390 ? 15.818 11.844 -5.252 1.00 91.69 390 ALA A O 1
ATOM 3186 N N . ILE A 1 391 ? 13.924 10.739 -4.735 1.00 91.62 391 ILE A N 1
ATOM 3187 C CA . ILE A 1 391 ? 13.775 10.097 -6.043 1.00 91.62 391 ILE A CA 1
ATOM 3188 C C . ILE A 1 391 ? 13.570 11.166 -7.117 1.00 91.62 391 ILE A C 1
ATOM 3190 O O . ILE A 1 391 ? 14.176 11.077 -8.177 1.00 91.62 391 ILE A O 1
ATOM 3194 N N . GLY A 1 392 ? 12.785 12.209 -6.837 1.00 89.31 392 GLY A N 1
ATOM 3195 C CA . GLY A 1 392 ? 12.610 13.341 -7.741 1.00 89.31 392 GLY A CA 1
ATOM 3196 C C . GLY A 1 392 ? 13.924 14.042 -8.084 1.00 89.31 392 GLY A C 1
ATOM 3197 O O . GLY A 1 392 ? 14.234 14.185 -9.259 1.00 89.31 392 GLY A O 1
ATOM 3198 N N . LYS A 1 393 ? 14.737 14.391 -7.079 1.00 89.50 393 LYS A N 1
ATOM 3199 C CA . LYS A 1 393 ? 16.071 14.981 -7.269 1.00 89.50 393 LYS A CA 1
ATOM 3200 C C . LYS A 1 393 ? 16.974 14.083 -8.096 1.00 89.50 393 LYS A C 1
ATOM 3202 O O . LYS A 1 393 ? 17.666 14.584 -8.972 1.00 89.50 393 LYS A O 1
ATOM 3207 N N . ILE A 1 394 ? 16.960 12.775 -7.833 1.00 90.12 394 ILE A N 1
ATOM 3208 C CA . ILE A 1 394 ? 17.722 11.818 -8.633 1.00 90.12 394 ILE A CA 1
ATOM 3209 C C . ILE A 1 394 ? 17.223 11.851 -10.071 1.00 90.12 394 ILE A C 1
ATOM 3211 O O . ILE A 1 394 ? 18.012 12.116 -10.956 1.00 90.12 394 ILE A O 1
ATOM 3215 N N . LEU A 1 395 ? 15.931 11.679 -10.328 1.00 88.62 395 LEU A N 1
ATOM 3216 C CA . LEU A 1 395 ? 15.405 11.658 -11.693 1.00 88.62 395 LEU A CA 1
ATOM 3217 C C . LEU A 1 395 ? 15.585 12.996 -12.440 1.00 88.62 395 LEU A C 1
ATOM 3219 O O . LEU A 1 395 ? 15.770 12.981 -13.656 1.00 88.62 395 LEU A O 1
ATOM 3223 N N . ASP A 1 396 ? 15.605 14.131 -11.741 1.00 86.31 396 ASP A N 1
ATOM 3224 C CA . ASP A 1 396 ? 15.769 15.466 -12.336 1.00 86.31 396 ASP A CA 1
ATOM 3225 C C . ASP A 1 396 ? 17.226 15.886 -12.532 1.00 86.31 396 ASP A C 1
ATOM 3227 O O . ASP A 1 396 ? 17.511 16.719 -13.391 1.00 86.31 396 ASP A O 1
ATOM 3231 N N . ALA A 1 397 ? 18.152 15.339 -11.741 1.00 86.06 397 ALA A N 1
ATOM 3232 C CA . ALA A 1 397 ? 19.540 15.782 -11.745 1.00 86.06 397 ALA A CA 1
ATOM 3233 C C . ALA A 1 397 ? 20.215 15.632 -13.106 1.00 86.06 397 ALA A C 1
ATOM 3235 O O . ALA A 1 397 ? 21.107 16.428 -13.392 1.00 86.06 397 ALA A O 1
ATOM 3236 N N . ASN A 1 398 ? 19.809 14.609 -13.877 1.00 74.69 398 ASN A N 1
ATOM 3237 C CA . ASN A 1 398 ? 20.320 14.244 -15.200 1.00 74.69 398 ASN A CA 1
ATOM 3238 C C . ASN A 1 398 ? 21.764 14.750 -15.414 1.00 74.69 398 ASN A C 1
ATOM 3240 O O . ASN A 1 398 ? 21.949 15.774 -16.086 1.00 74.69 398 ASN A O 1
ATOM 3244 N N . PRO A 1 399 ? 22.762 14.124 -14.743 1.00 66.69 399 PRO A N 1
ATOM 3245 C CA . PRO A 1 399 ? 24.136 14.605 -14.703 1.00 66.69 399 PRO A CA 1
ATOM 3246 C C . PRO A 1 399 ? 24.625 14.986 -16.101 1.00 66.69 399 PRO A C 1
ATOM 3248 O O . PRO A 1 399 ? 24.228 14.345 -17.077 1.00 66.69 399 PRO A O 1
ATOM 3251 N N . PRO A 1 400 ? 25.501 16.004 -16.225 1.00 55.75 400 PRO A N 1
ATOM 3252 C CA . PRO A 1 400 ? 25.911 16.540 -17.518 1.00 55.75 400 PRO A CA 1
ATOM 3253 C C . PRO A 1 400 ? 26.264 15.417 -18.497 1.00 55.75 400 PRO A C 1
ATOM 3255 O O . PRO A 1 400 ? 26.965 14.478 -18.122 1.00 55.75 400 PRO A O 1
ATOM 3258 N N . ALA A 1 401 ? 25.784 15.560 -19.741 1.00 50.62 401 ALA A N 1
ATOM 3259 C CA . ALA A 1 401 ? 25.666 14.586 -20.843 1.00 50.62 401 ALA A CA 1
ATOM 3260 C C . ALA A 1 401 ? 26.829 13.595 -21.101 1.00 50.62 401 ALA A C 1
ATOM 3262 O O . ALA A 1 401 ? 26.706 12.688 -21.921 1.00 50.62 401 ALA A O 1
ATOM 3263 N N . LYS A 1 402 ? 27.963 13.729 -20.411 1.00 52.53 402 LYS A N 1
ATOM 3264 C CA . LYS A 1 402 ? 29.040 12.738 -20.368 1.00 52.53 402 LYS A CA 1
ATOM 3265 C C . LYS A 1 402 ? 28.634 11.418 -19.692 1.00 52.53 402 LYS A C 1
ATOM 3267 O O . LYS A 1 402 ? 29.183 10.398 -20.101 1.00 52.53 402 LYS A O 1
ATOM 3272 N N . ASN A 1 403 ? 27.669 11.421 -18.760 1.00 56.12 403 ASN A N 1
ATOM 3273 C CA . ASN A 1 403 ? 27.266 10.236 -17.975 1.00 56.12 403 ASN A CA 1
ATOM 3274 C C . ASN A 1 403 ? 26.047 9.464 -18.509 1.00 56.12 403 ASN A C 1
ATOM 3276 O O . ASN A 1 403 ? 25.559 8.577 -17.824 1.00 56.12 403 ASN A O 1
ATOM 3280 N N . ARG A 1 404 ? 25.636 9.661 -19.773 1.00 72.12 404 ARG A N 1
ATOM 3281 C CA . ARG A 1 404 ? 25.140 8.514 -20.570 1.00 72.12 404 ARG A CA 1
ATOM 3282 C C . ARG A 1 404 ? 23.910 7.763 -19.995 1.00 72.12 404 ARG A C 1
ATOM 3284 O O . ARG A 1 404 ? 23.817 6.550 -20.105 1.00 72.12 404 ARG A O 1
ATOM 3291 N N . ALA A 1 405 ? 22.968 8.465 -19.362 1.00 85.19 405 ALA A N 1
ATOM 3292 C CA . ALA A 1 405 ? 21.824 7.861 -18.653 1.00 85.19 405 ALA A CA 1
ATOM 3293 C C . ALA A 1 405 ? 22.192 6.892 -17.503 1.00 85.19 405 ALA A C 1
ATOM 3295 O O . ALA A 1 405 ? 21.342 6.140 -17.024 1.00 85.19 405 ALA A O 1
ATOM 3296 N N . VAL A 1 406 ? 23.440 6.934 -17.033 1.00 87.81 406 VAL A N 1
ATOM 3297 C CA . VAL A 1 406 ? 23.983 6.115 -15.950 1.00 87.81 406 VAL A CA 1
ATOM 3298 C C . VAL A 1 406 ? 24.185 6.970 -14.702 1.00 87.81 406 VAL A C 1
ATOM 3300 O O . VAL A 1 406 ? 24.817 8.026 -14.729 1.00 87.81 406 VAL A O 1
ATOM 3303 N N . LEU A 1 407 ? 23.643 6.492 -13.588 1.00 89.44 407 LEU A N 1
ATOM 3304 C CA . LEU A 1 407 ? 23.815 7.046 -12.253 1.00 89.44 407 LEU A CA 1
ATOM 3305 C C . LEU A 1 407 ? 24.901 6.263 -11.519 1.00 89.44 407 LEU A C 1
ATOM 3307 O O . LEU A 1 407 ? 24.738 5.065 -11.293 1.00 89.44 407 LEU A O 1
ATOM 3311 N N . SER A 1 408 ? 25.966 6.934 -11.083 1.00 87.88 408 SER A N 1
ATOM 3312 C CA . SER A 1 408 ? 26.972 6.323 -10.209 1.00 87.88 408 SER A CA 1
ATOM 3313 C C . SER A 1 408 ? 26.666 6.583 -8.729 1.00 87.88 408 SER A C 1
ATOM 3315 O O . SER A 1 408 ? 26.052 7.587 -8.354 1.00 87.88 408 SER A O 1
ATOM 3317 N N . ALA A 1 409 ? 27.160 5.721 -7.836 1.00 83.75 409 ALA A N 1
ATOM 3318 C CA . ALA A 1 409 ? 27.070 5.964 -6.392 1.00 83.75 409 ALA A CA 1
ATOM 3319 C C . ALA A 1 409 ? 27.770 7.269 -5.945 1.00 83.75 409 ALA A C 1
ATOM 3321 O O . ALA A 1 409 ? 27.390 7.852 -4.926 1.00 83.75 409 ALA A O 1
ATOM 3322 N N . ALA A 1 410 ? 28.777 7.739 -6.694 1.00 84.06 410 ALA A N 1
ATOM 3323 C CA . ALA A 1 410 ? 29.452 9.010 -6.437 1.00 84.06 410 ALA A CA 1
ATOM 3324 C C . ALA A 1 410 ? 28.539 10.217 -6.716 1.00 84.06 410 ALA A C 1
ATOM 3326 O O . ALA A 1 410 ? 28.577 11.198 -5.961 1.00 84.06 410 ALA A O 1
ATOM 3327 N N . ASP A 1 411 ? 27.671 10.121 -7.729 1.00 87.56 411 ASP A N 1
ATOM 3328 C CA . ASP A 1 411 ? 26.768 11.206 -8.119 1.00 87.56 411 ASP A CA 1
ATOM 3329 C C . ASP A 1 411 ? 25.749 11.541 -7.026 1.00 87.56 411 ASP A C 1
ATOM 3331 O O . ASP A 1 411 ? 25.436 12.706 -6.779 1.00 87.56 411 ASP A O 1
ATOM 3335 N N . LEU A 1 412 ? 25.300 10.533 -6.274 1.00 89.25 412 LEU A N 1
ATOM 3336 C CA . LEU A 1 412 ? 24.331 10.710 -5.187 1.00 89.25 412 LEU A CA 1
ATOM 3337 C C . LEU A 1 412 ? 24.775 11.741 -4.144 1.00 89.25 412 LEU A C 1
ATOM 3339 O O . LEU A 1 412 ? 23.934 12.421 -3.561 1.00 89.25 412 LEU A O 1
ATOM 3343 N N . SER A 1 413 ? 26.086 11.883 -3.923 1.00 88.31 413 SER A N 1
ATOM 3344 C CA . SER A 1 413 ? 26.619 12.809 -2.922 1.00 88.31 413 SER A CA 1
ATOM 3345 C C . SER A 1 413 ? 26.336 14.280 -3.228 1.00 88.31 413 SER A C 1
ATOM 3347 O O . SER A 1 413 ? 26.123 15.053 -2.295 1.00 88.31 413 SER A O 1
ATOM 3349 N N . TRP A 1 414 ? 26.311 14.660 -4.509 1.00 87.44 414 TRP A N 1
ATOM 3350 C CA . TRP A 1 414 ? 26.003 16.024 -4.934 1.00 87.44 414 TRP A CA 1
ATOM 3351 C C . TRP A 1 414 ? 24.522 16.173 -5.309 1.00 87.44 414 TRP A C 1
ATOM 3353 O O . TRP A 1 414 ? 23.925 17.190 -4.971 1.00 87.44 414 TRP A O 1
ATOM 3363 N N . ILE A 1 415 ? 23.898 15.148 -5.906 1.00 89.50 415 ILE A N 1
ATOM 3364 C CA . ILE A 1 415 ? 22.464 15.142 -6.261 1.00 89.50 415 ILE A CA 1
ATOM 3365 C C . ILE A 1 415 ? 21.582 15.318 -5.023 1.00 89.50 415 ILE A C 1
ATOM 3367 O O . ILE A 1 415 ? 20.632 16.099 -5.020 1.00 89.50 415 ILE A O 1
ATOM 3371 N N . LEU A 1 416 ? 21.896 14.577 -3.959 1.00 90.25 416 LEU A N 1
ATOM 3372 C CA . LEU A 1 416 ? 21.143 14.600 -2.706 1.00 90.25 416 LEU A CA 1
ATOM 3373 C C . LEU A 1 416 ? 21.693 15.633 -1.711 1.00 90.25 416 LEU A C 1
ATOM 3375 O O . LEU A 1 416 ? 21.331 15.605 -0.534 1.00 90.25 416 LEU A O 1
ATOM 3379 N N . SER A 1 417 ? 22.568 16.539 -2.161 1.00 82.19 417 SER A N 1
ATOM 3380 C CA . SER A 1 417 ? 23.001 17.689 -1.362 1.00 82.19 417 SER A CA 1
ATOM 3381 C C . SER A 1 417 ? 21.925 18.790 -1.355 1.00 82.19 417 SER A C 1
ATOM 3383 O O . SER A 1 417 ? 21.118 18.886 -2.279 1.00 82.19 417 SER A O 1
ATOM 3385 N N . GLY A 1 418 ? 21.865 19.606 -0.295 1.00 72.06 418 GLY A N 1
ATOM 3386 C CA . GLY A 1 418 ? 20.934 20.742 -0.190 1.00 72.06 418 GLY A CA 1
ATOM 3387 C C . GLY A 1 418 ? 20.117 20.784 1.107 1.00 72.06 418 GLY A C 1
ATOM 3388 O O . GLY A 1 418 ? 20.539 20.247 2.130 1.00 72.06 418 GLY A O 1
ATOM 3389 N N . ASP A 1 419 ? 18.951 21.440 1.044 1.00 60.75 419 ASP A N 1
ATOM 3390 C CA . ASP A 1 419 ? 18.152 21.880 2.206 1.00 60.75 419 ASP A CA 1
ATOM 3391 C C . ASP A 1 419 ? 17.548 20.747 3.055 1.00 60.75 419 ASP A C 1
ATOM 3393 O O . ASP A 1 419 ? 17.254 20.939 4.236 1.00 60.75 419 ASP A O 1
ATOM 3397 N N . HIS A 1 420 ? 17.398 19.550 2.484 1.00 70.06 420 HIS A N 1
ATOM 3398 C CA . HIS A 1 420 ? 16.892 18.369 3.184 1.00 70.06 420 HIS A CA 1
ATOM 3399 C C . HIS A 1 420 ? 18.017 17.364 3.436 1.00 70.06 420 HIS A C 1
ATOM 3401 O O . HIS A 1 420 ? 18.809 17.043 2.551 1.00 70.06 420 HIS A O 1
ATOM 3407 N N . PHE A 1 421 ? 18.083 16.849 4.665 1.00 77.12 421 PHE A N 1
ATOM 3408 C CA . PHE A 1 421 ? 19.150 15.953 5.101 1.00 77.12 421 PHE A CA 1
ATOM 3409 C C . PHE A 1 421 ? 18.976 14.535 4.528 1.00 77.12 421 PHE A C 1
ATOM 3411 O O . PHE A 1 421 ? 18.095 13.780 4.954 1.00 77.12 421 PHE A O 1
ATOM 3418 N N . TYR A 1 422 ? 19.869 14.156 3.608 1.00 89.31 422 TYR A N 1
ATOM 3419 C CA . TYR A 1 422 ? 20.006 12.800 3.065 1.00 89.31 422 TYR A CA 1
ATOM 3420 C C . TYR A 1 422 ? 21.373 12.211 3.445 1.00 89.31 422 TYR A C 1
ATOM 3422 O O . TYR A 1 422 ? 22.375 12.468 2.770 1.00 89.31 422 TYR A O 1
ATOM 3430 N N . PRO A 1 423 ? 21.465 11.430 4.535 1.00 89.06 423 PRO A N 1
ATOM 3431 C CA . PRO A 1 423 ? 22.741 10.872 4.957 1.00 89.06 423 PRO A CA 1
ATOM 3432 C C . PRO A 1 423 ? 23.219 9.794 3.982 1.00 89.06 423 PRO A C 1
ATOM 3434 O O . PRO A 1 423 ? 22.423 9.010 3.467 1.00 89.06 423 PRO A O 1
ATOM 3437 N N . ARG A 1 424 ? 24.543 9.689 3.797 1.00 88.62 424 ARG A N 1
ATOM 3438 C CA . ARG A 1 424 ? 25.172 8.688 2.910 1.00 88.62 424 ARG A CA 1
ATOM 3439 C C . ARG A 1 424 ? 24.750 7.248 3.216 1.00 88.62 424 ARG A C 1
ATOM 3441 O O . ARG A 1 424 ? 24.704 6.419 2.315 1.00 88.62 424 ARG A O 1
ATOM 3448 N N . THR A 1 425 ? 24.410 6.954 4.472 1.00 87.88 425 THR A N 1
ATOM 3449 C CA . THR A 1 425 ? 23.902 5.641 4.900 1.00 87.88 425 THR A CA 1
ATOM 3450 C C . THR A 1 425 ? 22.573 5.263 4.244 1.00 87.88 425 THR A C 1
ATOM 3452 O O . THR A 1 425 ? 22.255 4.082 4.184 1.00 87.88 425 THR A O 1
ATOM 3455 N N . GLN A 1 426 ? 21.817 6.233 3.721 1.00 91.25 426 GLN A N 1
ATOM 3456 C CA . GLN A 1 426 ? 20.514 6.022 3.088 1.00 91.25 426 GLN A CA 1
ATOM 3457 C C . GLN A 1 426 ? 20.562 5.990 1.557 1.00 91.25 426 GLN A C 1
ATOM 3459 O O . GLN A 1 426 ? 19.557 5.690 0.921 1.00 91.25 426 GLN A O 1
ATOM 3464 N N . TYR A 1 427 ? 21.714 6.248 0.937 1.00 91.44 427 TYR A N 1
ATOM 3465 C CA . TYR A 1 427 ? 21.831 6.253 -0.525 1.00 91.44 427 TYR A CA 1
ATOM 3466 C C . TYR A 1 427 ? 21.508 4.885 -1.129 1.00 91.44 427 TYR A C 1
ATOM 3468 O O . TYR A 1 427 ? 20.740 4.797 -2.081 1.00 91.44 427 TYR A O 1
ATOM 3476 N N . LEU A 1 428 ? 22.025 3.807 -0.532 1.00 89.06 428 LEU A N 1
ATOM 3477 C CA . LEU A 1 428 ? 21.713 2.450 -0.986 1.00 89.06 428 LEU A CA 1
ATOM 3478 C C . LEU A 1 428 ? 20.240 2.099 -0.778 1.00 89.06 428 LEU A C 1
ATOM 3480 O O . LEU A 1 428 ? 19.654 1.469 -1.649 1.00 89.06 428 LEU A O 1
ATOM 3484 N N . TYR A 1 429 ? 19.628 2.542 0.325 1.00 92.88 429 TYR A N 1
ATOM 3485 C CA . TYR A 1 429 ? 18.190 2.367 0.544 1.00 92.88 429 TYR A CA 1
ATOM 3486 C C . TYR A 1 429 ? 17.378 3.015 -0.588 1.00 92.88 429 TYR A C 1
ATOM 3488 O O . TYR A 1 429 ? 16.524 2.359 -1.176 1.00 92.88 429 TYR A O 1
ATOM 3496 N N . LEU A 1 430 ? 17.693 4.263 -0.952 1.00 92.94 430 LEU A N 1
ATOM 3497 C CA . LEU A 1 430 ? 17.014 4.980 -2.036 1.00 92.94 430 LEU A CA 1
ATOM 3498 C C . LEU A 1 430 ? 17.210 4.305 -3.400 1.00 92.94 430 LEU A C 1
ATOM 3500 O O . LEU A 1 430 ? 16.254 4.186 -4.159 1.00 92.94 430 LEU A O 1
ATOM 3504 N N . ILE A 1 431 ? 18.414 3.812 -3.699 1.00 92.50 431 ILE A N 1
ATOM 3505 C CA . ILE A 1 431 ? 18.668 3.075 -4.944 1.00 92.50 431 ILE A CA 1
ATOM 3506 C C . ILE A 1 431 ? 17.923 1.741 -4.965 1.00 92.50 431 ILE A C 1
ATOM 3508 O O . ILE A 1 431 ? 17.280 1.416 -5.958 1.00 92.50 431 ILE A O 1
ATOM 3512 N N . HIS A 1 432 ? 17.970 0.961 -3.883 1.00 92.19 432 HIS A N 1
ATOM 3513 C CA . HIS A 1 432 ? 17.208 -0.286 -3.796 1.00 92.19 432 HIS A CA 1
ATOM 3514 C C . HIS A 1 432 ? 15.711 -0.037 -3.943 1.00 92.19 432 HIS A C 1
ATOM 3516 O O . HIS A 1 432 ? 15.023 -0.838 -4.576 1.00 92.19 432 HIS A O 1
ATOM 3522 N N . LEU A 1 433 ? 15.228 1.089 -3.421 1.00 92.00 433 LEU A N 1
ATOM 3523 C CA . LEU A 1 433 ? 13.851 1.501 -3.594 1.00 92.00 433 LEU A CA 1
ATOM 3524 C C . LEU A 1 433 ? 13.560 1.783 -5.069 1.00 92.00 433 LEU A C 1
ATOM 3526 O O . LEU A 1 433 ? 12.686 1.147 -5.635 1.00 92.00 433 LEU A O 1
ATOM 3530 N N . MET A 1 434 ? 14.346 2.632 -5.733 1.00 91.81 434 MET A N 1
ATOM 3531 C CA . MET A 1 434 ? 14.185 2.899 -7.169 1.00 91.81 434 MET A CA 1
ATOM 3532 C C . MET A 1 434 ? 14.204 1.621 -8.019 1.00 91.81 434 MET A C 1
ATOM 3534 O O . MET A 1 434 ? 13.370 1.470 -8.907 1.00 91.81 434 MET A O 1
ATOM 3538 N N . LYS A 1 435 ? 15.092 0.671 -7.710 1.00 90.25 435 LYS A N 1
ATOM 3539 C CA . LYS A 1 435 ? 15.176 -0.626 -8.399 1.00 90.25 435 LYS A CA 1
ATOM 3540 C C . LYS A 1 435 ? 13.937 -1.492 -8.198 1.00 90.25 435 LYS A C 1
ATOM 3542 O O . LYS A 1 435 ? 13.480 -2.125 -9.141 1.00 90.25 435 LYS A O 1
ATOM 3547 N N . SER A 1 436 ? 13.398 -1.525 -6.980 1.00 86.69 436 SER A N 1
ATOM 3548 C CA . SER A 1 436 ? 12.208 -2.327 -6.645 1.00 86.69 436 SER A CA 1
ATOM 3549 C C . SER A 1 436 ? 10.957 -1.864 -7.392 1.00 86.69 436 SER A C 1
ATOM 3551 O O . SER A 1 436 ? 10.001 -2.621 -7.511 1.00 86.69 436 SER A O 1
ATOM 3553 N N . PHE A 1 437 ? 10.988 -0.633 -7.899 1.00 81.38 437 PHE A N 1
ATOM 3554 C CA . PHE A 1 437 ? 9.912 0.000 -8.649 1.00 81.38 437 PHE A CA 1
ATOM 3555 C C . PHE A 1 437 ? 10.328 0.346 -10.087 1.00 81.38 437 PHE A C 1
ATOM 3557 O O . PHE A 1 437 ? 9.714 1.196 -10.722 1.00 81.38 437 PHE A O 1
ATOM 3564 N N . GLU A 1 438 ? 11.385 -0.306 -10.590 1.00 86.81 438 GLU A N 1
ATOM 3565 C CA . GLU A 1 438 ? 11.826 -0.241 -11.993 1.00 86.81 438 GLU A CA 1
ATOM 3566 C C . GLU A 1 438 ? 12.161 1.177 -12.499 1.00 86.81 438 GLU A C 1
ATOM 3568 O O . GLU A 1 438 ? 12.175 1.449 -13.697 1.00 86.81 438 GLU A O 1
ATOM 3573 N N . LEU A 1 439 ? 12.500 2.087 -11.580 1.00 88.56 439 LEU A N 1
ATOM 3574 C CA . LEU A 1 439 ? 12.951 3.448 -11.890 1.00 88.56 439 LEU A CA 1
ATOM 3575 C C . LEU A 1 439 ? 14.439 3.497 -12.262 1.00 88.56 439 LEU A C 1
ATOM 3577 O O . LEU A 1 439 ? 14.909 4.489 -12.820 1.00 88.56 439 LEU A O 1
ATOM 3581 N N . CYS A 1 440 ? 15.193 2.448 -11.932 1.00 91.88 440 CYS A N 1
ATOM 3582 C CA . CYS A 1 440 ? 16.550 2.227 -12.416 1.00 91.88 440 CYS A CA 1
ATOM 3583 C C . CYS A 1 440 ? 16.913 0.736 -12.419 1.00 91.88 440 CYS A C 1
ATOM 3585 O O . CYS A 1 440 ? 16.287 -0.073 -11.731 1.00 91.88 440 CYS A O 1
ATOM 3587 N N . PHE A 1 441 ? 17.947 0.378 -13.182 1.00 90.50 441 PHE A N 1
ATOM 3588 C CA . PHE A 1 441 ? 18.389 -1.005 -13.374 1.00 90.50 441 PHE A CA 1
ATOM 3589 C C . PHE A 1 441 ? 19.891 -1.148 -13.129 1.00 90.50 441 PHE A C 1
ATOM 3591 O O . PHE A 1 441 ? 20.657 -0.245 -13.456 1.00 90.50 441 PHE A O 1
ATOM 3598 N N . ASP A 1 442 ? 20.321 -2.284 -12.573 1.00 89.50 442 ASP A N 1
ATOM 3599 C CA . ASP A 1 442 ? 21.750 -2.613 -12.504 1.00 89.50 442 ASP A CA 1
ATOM 3600 C C . ASP A 1 442 ? 22.310 -2.795 -13.916 1.00 89.50 442 ASP A C 1
ATOM 3602 O O . ASP A 1 442 ? 21.708 -3.508 -14.722 1.00 89.50 442 ASP A O 1
ATOM 3606 N N . LEU A 1 443 ? 23.472 -2.204 -14.191 1.00 87.62 443 LEU A N 1
ATOM 3607 C CA . LEU A 1 443 ? 24.240 -2.544 -15.387 1.00 87.62 443 LEU A CA 1
ATOM 3608 C C . LEU A 1 443 ? 24.865 -3.940 -15.252 1.00 87.62 443 LEU A C 1
ATOM 3610 O O . LEU A 1 443 ? 25.092 -4.430 -14.145 1.00 87.62 443 LEU A O 1
ATOM 3614 N N . GLU A 1 444 ? 25.128 -4.606 -16.373 1.00 80.44 444 GLU A N 1
ATOM 3615 C CA . GLU A 1 444 ? 25.834 -5.892 -16.359 1.00 80.44 444 GLU A CA 1
ATOM 3616 C C . GLU A 1 444 ? 27.237 -5.750 -15.727 1.00 80.44 444 GLU A C 1
ATOM 3618 O O . GLU A 1 444 ? 27.899 -4.729 -15.904 1.00 80.44 444 GLU A O 1
ATOM 3623 N N . ASP A 1 445 ? 27.668 -6.759 -14.960 1.00 68.38 445 ASP A N 1
ATOM 3624 C CA . ASP A 1 445 ? 28.938 -6.789 -14.211 1.00 68.38 445 ASP A CA 1
ATOM 3625 C C . ASP A 1 445 ? 29.138 -5.682 -13.154 1.00 68.38 445 ASP A C 1
ATOM 3627 O O . ASP A 1 445 ? 30.281 -5.435 -12.795 1.00 68.38 445 ASP A O 1
ATOM 3631 N N . ASN A 1 446 ? 28.059 -5.077 -12.616 1.00 68.81 446 ASN A N 1
ATOM 3632 C CA . ASN A 1 446 ? 27.990 -3.908 -11.700 1.00 68.81 446 ASN A CA 1
ATOM 3633 C C . ASN A 1 446 ? 28.976 -3.830 -10.491 1.00 68.81 446 ASN A C 1
ATOM 3635 O O . ASN A 1 446 ? 28.563 -3.658 -9.338 1.00 68.81 446 ASN A O 1
ATOM 3639 N N . SER A 1 447 ? 30.285 -3.914 -10.713 1.00 66.31 447 SER A N 1
ATOM 3640 C CA . SER A 1 447 ? 31.344 -3.750 -9.715 1.00 66.31 447 SER A CA 1
ATOM 3641 C C . SER A 1 447 ? 31.415 -2.309 -9.226 1.00 66.31 447 SER A C 1
ATOM 3643 O O . SER A 1 447 ? 31.728 -2.058 -8.059 1.00 66.31 447 SER A O 1
ATOM 3645 N N . ASP A 1 448 ? 31.051 -1.379 -10.107 1.00 66.00 448 ASP A N 1
ATOM 3646 C CA . ASP A 1 448 ? 31.266 0.056 -9.940 1.00 66.00 448 ASP A CA 1
ATOM 3647 C C . ASP A 1 448 ? 30.035 0.782 -9.368 1.00 66.00 448 ASP A C 1
ATOM 3649 O O . ASP A 1 448 ? 30.077 1.985 -9.109 1.00 66.00 448 ASP A O 1
ATOM 3653 N N . ARG A 1 449 ? 28.959 0.037 -9.060 1.00 83.94 449 ARG A N 1
ATOM 3654 C CA . ARG A 1 449 ? 27.691 0.554 -8.507 1.00 83.94 449 ARG A CA 1
ATOM 3655 C C . ARG A 1 449 ? 27.090 1.648 -9.388 1.00 83.94 449 ARG A C 1
ATOM 3657 O O . ARG A 1 449 ? 26.785 2.751 -8.920 1.00 83.94 449 ARG A O 1
ATOM 3664 N N . GLU A 1 450 ? 26.925 1.297 -10.649 1.00 88.25 450 GLU A N 1
ATOM 3665 C CA . GLU A 1 450 ? 26.314 2.078 -11.706 1.00 88.25 450 GLU A CA 1
ATOM 3666 C C . GLU A 1 450 ? 24.917 1.547 -12.037 1.00 88.25 450 GLU A C 1
ATOM 3668 O O . GLU A 1 450 ? 24.648 0.341 -11.995 1.00 88.25 450 GLU A O 1
ATOM 3673 N N . TYR A 1 451 ? 24.007 2.468 -12.343 1.00 90.75 451 TYR A N 1
ATOM 3674 C CA . TYR A 1 451 ? 22.602 2.155 -12.568 1.00 90.75 451 TYR A CA 1
ATOM 3675 C C . TYR A 1 451 ? 22.083 2.888 -13.799 1.00 90.75 451 TYR A C 1
ATOM 3677 O O . TYR A 1 451 ? 22.215 4.107 -13.891 1.00 90.75 451 TYR A O 1
ATOM 3685 N N . LEU A 1 452 ? 21.444 2.170 -14.719 1.00 91.38 452 LEU A N 1
ATOM 3686 C CA . LEU A 1 452 ? 20.728 2.789 -15.829 1.00 91.38 452 LEU A CA 1
ATOM 3687 C C . LEU A 1 452 ? 19.459 3.460 -15.300 1.00 91.38 452 LEU A C 1
ATOM 3689 O O . LEU A 1 452 ? 18.634 2.796 -14.672 1.00 91.38 452 LEU A O 1
ATOM 3693 N N . VAL A 1 453 ? 19.274 4.746 -15.592 1.00 92.00 453 VAL A N 1
ATOM 3694 C CA . VAL A 1 453 ? 18.051 5.497 -15.282 1.00 92.00 453 VAL A CA 1
ATOM 3695 C C . VAL A 1 453 ? 17.276 5.719 -16.588 1.00 92.00 453 VAL A C 1
ATOM 3697 O O . VAL A 1 453 ? 17.673 6.562 -17.394 1.00 92.00 453 VAL A O 1
ATOM 3700 N N . PRO A 1 454 ? 16.159 5.005 -16.830 1.00 89.00 454 PRO A N 1
ATOM 3701 C CA . PRO A 1 454 ? 15.451 5.035 -18.114 1.00 89.00 454 PRO A CA 1
ATOM 3702 C C . PRO A 1 454 ? 14.966 6.429 -18.514 1.00 89.00 454 PRO A C 1
ATOM 3704 O O . PRO A 1 454 ? 14.995 6.788 -19.687 1.00 89.00 454 PRO A O 1
ATOM 3707 N N . GLN A 1 455 ? 14.567 7.248 -17.537 1.00 86.75 455 GLN A N 1
ATOM 3708 C CA . GLN A 1 455 ? 14.113 8.620 -17.774 1.00 86.75 455 GLN A CA 1
ATOM 3709 C C . GLN A 1 455 ? 15.214 9.520 -18.364 1.00 86.75 455 GLN A C 1
ATOM 3711 O O . GLN A 1 455 ? 14.910 10.520 -19.011 1.00 86.75 455 GLN A O 1
ATOM 3716 N N . TRP A 1 456 ? 16.487 9.173 -18.159 1.00 89.12 456 TRP A N 1
ATOM 3717 C CA . TRP A 1 456 ? 17.630 9.906 -18.701 1.00 89.12 456 TRP A CA 1
ATOM 3718 C C . TRP A 1 456 ? 18.041 9.442 -20.100 1.00 89.12 456 TRP A C 1
ATOM 3720 O O . TRP A 1 456 ? 18.959 10.022 -20.684 1.00 89.12 456 TRP A O 1
ATOM 3730 N N . LEU A 1 457 ? 17.395 8.403 -20.645 1.00 88.12 457 LEU A N 1
ATOM 3731 C CA . LEU A 1 457 ? 17.686 7.931 -21.993 1.00 88.12 457 LEU A CA 1
ATOM 3732 C C . LEU A 1 457 ? 17.455 9.070 -22.999 1.00 88.12 457 LEU A C 1
ATOM 3734 O O . LEU A 1 457 ? 16.397 9.710 -22.971 1.00 88.12 457 LEU A O 1
ATOM 3738 N N . PRO A 1 458 ? 18.427 9.337 -23.889 1.00 86.75 458 PRO A N 1
ATOM 3739 C CA . PRO A 1 458 ? 18.313 10.424 -24.847 1.00 86.75 458 PRO A CA 1
ATOM 3740 C C . PRO A 1 458 ? 17.222 10.127 -25.880 1.00 86.75 458 PRO A C 1
ATOM 3742 O O . PRO A 1 458 ? 16.725 9.003 -26.002 1.00 86.75 458 PRO A O 1
ATOM 3745 N N . ALA A 1 459 ? 16.868 11.146 -26.661 1.00 83.88 459 ALA A N 1
ATOM 3746 C CA . ALA A 1 459 ? 16.109 10.940 -27.887 1.00 83.88 459 ALA A CA 1
ATOM 3747 C C . ALA A 1 459 ? 16.934 10.126 -28.900 1.00 83.88 459 ALA A C 1
ATOM 3749 O O . ALA A 1 459 ? 18.168 10.113 -28.847 1.00 83.88 459 ALA A O 1
ATOM 3750 N N . ARG A 1 460 ? 16.251 9.464 -29.841 1.00 83.31 460 ARG A N 1
ATOM 3751 C CA . ARG A 1 460 ? 16.908 8.726 -30.926 1.00 83.31 460 ARG A CA 1
ATOM 3752 C C . ARG A 1 460 ? 17.867 9.658 -31.695 1.00 83.31 460 ARG A C 1
ATOM 3754 O O . ARG A 1 460 ? 17.419 10.710 -32.148 1.00 83.31 460 ARG A O 1
ATOM 3761 N N . PRO A 1 461 ? 19.150 9.298 -31.873 1.00 76.38 461 PRO A N 1
ATOM 3762 C CA . PRO A 1 461 ? 20.075 10.087 -32.686 1.00 76.38 461 PRO A CA 1
ATOM 3763 C C . PRO A 1 461 ? 19.689 10.042 -34.177 1.00 76.38 461 PRO A C 1
ATOM 3765 O O . PRO A 1 461 ? 19.245 9.004 -34.662 1.00 76.38 461 PRO A O 1
ATOM 3768 N N . GLU A 1 462 ? 19.920 11.128 -34.924 1.00 65.75 462 GLU A N 1
ATOM 3769 C CA . GLU A 1 462 ? 19.626 11.254 -36.373 1.00 65.75 462 GLU A CA 1
ATOM 3770 C C . GLU A 1 462 ? 20.538 10.398 -37.293 1.00 65.75 462 GLU A C 1
ATOM 3772 O O . GLU A 1 462 ? 20.668 10.675 -38.481 1.00 65.75 462 GLU A O 1
ATOM 3777 N N . ALA A 1 463 ? 21.217 9.372 -36.771 1.00 57.12 463 ALA A N 1
ATOM 3778 C CA . ALA A 1 463 ? 22.217 8.617 -37.526 1.00 57.12 463 ALA A CA 1
ATOM 3779 C C . ALA A 1 463 ? 21.605 7.737 -38.635 1.00 57.12 463 ALA A C 1
ATOM 3781 O O . ALA A 1 463 ? 20.570 7.095 -38.437 1.00 57.12 463 ALA A O 1
ATOM 3782 N N . ASP A 1 464 ? 22.305 7.650 -39.774 1.00 53.41 464 ASP A N 1
ATOM 3783 C CA . ASP A 1 464 ? 21.989 6.724 -40.864 1.00 53.41 464 ASP A CA 1
ATOM 3784 C C . ASP A 1 464 ? 22.051 5.274 -40.360 1.00 53.41 464 ASP A C 1
ATOM 3786 O O . ASP A 1 464 ? 23.101 4.769 -39.954 1.00 53.41 464 ASP A O 1
ATOM 3790 N N . ASN A 1 465 ? 20.903 4.595 -40.379 1.00 54.22 465 ASN A N 1
ATOM 3791 C CA . ASN A 1 465 ? 20.813 3.186 -40.013 1.00 54.22 465 ASN A CA 1
ATOM 3792 C C . ASN A 1 465 ? 21.651 2.323 -40.980 1.00 54.22 465 ASN A C 1
ATOM 3794 O O . ASN A 1 465 ? 21.731 2.639 -42.173 1.00 54.22 465 ASN A O 1
ATOM 3798 N N . PRO A 1 466 ? 22.226 1.191 -40.524 1.00 54.28 466 PRO A N 1
ATOM 3799 C CA . PRO A 1 466 ? 22.798 0.204 -41.435 1.00 54.28 466 PRO A CA 1
ATOM 3800 C C . PRO A 1 466 ? 21.758 -0.155 -42.504 1.00 54.28 466 PRO A C 1
ATOM 3802 O O . PRO A 1 466 ? 20.591 -0.369 -42.181 1.00 54.28 466 PRO A O 1
ATOM 3805 N N . SER A 1 467 ? 22.164 -0.177 -43.779 1.00 54.34 467 SER A N 1
ATOM 3806 C CA . SER A 1 467 ? 21.247 -0.353 -44.913 1.00 54.34 467 SER A CA 1
ATOM 3807 C C . SER A 1 467 ? 20.312 -1.550 -44.696 1.00 54.34 467 SER A C 1
ATOM 3809 O O . SER A 1 467 ? 20.731 -2.707 -44.792 1.00 54.34 467 SER A O 1
ATOM 3811 N N . TYR A 1 468 ? 19.030 -1.260 -44.434 1.00 54.28 468 TYR A N 1
ATOM 3812 C CA . TYR A 1 468 ? 17.974 -2.239 -44.144 1.00 54.28 468 TYR A CA 1
ATOM 3813 C C . TYR A 1 468 ? 17.889 -3.374 -45.174 1.00 54.28 468 TYR A C 1
ATOM 3815 O O . TYR A 1 468 ? 17.481 -4.482 -44.845 1.00 54.28 468 TYR A O 1
ATOM 3823 N N . ARG A 1 469 ? 18.320 -3.123 -46.417 1.00 52.44 469 ARG A N 1
ATOM 3824 C CA . ARG A 1 469 ? 18.263 -4.083 -47.528 1.00 52.44 469 ARG A CA 1
ATOM 3825 C C . ARG A 1 469 ? 19.315 -5.198 -47.462 1.00 52.44 469 ARG A C 1
ATOM 3827 O O . ARG A 1 469 ? 19.214 -6.145 -48.233 1.00 52.44 469 ARG A O 1
ATOM 3834 N N . GLN A 1 470 ? 20.327 -5.100 -46.593 1.00 65.69 470 GLN A N 1
ATOM 3835 C CA . GLN A 1 470 ? 21.398 -6.110 -46.469 1.00 65.69 470 GLN A CA 1
ATOM 3836 C C . GLN A 1 470 ? 21.492 -6.744 -45.068 1.00 65.69 470 GLN A C 1
ATOM 3838 O O . GLN A 1 470 ? 22.341 -7.611 -44.834 1.00 65.69 470 GLN A O 1
ATOM 3843 N N . ALA A 1 471 ? 20.617 -6.343 -44.143 1.00 77.38 471 ALA A N 1
ATOM 3844 C CA . ALA A 1 471 ? 20.599 -6.830 -42.769 1.00 77.38 471 ALA A CA 1
ATOM 3845 C C . ALA A 1 471 ? 19.743 -8.100 -42.610 1.00 77.38 471 ALA A C 1
ATOM 3847 O O . ALA A 1 471 ? 18.749 -8.294 -43.305 1.00 77.38 471 ALA A O 1
ATOM 3848 N N . LEU A 1 472 ? 20.120 -8.964 -41.666 1.00 86.62 472 LEU A N 1
ATOM 3849 C CA . LEU A 1 472 ? 19.255 -10.031 -41.164 1.00 86.62 472 LEU A CA 1
ATOM 3850 C C . LEU A 1 472 ? 18.252 -9.409 -40.187 1.00 86.62 472 LEU A C 1
ATOM 3852 O O . LEU A 1 472 ? 18.665 -8.851 -39.174 1.00 86.62 472 LEU A O 1
ATOM 3856 N N . ALA A 1 473 ? 16.960 -9.497 -40.486 1.00 88.69 473 ALA A N 1
ATOM 3857 C CA . ALA A 1 473 ? 15.914 -8.850 -39.704 1.00 88.69 473 ALA A CA 1
ATOM 3858 C C . ALA A 1 473 ? 15.036 -9.867 -38.956 1.00 88.69 473 ALA A C 1
ATOM 3860 O O . ALA A 1 473 ? 14.751 -10.949 -39.466 1.00 88.69 473 ALA A O 1
ATOM 3861 N N . PHE A 1 474 ? 14.599 -9.506 -37.752 1.00 92.69 474 PHE A N 1
ATOM 3862 C CA . PHE A 1 474 ? 13.738 -10.315 -36.888 1.00 92.69 474 PHE A CA 1
ATOM 3863 C C . PHE A 1 474 ? 12.821 -9.405 -36.070 1.00 92.69 474 PHE A C 1
ATOM 3865 O O . PHE A 1 474 ? 13.190 -8.273 -35.763 1.00 92.69 474 PHE A O 1
ATOM 3872 N N . GLN A 1 475 ? 11.622 -9.867 -35.732 1.00 93.25 475 GLN A N 1
ATOM 3873 C CA . GLN A 1 475 ? 10.622 -9.072 -35.027 1.00 93.25 475 GLN A CA 1
ATOM 3874 C C . GLN A 1 475 ? 9.947 -9.884 -33.921 1.00 93.25 475 GLN A C 1
ATOM 3876 O O . GLN A 1 475 ? 9.570 -11.034 -34.125 1.00 93.25 475 GLN A O 1
ATOM 3881 N N . TYR A 1 476 ? 9.723 -9.242 -32.779 1.00 95.12 476 TYR A N 1
ATOM 3882 C CA . TYR A 1 476 ? 8.801 -9.695 -31.742 1.00 95.12 476 TYR A CA 1
ATOM 3883 C C . TYR A 1 476 ? 7.534 -8.851 -31.807 1.00 95.12 476 TYR A C 1
ATOM 3885 O O . TYR A 1 476 ? 7.617 -7.622 -31.802 1.00 95.12 476 TYR A O 1
ATOM 3893 N N . HIS A 1 477 ? 6.372 -9.490 -31.892 1.00 93.00 477 HIS A N 1
ATOM 3894 C CA . HIS A 1 477 ? 5.064 -8.836 -31.843 1.00 93.00 477 HIS A CA 1
ATOM 3895 C C . HIS A 1 477 ? 4.415 -9.166 -30.502 1.00 93.00 477 HIS A C 1
ATOM 3897 O O . HIS A 1 477 ? 4.344 -10.335 -30.119 1.00 93.00 477 HIS A O 1
ATOM 3903 N N . TYR A 1 478 ? 3.949 -8.141 -29.796 1.00 87.38 478 TYR A N 1
ATOM 3904 C CA . TYR A 1 478 ? 3.305 -8.268 -28.494 1.00 87.38 478 TYR A CA 1
ATOM 3905 C C . TYR A 1 478 ? 1.835 -7.908 -28.617 1.00 87.38 478 TYR A C 1
ATOM 3907 O O . TYR A 1 478 ? 1.445 -7.081 -29.437 1.00 87.38 478 TYR A O 1
ATOM 3915 N N . ARG A 1 479 ? 1.010 -8.472 -27.738 1.00 81.88 479 ARG A N 1
ATOM 3916 C CA . ARG A 1 479 ? -0.344 -7.951 -27.526 1.00 81.88 479 ARG A CA 1
ATOM 3917 C C . ARG A 1 479 ? -0.324 -6.597 -26.808 1.00 81.88 479 ARG A C 1
ATOM 3919 O O . ARG A 1 479 ? -1.128 -5.723 -27.109 1.00 81.88 479 ARG A O 1
ATOM 3926 N N . PHE A 1 480 ? 0.602 -6.448 -25.866 1.00 77.69 480 PHE A N 1
ATOM 3927 C CA . PHE A 1 480 ? 0.913 -5.226 -25.134 1.00 77.69 480 PHE A CA 1
ATOM 3928 C C . PHE A 1 480 ? 2.417 -5.232 -24.860 1.00 77.69 480 PHE A C 1
ATOM 3930 O O . PHE A 1 480 ? 2.919 -6.226 -24.339 1.00 77.69 480 PHE A O 1
ATOM 3937 N N . LEU A 1 481 ? 3.131 -4.170 -25.238 1.00 83.88 481 LEU A N 1
ATOM 3938 C CA . LEU A 1 481 ? 4.575 -4.049 -25.028 1.00 83.88 481 LEU A CA 1
ATOM 3939 C C . LEU A 1 481 ? 4.840 -3.399 -23.656 1.00 83.88 481 LEU A C 1
ATOM 3941 O O . LEU A 1 481 ? 4.536 -2.215 -23.501 1.00 83.88 481 LEU A O 1
ATOM 3945 N N . PRO A 1 482 ? 5.414 -4.117 -22.670 1.00 82.69 482 PRO A N 1
ATOM 3946 C CA . PRO A 1 482 ? 5.835 -3.503 -21.415 1.00 82.69 482 PRO A CA 1
ATOM 3947 C C . PRO A 1 482 ? 6.908 -2.432 -21.662 1.00 82.69 482 PRO A C 1
ATOM 3949 O O . PRO A 1 482 ? 7.876 -2.662 -22.393 1.00 82.69 482 PRO A O 1
ATOM 3952 N N . GLY A 1 483 ? 6.730 -1.252 -21.061 1.00 81.88 483 GLY A N 1
ATOM 3953 C CA . GLY A 1 483 ? 7.581 -0.076 -21.305 1.00 81.88 483 GLY A CA 1
ATOM 3954 C C . GLY A 1 483 ? 9.017 -0.202 -20.783 1.00 81.88 483 GLY A C 1
ATOM 3955 O O . GLY A 1 483 ? 9.885 0.589 -21.137 1.00 81.88 483 GLY A O 1
ATOM 3956 N N . ASP A 1 484 ? 9.283 -1.208 -19.964 1.00 83.81 484 ASP A N 1
ATOM 3957 C CA . ASP A 1 484 ? 10.551 -1.488 -19.304 1.00 83.81 484 ASP A CA 1
ATOM 3958 C C . ASP A 1 484 ? 11.389 -2.570 -20.017 1.00 83.81 484 ASP A C 1
ATOM 3960 O O . ASP A 1 484 ? 12.556 -2.751 -19.665 1.00 83.81 484 ASP A O 1
ATOM 3964 N N . ILE A 1 485 ? 10.866 -3.236 -21.064 1.00 89.56 485 ILE A N 1
ATOM 3965 C CA . ILE A 1 485 ? 11.625 -4.235 -21.847 1.00 89.56 485 ILE A CA 1
ATOM 3966 C C . ILE A 1 485 ? 12.911 -3.632 -22.425 1.00 89.56 485 ILE A C 1
ATOM 3968 O O . ILE A 1 485 ? 13.988 -4.198 -22.240 1.00 89.56 485 ILE A O 1
ATOM 3972 N N . ILE A 1 486 ? 12.823 -2.489 -23.115 1.00 92.88 486 ILE A N 1
ATOM 3973 C CA . ILE A 1 486 ? 13.997 -1.851 -23.730 1.00 92.88 486 ILE A CA 1
ATOM 3974 C C . ILE A 1 486 ? 15.000 -1.382 -22.669 1.00 92.88 486 ILE A C 1
ATOM 3976 O O . ILE A 1 486 ? 16.167 -1.754 -22.784 1.00 92.88 486 ILE A O 1
ATOM 3980 N N . PRO A 1 487 ? 14.602 -0.652 -21.611 1.00 91.75 487 PRO A N 1
ATOM 3981 C CA . PRO A 1 487 ? 15.514 -0.319 -20.522 1.00 91.75 487 PRO A CA 1
ATOM 3982 C C . PRO A 1 487 ? 16.215 -1.525 -19.881 1.00 91.75 487 PRO A C 1
ATOM 3984 O O . PRO A 1 487 ? 17.431 -1.486 -19.687 1.00 91.75 487 PRO A O 1
ATOM 3987 N N . LYS A 1 488 ? 15.490 -2.617 -19.598 1.00 92.00 488 LYS A N 1
ATOM 3988 C CA . LYS A 1 488 ? 16.080 -3.847 -19.045 1.00 92.00 488 LYS A CA 1
ATOM 3989 C C . LYS A 1 488 ? 17.091 -4.477 -20.010 1.00 92.00 488 LYS A C 1
ATOM 3991 O O . LYS A 1 488 ? 18.159 -4.909 -19.576 1.00 92.00 488 LYS A O 1
ATOM 3996 N N . LEU A 1 489 ? 16.794 -4.488 -21.312 1.00 93.56 489 LEU A N 1
ATOM 3997 C CA . LEU A 1 489 ? 17.720 -4.963 -22.346 1.00 93.56 489 LEU A CA 1
ATOM 3998 C C . LEU A 1 489 ? 18.964 -4.076 -22.459 1.00 93.56 489 LEU A C 1
ATOM 4000 O O . LEU A 1 489 ? 20.068 -4.608 -22.508 1.00 93.56 489 LEU A O 1
ATOM 4004 N N . ILE A 1 490 ? 18.813 -2.747 -22.437 1.00 92.56 490 ILE A N 1
ATOM 4005 C CA . ILE A 1 490 ? 19.943 -1.805 -22.440 1.00 92.56 490 ILE A CA 1
ATOM 4006 C C . ILE A 1 490 ? 20.851 -2.077 -21.240 1.00 92.56 490 ILE A C 1
ATOM 4008 O O . ILE A 1 490 ? 22.061 -2.184 -21.411 1.00 92.56 490 ILE A O 1
ATOM 4012 N N . ALA A 1 491 ? 20.281 -2.237 -20.043 1.00 90.81 491 ALA A N 1
ATOM 4013 C CA . ALA A 1 491 ? 21.050 -2.493 -18.829 1.00 90.81 491 ALA A CA 1
ATOM 4014 C C . ALA A 1 491 ? 21.832 -3.819 -18.900 1.00 90.81 491 ALA A C 1
ATOM 4016 O O . ALA A 1 491 ? 23.007 -3.869 -18.538 1.00 90.81 491 ALA A O 1
ATOM 4017 N N . LYS A 1 492 ? 21.205 -4.877 -19.436 1.00 91.50 492 LYS A N 1
ATOM 4018 C CA . LYS A 1 492 ? 21.815 -6.208 -19.590 1.00 91.50 492 LYS A CA 1
ATOM 4019 C C . LYS A 1 492 ? 22.821 -6.325 -20.722 1.00 91.50 492 LYS A C 1
ATOM 4021 O O . LYS A 1 492 ? 23.783 -7.077 -20.616 1.00 91.50 492 LYS A O 1
ATOM 4026 N N . MET A 1 493 ? 22.614 -5.589 -21.804 1.00 92.06 493 MET A N 1
ATOM 4027 C CA . MET A 1 493 ? 23.487 -5.623 -22.973 1.00 92.06 493 MET A CA 1
ATOM 4028 C C . MET A 1 493 ? 24.491 -4.468 -22.987 1.00 92.06 493 MET A C 1
ATOM 4030 O O . MET A 1 493 ? 25.215 -4.313 -23.969 1.00 92.06 493 MET A O 1
ATOM 4034 N N . PHE A 1 494 ? 24.561 -3.687 -21.904 1.00 89.69 494 PHE A N 1
ATOM 4035 C CA . PHE A 1 494 ? 25.381 -2.483 -21.791 1.00 89.69 494 PHE A CA 1
ATOM 4036 C C . PHE A 1 494 ? 26.847 -2.671 -22.221 1.00 89.69 494 PHE A C 1
ATOM 4038 O O . PHE A 1 494 ? 27.331 -1.841 -22.990 1.00 89.69 494 PHE A O 1
ATOM 4045 N N . PRO A 1 495 ? 27.547 -3.771 -21.862 1.00 88.69 495 PRO A N 1
ATOM 4046 C CA . PRO A 1 495 ? 28.931 -3.990 -22.298 1.00 88.69 495 PRO A CA 1
ATOM 4047 C C . PRO A 1 495 ? 29.104 -4.136 -23.818 1.00 88.69 495 PRO A C 1
ATOM 4049 O O . PRO A 1 495 ? 30.198 -3.928 -24.338 1.00 88.69 495 PRO A O 1
ATOM 4052 N N . PHE A 1 496 ? 28.039 -4.499 -24.538 1.00 90.19 496 PHE A N 1
ATOM 4053 C CA . PHE A 1 496 ? 28.048 -4.704 -25.990 1.00 90.19 496 PHE A CA 1
ATOM 4054 C C . PHE A 1 496 ? 27.556 -3.482 -26.769 1.00 90.19 496 PHE A C 1
ATOM 4056 O O . PHE A 1 496 ? 27.566 -3.502 -28.003 1.00 90.19 496 PHE A O 1
ATOM 4063 N N . ILE A 1 497 ? 27.092 -2.436 -26.081 1.00 88.81 497 ILE A N 1
ATOM 4064 C CA . ILE A 1 497 ? 26.554 -1.230 -26.707 1.00 88.81 497 ILE A CA 1
ATOM 4065 C C . ILE A 1 497 ? 27.665 -0.445 -27.410 1.00 88.81 497 ILE A C 1
ATOM 4067 O O . ILE A 1 497 ? 28.738 -0.184 -26.863 1.00 88.81 497 ILE A O 1
ATOM 4071 N N . VAL A 1 498 ? 27.384 -0.006 -28.639 1.00 79.50 498 VAL A N 1
ATOM 4072 C CA . VAL A 1 498 ? 28.342 0.752 -29.452 1.00 79.50 498 VAL A CA 1
ATOM 4073 C C . VAL A 1 498 ? 28.383 2.206 -29.002 1.00 79.50 498 VAL A C 1
ATOM 4075 O O . VAL A 1 498 ? 27.546 3.022 -29.392 1.00 79.50 498 VAL A O 1
ATOM 4078 N N . GLY A 1 499 ? 29.385 2.555 -28.197 1.00 79.75 499 GLY A N 1
ATOM 4079 C CA . GLY A 1 499 ? 29.587 3.926 -27.736 1.00 79.75 499 GLY A CA 1
ATOM 4080 C C . GLY A 1 499 ? 28.384 4.445 -26.944 1.00 79.75 499 GLY A C 1
ATOM 4081 O O . GLY A 1 499 ? 28.221 4.090 -25.782 1.00 79.75 499 GLY A O 1
ATOM 4082 N N . ASN A 1 500 ? 27.576 5.307 -27.574 1.00 78.25 500 ASN A N 1
ATOM 4083 C CA . ASN A 1 500 ? 26.387 5.952 -26.991 1.00 78.25 500 ASN A CA 1
ATOM 4084 C C . ASN A 1 500 ? 25.094 5.672 -27.764 1.00 78.25 500 ASN A C 1
ATOM 4086 O O . ASN A 1 500 ? 24.143 6.445 -27.689 1.00 78.25 500 ASN A O 1
ATOM 4090 N N . ALA A 1 501 ? 25.066 4.612 -28.564 1.00 86.50 501 ALA A N 1
ATOM 4091 C CA . ALA A 1 501 ? 23.942 4.326 -29.441 1.00 86.50 501 ALA A CA 1
ATOM 4092 C C . ALA A 1 501 ? 22.799 3.614 -28.692 1.00 86.50 501 ALA A C 1
ATOM 4094 O O . ALA A 1 501 ? 22.529 2.448 -28.944 1.00 86.50 501 ALA A O 1
ATOM 4095 N N . TYR A 1 502 ? 22.139 4.305 -27.762 1.00 89.88 502 TYR A N 1
ATOM 4096 C CA . TYR A 1 502 ? 20.927 3.852 -27.066 1.00 89.88 502 TYR A CA 1
ATOM 4097 C C . TYR A 1 502 ? 20.054 5.048 -26.676 1.00 89.88 502 TYR A C 1
ATOM 4099 O O . TYR A 1 502 ? 20.554 6.141 -26.423 1.00 89.88 502 TYR A O 1
ATOM 4107 N N . TRP A 1 503 ? 18.743 4.844 -26.683 1.00 90.88 503 TRP A N 1
ATOM 4108 C CA . TRP A 1 503 ? 17.701 5.849 -26.477 1.00 90.88 503 TRP A CA 1
ATOM 4109 C C . TRP A 1 503 ? 16.456 5.179 -25.887 1.00 90.88 503 TRP A C 1
ATOM 4111 O O . TRP A 1 503 ? 16.429 3.967 -25.683 1.00 90.88 503 TRP A O 1
ATOM 4121 N N . GLN A 1 504 ? 15.408 5.961 -25.624 1.00 87.25 504 GLN A N 1
ATOM 4122 C CA . GLN A 1 504 ? 14.181 5.484 -24.964 1.00 87.25 504 GLN A CA 1
ATOM 4123 C C . GLN A 1 504 ? 13.569 4.226 -25.602 1.00 87.25 504 GLN A C 1
ATOM 4125 O O . GLN A 1 504 ? 13.043 3.367 -24.902 1.00 87.25 504 GLN A O 1
ATOM 4130 N N . ASN A 1 505 ? 13.679 4.110 -26.924 1.00 89.12 505 ASN A N 1
ATOM 4131 C CA . ASN A 1 505 ? 12.970 3.112 -27.719 1.00 89.12 505 ASN A CA 1
ATOM 4132 C C . ASN A 1 505 ? 13.900 2.161 -28.475 1.00 89.12 505 ASN A C 1
ATOM 4134 O O . ASN A 1 505 ? 13.419 1.366 -29.274 1.00 89.12 505 ASN A O 1
ATOM 4138 N N . GLY A 1 506 ? 15.214 2.215 -28.257 1.00 91.62 506 GLY A N 1
ATOM 4139 C CA . GLY A 1 506 ? 16.129 1.353 -28.989 1.00 91.62 506 GLY A CA 1
ATOM 4140 C C . GLY A 1 506 ? 17.591 1.528 -28.624 1.00 91.62 506 GLY A C 1
ATOM 4141 O O . GLY A 1 506 ? 17.964 2.409 -27.853 1.00 91.62 506 GLY A O 1
ATOM 4142 N N . PHE A 1 507 ? 18.420 0.645 -29.163 1.00 92.56 507 PHE A N 1
ATOM 4143 C CA . PHE A 1 507 ? 19.855 0.631 -28.939 1.00 92.56 507 PHE A CA 1
ATOM 4144 C C . PHE A 1 507 ? 20.594 -0.148 -30.027 1.00 92.56 507 PHE A C 1
ATOM 4146 O O . PHE A 1 507 ? 20.002 -0.900 -30.802 1.00 92.56 507 PHE A O 1
ATOM 4153 N N . VAL A 1 508 ? 21.911 0.036 -30.082 1.00 91.31 508 VAL A N 1
ATOM 4154 C CA . VAL A 1 508 ? 22.809 -0.640 -31.013 1.00 91.31 508 VAL A CA 1
ATOM 4155 C C . VAL A 1 508 ? 23.875 -1.394 -30.237 1.00 91.31 508 VAL A C 1
ATOM 4157 O O . VAL A 1 508 ? 24.623 -0.804 -29.457 1.00 91.31 508 VAL A O 1
ATOM 4160 N N . VAL A 1 509 ? 23.979 -2.692 -30.506 1.00 92.62 509 VAL A N 1
ATOM 4161 C CA . VAL A 1 509 ? 25.024 -3.568 -29.964 1.00 92.62 509 VAL A CA 1
ATOM 4162 C C . VAL A 1 509 ? 25.935 -4.075 -31.069 1.00 92.62 509 VAL A C 1
ATOM 4164 O O . VAL A 1 509 ? 25.517 -4.209 -32.220 1.00 92.62 509 VAL A O 1
ATOM 4167 N N . SER A 1 510 ? 27.181 -4.381 -30.731 1.00 91.56 510 SER A N 1
ATOM 4168 C CA . SER A 1 510 ? 28.133 -4.984 -31.663 1.00 91.56 510 SER A CA 1
ATOM 4169 C C . SER A 1 510 ? 28.911 -6.124 -31.037 1.00 91.56 510 SER A C 1
ATOM 4171 O O . SER A 1 510 ? 29.207 -6.113 -29.845 1.00 91.56 510 SER A O 1
ATOM 4173 N N . ASP A 1 511 ? 29.329 -7.048 -31.889 1.00 90.44 511 ASP A N 1
ATOM 4174 C CA . ASP A 1 511 ? 30.468 -7.922 -31.641 1.00 90.44 511 ASP A CA 1
ATOM 4175 C C . ASP A 1 511 ? 31.596 -7.573 -32.645 1.00 90.44 511 ASP A C 1
ATOM 4177 O O . ASP A 1 511 ? 31.434 -6.652 -33.450 1.00 90.44 511 ASP A O 1
ATOM 4181 N N . PRO A 1 512 ? 32.754 -8.261 -32.635 1.00 89.62 512 PRO A N 1
ATOM 4182 C CA . PRO A 1 512 ? 33.856 -7.937 -33.546 1.00 89.62 512 PRO A CA 1
ATOM 4183 C C . PRO A 1 512 ? 33.533 -7.993 -35.053 1.00 89.62 512 PRO A C 1
ATOM 4185 O O . PRO A 1 512 ? 34.313 -7.471 -35.847 1.00 89.62 512 PRO A O 1
ATOM 4188 N N . PHE A 1 513 ? 32.437 -8.638 -35.475 1.00 89.81 513 PHE A N 1
ATOM 4189 C CA . PHE A 1 513 ? 32.120 -8.880 -36.891 1.00 89.81 513 PHE A CA 1
ATOM 4190 C C . PHE A 1 513 ? 30.739 -8.375 -37.328 1.00 89.81 513 PHE A C 1
ATOM 4192 O O . PHE A 1 513 ? 30.465 -8.315 -38.533 1.00 89.81 513 PHE A O 1
ATOM 4199 N N . ASN A 1 514 ? 29.857 -8.061 -36.380 1.00 90.88 514 ASN A N 1
ATOM 4200 C CA . ASN A 1 514 ? 28.452 -7.767 -36.620 1.00 90.88 514 ASN A CA 1
ATOM 4201 C C . ASN A 1 514 ? 27.978 -6.593 -35.752 1.00 90.88 514 ASN A C 1
ATOM 4203 O O . ASN A 1 514 ? 28.475 -6.361 -34.651 1.00 90.88 514 ASN A O 1
ATOM 4207 N N . GLN A 1 515 ? 26.959 -5.887 -36.234 1.00 91.44 515 GLN A N 1
ATOM 4208 C CA . GLN A 1 515 ? 26.280 -4.817 -35.505 1.00 91.44 515 GLN A CA 1
ATOM 4209 C C . GLN A 1 515 ? 24.772 -5.022 -35.615 1.00 91.44 515 GLN A C 1
ATOM 4211 O O . GLN A 1 515 ? 24.280 -5.376 -36.686 1.00 91.44 515 GLN A O 1
ATOM 4216 N N . ALA A 1 516 ? 24.039 -4.802 -34.527 1.00 92.00 516 ALA A N 1
ATOM 4217 C CA . ALA A 1 516 ? 22.598 -4.965 -34.493 1.00 92.00 516 ALA A CA 1
ATOM 4218 C C . ALA A 1 516 ? 21.894 -3.731 -33.936 1.00 92.00 516 ALA A C 1
ATOM 4220 O O . ALA A 1 516 ? 22.248 -3.257 -32.860 1.00 92.00 516 ALA A O 1
ATOM 4221 N N . LEU A 1 517 ? 20.880 -3.256 -34.657 1.00 91.88 517 LEU A N 1
ATOM 4222 C CA . LEU A 1 517 ? 19.915 -2.263 -34.196 1.00 91.88 517 LEU A CA 1
ATOM 4223 C C . LEU A 1 517 ? 18.712 -2.984 -33.586 1.00 91.88 517 LEU A C 1
ATOM 4225 O O . LEU A 1 517 ? 18.103 -3.815 -34.256 1.00 91.88 517 LEU A O 1
ATOM 4229 N N . VAL A 1 518 ? 18.356 -2.635 -32.355 1.00 93.19 518 VAL A N 1
ATOM 4230 C CA . VAL A 1 518 ? 17.157 -3.104 -31.656 1.00 93.19 518 VAL A CA 1
ATOM 4231 C C . VAL A 1 518 ? 16.265 -1.898 -31.393 1.00 93.19 518 VAL A C 1
ATOM 4233 O O . VAL A 1 518 ? 16.728 -0.934 -30.794 1.00 93.19 518 VAL A O 1
ATOM 4236 N N . GLU A 1 519 ? 15.008 -1.912 -31.836 1.00 91.50 519 GLU A N 1
ATOM 4237 C CA . GLU A 1 519 ? 14.114 -0.754 -31.685 1.00 91.50 519 GLU A CA 1
ATOM 4238 C C . GLU A 1 519 ? 12.639 -1.158 -31.575 1.00 91.50 519 GLU A C 1
ATOM 4240 O O . GLU A 1 519 ? 12.213 -2.145 -32.180 1.00 91.50 519 GLU A O 1
ATOM 4245 N N . THR A 1 520 ? 11.847 -0.407 -30.809 1.00 91.88 520 THR A N 1
ATOM 4246 C CA . THR A 1 520 ? 10.402 -0.630 -30.693 1.00 91.88 520 THR A CA 1
ATOM 4247 C C . THR A 1 520 ? 9.650 -0.261 -31.970 1.00 91.88 520 THR A C 1
ATOM 4249 O O . THR A 1 520 ? 10.125 0.475 -32.836 1.00 91.88 520 THR A O 1
ATOM 4252 N N . ARG A 1 521 ? 8.441 -0.807 -32.088 1.00 87.88 521 ARG A N 1
ATOM 4253 C CA . ARG A 1 521 ? 7.494 -0.564 -33.176 1.00 87.88 521 ARG A CA 1
ATOM 4254 C C . ARG A 1 521 ? 6.125 -0.268 -32.588 1.00 87.88 521 ARG A C 1
ATOM 4256 O O . ARG A 1 521 ? 5.757 -0.873 -31.583 1.00 87.88 521 ARG A O 1
ATOM 4263 N N . GLU A 1 522 ? 5.365 0.594 -33.252 1.00 82.19 522 GLU A N 1
ATOM 4264 C CA . GLU A 1 522 ? 4.024 0.973 -32.794 1.00 82.19 522 GLU A CA 1
ATOM 4265 C C . GLU A 1 522 ? 2.925 0.050 -33.330 1.00 82.19 522 GLU A C 1
ATOM 4267 O O . GLU A 1 522 ? 1.994 -0.273 -32.599 1.00 82.19 522 GLU A O 1
ATOM 4272 N N . GLN A 1 523 ? 3.012 -0.375 -34.597 1.00 82.25 523 GLN A N 1
ATOM 4273 C CA . GLN A 1 523 ? 1.944 -1.125 -35.264 1.00 82.25 523 GLN A CA 1
ATOM 4274 C C . GLN A 1 523 ? 2.495 -2.274 -36.129 1.00 82.25 523 GLN A C 1
ATOM 4276 O O . GLN A 1 523 ? 3.138 -2.014 -37.149 1.00 82.25 523 GLN A O 1
ATOM 4281 N N . PRO A 1 524 ? 2.233 -3.543 -35.760 1.00 81.75 524 PRO A N 1
ATOM 4282 C CA . PRO A 1 524 ? 1.774 -3.979 -34.434 1.00 81.75 524 PRO A CA 1
ATOM 4283 C C . PRO A 1 524 ? 2.821 -3.655 -33.345 1.00 81.75 524 PRO A C 1
ATOM 4285 O O . PRO A 1 524 ? 4.013 -3.559 -33.666 1.00 81.75 524 PRO A O 1
ATOM 4288 N N . PRO A 1 525 ? 2.408 -3.493 -32.071 1.00 87.44 525 PRO A N 1
ATOM 4289 C CA . PRO A 1 525 ? 3.325 -3.161 -30.988 1.00 87.44 525 PRO A CA 1
ATOM 4290 C C . PRO A 1 525 ? 4.383 -4.255 -30.842 1.00 87.44 525 PRO A C 1
ATOM 4292 O O . PRO A 1 525 ? 4.077 -5.446 -30.746 1.00 87.44 525 PRO A O 1
ATOM 4295 N N . GLY A 1 526 ? 5.650 -3.858 -30.896 1.00 92.50 526 GLY A N 1
ATOM 4296 C CA . GLY A 1 526 ? 6.711 -4.801 -31.219 1.00 92.50 526 GLY A CA 1
ATOM 4297 C C . GLY A 1 526 ? 8.112 -4.315 -30.917 1.00 92.50 526 GLY A C 1
ATOM 4298 O O . GLY A 1 526 ? 8.329 -3.162 -30.557 1.00 92.50 526 GLY A O 1
ATOM 4299 N N . VAL A 1 527 ? 9.074 -5.208 -31.132 1.00 94.19 527 VAL A N 1
ATOM 4300 C CA . VAL A 1 527 ? 10.500 -4.879 -31.188 1.00 94.19 527 VAL A CA 1
ATOM 4301 C C . VAL A 1 527 ? 11.088 -5.483 -32.458 1.00 94.19 527 VAL A C 1
ATOM 4303 O O . VAL A 1 527 ? 10.911 -6.671 -32.716 1.00 94.19 527 VAL A O 1
ATOM 4306 N N . SER A 1 528 ? 11.775 -4.670 -33.254 1.00 92.00 528 SER A N 1
ATOM 4307 C CA . SER A 1 528 ? 12.561 -5.099 -34.409 1.00 92.00 528 SER A CA 1
ATOM 4308 C C . SER A 1 528 ? 14.032 -5.235 -34.043 1.00 92.00 528 SER A C 1
ATOM 4310 O O . SER A 1 528 ? 14.574 -4.410 -33.312 1.00 92.00 528 SER A O 1
ATOM 4312 N N . ILE A 1 529 ? 14.690 -6.230 -34.629 1.00 93.12 529 ILE A N 1
ATOM 4313 C CA . ILE A 1 529 ? 16.132 -6.448 -34.571 1.00 93.12 529 ILE A CA 1
ATOM 4314 C C . ILE A 1 529 ? 16.656 -6.494 -36.005 1.00 93.12 529 ILE A C 1
ATOM 4316 O O . ILE A 1 529 ? 16.167 -7.281 -36.814 1.00 93.12 529 ILE A O 1
ATOM 4320 N N . TYR A 1 530 ? 17.667 -5.688 -36.317 1.00 90.44 530 TYR A N 1
ATOM 4321 C CA . TYR A 1 530 ? 18.327 -5.656 -37.623 1.00 90.44 530 TYR A CA 1
ATOM 4322 C C . TYR A 1 530 ? 19.821 -5.886 -37.449 1.00 90.44 530 TYR A C 1
ATOM 4324 O O . TYR A 1 530 ? 20.503 -5.037 -36.886 1.00 90.44 530 TYR A O 1
ATOM 4332 N N . VAL A 1 531 ? 20.337 -7.006 -37.950 1.00 91.44 531 VAL A N 1
ATOM 4333 C CA . VAL A 1 531 ? 21.744 -7.399 -37.827 1.00 91.44 531 VAL A CA 1
ATOM 4334 C C . VAL A 1 531 ? 22.484 -7.212 -39.151 1.00 91.44 531 VAL A C 1
ATOM 4336 O O . VAL A 1 531 ? 22.271 -7.953 -40.114 1.00 91.44 531 VAL A O 1
ATOM 4339 N N . GLY A 1 532 ? 23.384 -6.233 -39.191 1.00 88.06 532 GLY A N 1
ATOM 4340 C CA . GLY A 1 532 ? 24.357 -6.025 -40.261 1.00 88.06 532 GLY A CA 1
ATOM 4341 C C . GLY A 1 532 ? 25.714 -6.667 -39.951 1.00 88.06 532 GLY A C 1
ATOM 4342 O O . GLY A 1 532 ? 25.993 -7.067 -38.820 1.00 88.06 532 GLY A O 1
ATOM 4343 N N . GLY A 1 533 ? 26.580 -6.753 -40.963 1.00 86.94 533 GLY A N 1
ATOM 4344 C CA . GLY A 1 533 ? 27.929 -7.315 -40.841 1.00 86.94 533 GLY A CA 1
ATOM 4345 C C . GLY A 1 533 ? 28.116 -8.608 -41.632 1.00 86.94 533 GLY A C 1
ATOM 4346 O O . GLY A 1 533 ? 27.508 -8.806 -42.687 1.00 86.94 533 GLY A O 1
ATOM 4347 N N . ARG A 1 534 ? 29.001 -9.487 -41.156 1.00 87.94 534 ARG A N 1
ATOM 4348 C CA . ARG A 1 534 ? 29.430 -10.673 -41.908 1.00 87.94 534 ARG A CA 1
ATOM 4349 C C . ARG A 1 534 ? 28.307 -11.717 -42.018 1.00 87.94 534 ARG A C 1
ATOM 4351 O O . ARG A 1 534 ? 27.787 -12.227 -41.025 1.00 87.94 534 ARG A O 1
ATOM 4358 N N . SER A 1 535 ? 27.973 -12.100 -43.253 1.00 83.81 535 SER A N 1
ATOM 4359 C CA . SER A 1 535 ? 26.838 -12.987 -43.558 1.00 83.81 535 SER A CA 1
ATOM 4360 C C . SER A 1 535 ? 26.906 -14.365 -42.894 1.00 83.81 535 SER A C 1
ATOM 4362 O O . SER A 1 535 ? 25.860 -14.923 -42.568 1.00 83.81 535 SER A O 1
ATOM 4364 N N . THR A 1 536 ? 28.115 -14.884 -42.656 1.00 85.88 536 THR A N 1
ATOM 4365 C CA . THR A 1 536 ? 28.351 -16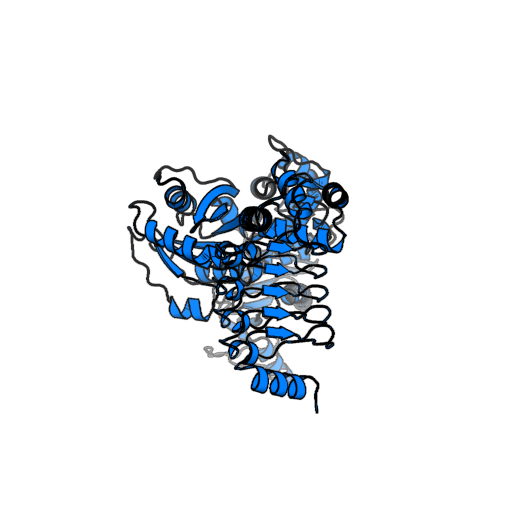.192 -42.027 1.00 85.88 536 THR A CA 1
ATOM 4366 C C . THR A 1 536 ? 28.138 -16.195 -40.514 1.00 85.88 536 THR A C 1
ATOM 4368 O O . THR A 1 536 ? 27.965 -17.263 -39.950 1.00 85.88 536 THR A O 1
ATOM 4371 N N . THR A 1 537 ? 28.172 -15.034 -39.848 1.00 90.75 537 THR A N 1
ATOM 4372 C CA . THR A 1 537 ? 28.135 -14.929 -38.372 1.00 90.75 537 THR A CA 1
ATOM 4373 C C . THR A 1 537 ? 26.928 -14.164 -37.834 1.00 90.75 537 THR A C 1
ATOM 4375 O O . THR A 1 537 ? 26.620 -14.260 -36.649 1.00 90.75 537 THR A O 1
ATOM 4378 N N . ARG A 1 538 ? 26.208 -13.422 -38.685 1.00 89.75 538 ARG A N 1
ATOM 4379 C CA . ARG A 1 538 ? 25.037 -12.625 -38.273 1.00 89.75 538 ARG A CA 1
ATOM 4380 C C . ARG A 1 538 ? 23.900 -13.446 -37.648 1.00 89.75 538 ARG A C 1
ATOM 4382 O O . ARG A 1 538 ? 23.195 -12.920 -36.795 1.00 89.75 538 ARG A O 1
ATOM 4389 N N . ARG A 1 539 ? 23.731 -14.723 -38.032 1.00 89.75 539 ARG A N 1
ATOM 4390 C CA . ARG A 1 539 ? 22.721 -15.623 -37.433 1.00 89.75 539 ARG A CA 1
ATOM 4391 C C . ARG A 1 539 ? 23.066 -15.958 -35.979 1.00 89.75 539 ARG A C 1
ATOM 4393 O O . ARG A 1 539 ? 22.209 -15.819 -35.115 1.00 89.75 539 ARG A O 1
ATOM 4400 N N . ASP A 1 540 ? 24.324 -16.297 -35.704 1.00 91.69 540 ASP A N 1
ATOM 4401 C CA . ASP A 1 540 ? 24.793 -16.580 -34.340 1.00 91.69 540 ASP A CA 1
ATOM 4402 C C . ASP A 1 540 ? 24.701 -15.342 -33.447 1.00 91.69 540 ASP A C 1
ATOM 4404 O O . ASP A 1 540 ? 24.358 -15.438 -32.269 1.00 91.69 540 ASP A O 1
ATOM 4408 N N . PHE A 1 541 ? 24.987 -14.160 -34.003 1.00 94.25 541 PHE A N 1
ATOM 4409 C CA . PHE A 1 541 ? 24.837 -12.914 -33.261 1.00 94.25 541 PHE A CA 1
ATOM 4410 C C . PHE A 1 541 ? 23.368 -12.606 -32.951 1.00 94.25 541 PHE A C 1
ATOM 4412 O O . PHE A 1 541 ? 23.052 -12.299 -31.804 1.00 94.25 541 PHE A O 1
ATOM 4419 N N . LEU A 1 542 ? 22.455 -12.783 -33.917 1.00 94.00 542 LEU A N 1
ATOM 4420 C CA . LEU A 1 542 ? 21.016 -12.688 -33.659 1.00 94.00 542 LEU A CA 1
ATOM 4421 C C . LEU A 1 542 ? 20.577 -13.679 -32.572 1.00 94.00 542 LEU A C 1
ATOM 4423 O O . LEU A 1 542 ? 19.843 -13.289 -31.672 1.00 94.00 542 LEU A O 1
ATOM 4427 N N . ALA A 1 543 ? 21.045 -14.929 -32.614 1.00 94.06 543 ALA A N 1
ATOM 4428 C CA . ALA A 1 543 ? 20.721 -15.933 -31.601 1.00 94.06 543 ALA A CA 1
ATOM 4429 C C . ALA A 1 543 ? 21.173 -15.506 -30.192 1.00 94.06 543 ALA A C 1
ATOM 4431 O O . ALA A 1 543 ? 20.414 -15.654 -29.237 1.00 94.06 543 ALA A O 1
ATOM 4432 N N . ARG A 1 544 ? 22.362 -14.897 -30.060 1.00 94.56 544 ARG A N 1
ATOM 4433 C CA . ARG A 1 544 ? 22.820 -14.316 -28.784 1.00 94.56 544 ARG A CA 1
ATOM 4434 C C . ARG A 1 544 ? 21.902 -13.198 -28.298 1.00 94.56 544 ARG A C 1
ATOM 4436 O O . ARG A 1 544 ? 21.518 -13.209 -27.135 1.00 94.56 544 ARG A O 1
ATOM 4443 N N . ILE A 1 545 ? 21.528 -12.263 -29.176 1.00 95.81 545 ILE A N 1
ATOM 4444 C CA . ILE A 1 545 ? 20.598 -11.173 -28.832 1.00 95.81 545 ILE A CA 1
ATOM 4445 C C . ILE A 1 545 ? 19.259 -11.757 -28.371 1.00 95.81 545 ILE A C 1
ATOM 4447 O O . ILE A 1 545 ? 18.737 -11.346 -27.339 1.00 95.81 545 ILE A O 1
ATOM 4451 N N . ARG A 1 546 ? 18.728 -12.752 -29.090 1.00 96.69 546 ARG A N 1
ATOM 4452 C CA . ARG A 1 546 ? 17.477 -13.430 -28.728 1.00 96.69 546 ARG A CA 1
ATOM 4453 C C . ARG A 1 546 ? 17.546 -14.099 -27.354 1.00 96.69 546 ARG A C 1
ATOM 4455 O O . ARG A 1 546 ? 16.594 -13.957 -26.603 1.00 96.69 546 ARG A O 1
ATOM 4462 N N . GLY A 1 547 ? 18.684 -14.677 -26.966 1.00 95.56 547 GLY A N 1
ATOM 4463 C CA . GLY A 1 547 ? 18.871 -15.209 -25.610 1.00 95.56 547 GLY A CA 1
ATOM 4464 C C . GLY A 1 547 ? 18.677 -14.168 -24.493 1.00 95.56 547 GLY A C 1
ATOM 4465 O O . GLY A 1 547 ? 18.155 -14.500 -23.430 1.00 95.56 547 GLY A O 1
ATOM 4466 N N . TYR A 1 548 ? 19.023 -12.894 -24.728 1.00 95.38 548 TYR A N 1
ATOM 4467 C CA . TYR A 1 548 ? 18.704 -11.809 -23.786 1.00 95.38 548 TYR A CA 1
ATOM 4468 C C . TYR A 1 548 ? 17.207 -11.482 -23.764 1.00 95.38 548 TYR A C 1
ATOM 4470 O O . TYR A 1 548 ? 16.664 -11.216 -22.693 1.00 95.38 548 TYR A O 1
ATOM 4478 N N . PHE A 1 549 ? 16.526 -11.530 -24.914 1.00 95.50 549 PHE A N 1
ATOM 4479 C CA . PHE A 1 549 ? 15.067 -11.394 -24.961 1.00 95.50 549 PHE A CA 1
ATOM 4480 C C . PHE A 1 549 ? 14.379 -12.521 -24.195 1.00 95.50 549 PHE A C 1
ATOM 4482 O O . PHE A 1 549 ? 13.522 -12.219 -23.373 1.00 95.50 549 PHE A O 1
ATOM 4489 N N . ASP A 1 550 ? 14.804 -13.773 -24.373 1.00 93.88 550 ASP A N 1
ATOM 4490 C CA . ASP A 1 550 ? 14.252 -14.924 -23.651 1.00 93.88 550 ASP A CA 1
ATOM 4491 C C . ASP A 1 550 ? 14.377 -14.737 -22.130 1.00 93.88 550 ASP A C 1
ATOM 4493 O O . ASP A 1 550 ? 13.415 -14.941 -21.385 1.00 93.88 550 ASP A O 1
ATOM 4497 N N . TYR A 1 551 ? 15.547 -14.278 -21.667 1.00 91.44 551 TYR A N 1
ATOM 4498 C CA . TYR A 1 551 ? 15.779 -13.959 -20.257 1.00 91.44 551 TYR A CA 1
ATOM 4499 C C . TYR A 1 551 ? 14.840 -12.856 -19.747 1.00 91.44 551 TYR A C 1
ATOM 4501 O O . TYR A 1 551 ? 14.250 -13.004 -18.678 1.00 91.44 551 TYR A O 1
ATOM 4509 N N . ILE A 1 552 ? 14.677 -11.762 -20.499 1.00 90.94 552 ILE A N 1
ATOM 4510 C CA . ILE A 1 552 ? 13.812 -10.644 -20.100 1.00 90.94 552 ILE A CA 1
ATOM 4511 C C . ILE A 1 552 ? 12.329 -11.023 -20.164 1.00 90.94 552 ILE A C 1
ATOM 4513 O O . ILE A 1 552 ? 11.595 -10.706 -19.234 1.00 90.94 552 ILE A O 1
ATOM 4517 N N . HIS A 1 553 ? 11.873 -11.728 -21.201 1.00 91.25 553 HIS A N 1
ATOM 4518 C CA . HIS A 1 553 ? 10.483 -12.183 -21.334 1.00 91.25 553 HIS A CA 1
ATOM 4519 C C . HIS A 1 553 ? 10.072 -13.121 -20.203 1.00 91.25 553 HIS A C 1
ATOM 4521 O O . HIS A 1 553 ? 8.947 -13.020 -19.719 1.00 91.25 553 HIS A O 1
ATOM 4527 N N . ALA A 1 554 ? 10.987 -13.964 -19.715 1.00 88.25 554 ALA A N 1
ATOM 4528 C CA . ALA A 1 554 ? 10.736 -14.830 -18.564 1.00 88.25 554 ALA A CA 1
ATOM 4529 C C . ALA A 1 554 ? 10.413 -14.056 -17.268 1.00 88.25 554 ALA A C 1
ATOM 4531 O O . ALA A 1 554 ? 9.813 -14.624 -16.355 1.00 88.25 554 ALA A O 1
ATOM 4532 N N . LEU A 1 555 ? 10.763 -12.765 -17.185 1.00 83.94 555 LEU A N 1
ATOM 4533 C CA . LEU A 1 555 ? 10.424 -11.895 -16.053 1.00 83.94 555 LEU A CA 1
ATOM 4534 C C . LEU A 1 555 ? 8.961 -11.419 -16.070 1.00 83.94 555 LEU A C 1
ATOM 4536 O O . LEU A 1 555 ? 8.517 -10.839 -15.081 1.00 83.94 555 LEU A O 1
ATOM 4540 N N . PHE A 1 556 ? 8.209 -11.660 -17.151 1.00 79.06 556 PHE A N 1
ATOM 4541 C CA . PHE A 1 556 ? 6.821 -11.215 -17.315 1.00 79.06 556 PHE A CA 1
ATOM 4542 C C . PHE A 1 556 ? 5.863 -12.412 -17.447 1.00 79.06 556 PHE A C 1
ATOM 4544 O O . PHE A 1 556 ? 5.615 -12.904 -18.554 1.00 79.06 556 PHE A O 1
ATOM 4551 N N . PRO A 1 557 ? 5.275 -12.893 -16.336 1.00 74.25 557 PRO A N 1
ATOM 4552 C CA . PRO A 1 557 ? 4.291 -13.968 -16.378 1.00 74.25 557 PRO A CA 1
ATOM 4553 C C . PRO A 1 557 ? 3.085 -13.605 -17.257 1.00 74.25 557 PRO A C 1
ATOM 4555 O O . PRO A 1 557 ? 2.445 -12.576 -17.052 1.00 74.25 557 PRO A O 1
ATOM 4558 N N . GLY A 1 558 ? 2.754 -14.466 -18.223 1.00 74.75 558 GLY A N 1
ATOM 4559 C CA . GLY A 1 558 ? 1.610 -14.265 -19.122 1.00 74.75 558 GLY A CA 1
ATOM 4560 C C . GLY A 1 558 ? 1.863 -13.319 -20.301 1.00 74.75 558 GLY A C 1
ATOM 4561 O O . GLY A 1 558 ? 0.914 -12.971 -21.000 1.00 74.75 558 GLY A O 1
ATOM 4562 N N . LEU A 1 559 ? 3.114 -12.909 -20.546 1.00 82.00 559 LEU A N 1
ATOM 4563 C CA . LEU A 1 559 ? 3.467 -12.127 -21.729 1.00 82.00 559 LEU A CA 1
ATOM 4564 C C . LEU A 1 559 ? 3.292 -12.965 -23.007 1.00 82.00 559 LEU A C 1
ATOM 4566 O O . LEU A 1 559 ? 3.976 -13.965 -23.219 1.00 82.00 559 LEU A O 1
ATOM 4570 N N . GLU A 1 560 ? 2.372 -12.541 -23.871 1.00 84.94 560 GLU A N 1
ATOM 4571 C CA . GLU A 1 560 ? 2.127 -13.164 -25.174 1.00 84.94 560 GLU A CA 1
ATOM 4572 C C . GLU A 1 560 ? 3.042 -12.535 -26.235 1.00 84.94 560 GLU A C 1
ATOM 4574 O O . GLU A 1 560 ? 2.889 -11.357 -26.574 1.00 84.94 560 GLU A O 1
ATOM 4579 N N . VAL A 1 561 ? 3.978 -13.330 -26.768 1.00 90.38 561 VAL A N 1
ATOM 4580 C CA . VAL A 1 561 ? 4.964 -12.899 -27.772 1.00 90.38 561 VAL A CA 1
ATOM 4581 C C . VAL A 1 561 ? 4.882 -13.784 -29.014 1.00 90.38 561 VAL A C 1
ATOM 4583 O O . VAL A 1 561 ? 4.872 -15.012 -28.916 1.00 90.38 561 VAL A O 1
ATOM 4586 N N . GLN A 1 562 ? 4.853 -13.160 -30.191 1.00 93.38 562 GLN A N 1
ATOM 4587 C CA . GLN A 1 562 ? 4.967 -13.834 -31.484 1.00 93.38 562 GLN A CA 1
ATOM 4588 C C . GLN A 1 562 ? 6.283 -13.462 -32.167 1.00 93.38 562 GLN A C 1
ATOM 4590 O O . GLN A 1 562 ? 6.624 -12.287 -32.291 1.00 93.38 562 GLN A O 1
ATOM 4595 N N . GLU A 1 563 ? 7.007 -14.471 -32.638 1.00 94.88 563 GLU A N 1
ATOM 4596 C CA . GLU A 1 563 ? 8.268 -14.319 -33.360 1.00 94.88 563 GLU A CA 1
ATOM 4597 C C . GLU A 1 563 ? 8.018 -14.263 -34.862 1.00 94.88 563 GLU A C 1
ATOM 4599 O O . GLU A 1 563 ? 7.369 -15.151 -35.421 1.00 94.88 563 GLU A O 1
ATOM 4604 N N . ARG A 1 564 ? 8.541 -13.238 -35.537 1.00 92.56 564 ARG A N 1
ATOM 4605 C CA . ARG A 1 564 ? 8.300 -13.031 -36.964 1.00 92.56 564 ARG A CA 1
ATOM 4606 C C . ARG A 1 564 ? 9.547 -12.590 -37.715 1.00 92.56 564 ARG A C 1
ATOM 4608 O O . ARG A 1 564 ? 10.444 -11.953 -37.167 1.00 92.56 564 ARG A O 1
ATOM 4615 N N . VAL A 1 565 ? 9.570 -12.896 -39.005 1.00 89.94 565 VAL A N 1
ATOM 4616 C CA . VAL A 1 565 ? 10.627 -12.497 -39.938 1.00 89.94 565 VAL A CA 1
ATOM 4617 C C . VAL A 1 565 ? 10.019 -11.565 -40.987 1.00 89.94 565 VAL A C 1
ATOM 4619 O O . VAL A 1 565 ? 9.081 -11.976 -41.676 1.00 89.94 565 VAL A O 1
ATOM 4622 N N . PRO A 1 566 ? 10.479 -10.307 -41.099 1.00 86.38 566 PRO A N 1
ATOM 4623 C CA . PRO A 1 566 ? 9.984 -9.391 -42.118 1.00 86.38 566 PRO A CA 1
ATOM 4624 C C . PRO A 1 566 ? 10.456 -9.796 -43.513 1.00 86.38 566 PRO A C 1
ATOM 4626 O O . PRO A 1 566 ? 11.519 -10.400 -43.678 1.00 86.38 566 PRO A O 1
ATOM 4629 N N . LEU A 1 567 ? 9.668 -9.438 -44.524 1.00 81.00 567 LEU A N 1
ATOM 4630 C CA . LEU A 1 567 ? 10.004 -9.729 -45.908 1.00 81.00 567 LEU A CA 1
ATOM 4631 C C . LEU A 1 567 ? 11.184 -8.867 -46.391 1.00 81.00 567 LEU A C 1
ATOM 4633 O O . LEU A 1 567 ? 11.212 -7.668 -46.101 1.00 81.00 567 LEU A O 1
ATOM 4637 N N . PRO A 1 568 ? 12.130 -9.427 -47.176 1.00 73.00 568 PRO A N 1
ATOM 4638 C CA . PRO A 1 568 ? 13.294 -8.682 -47.671 1.00 73.00 568 PRO A CA 1
ATOM 4639 C C . PRO A 1 568 ? 12.946 -7.432 -48.495 1.00 73.00 568 PRO A C 1
ATOM 4641 O O . PRO A 1 568 ? 13.701 -6.462 -48.515 1.00 73.00 568 PRO A O 1
ATOM 4644 N N . ASP A 1 569 ? 11.815 -7.457 -49.195 1.00 74.12 569 ASP A N 1
ATOM 4645 C CA . ASP A 1 569 ? 11.335 -6.393 -50.079 1.00 74.12 569 ASP A CA 1
ATOM 4646 C C . ASP A 1 569 ? 10.199 -5.544 -49.478 1.00 74.12 569 ASP A C 1
ATOM 4648 O O . ASP A 1 569 ? 9.951 -4.441 -49.963 1.00 74.12 569 ASP A O 1
ATOM 4652 N N . GLN A 1 570 ? 9.538 -6.031 -48.420 1.00 75.88 570 GLN A N 1
ATOM 4653 C CA . GLN A 1 570 ? 8.425 -5.364 -47.729 1.00 75.88 570 GLN A CA 1
ATOM 4654 C C . GLN A 1 570 ? 8.592 -5.473 -46.201 1.00 75.88 570 GLN A C 1
ATOM 4656 O O . GLN A 1 570 ? 7.978 -6.338 -45.577 1.00 75.88 570 GLN A O 1
ATOM 4661 N N . PRO A 1 571 ? 9.392 -4.596 -45.566 1.00 69.44 571 PRO A N 1
ATOM 4662 C CA . PRO A 1 571 ? 9.729 -4.696 -44.138 1.00 69.44 571 PRO A CA 1
ATOM 4663 C C . PRO A 1 571 ? 8.530 -4.617 -43.175 1.00 69.44 571 PRO A C 1
ATOM 4665 O O . PRO A 1 571 ? 8.619 -5.072 -42.030 1.00 69.44 571 PRO A O 1
ATOM 4668 N N . ASP A 1 572 ? 7.415 -4.046 -43.636 1.00 72.50 572 ASP A N 1
ATOM 4669 C CA . ASP A 1 572 ? 6.169 -3.922 -42.873 1.00 72.50 572 ASP A CA 1
ATOM 4670 C C . ASP A 1 572 ? 5.362 -5.226 -42.837 1.00 72.50 572 ASP A C 1
ATOM 4672 O O . ASP A 1 572 ? 4.581 -5.450 -41.911 1.00 72.50 572 ASP A O 1
ATOM 4676 N N . VAL A 1 573 ? 5.592 -6.121 -43.801 1.00 80.75 573 VAL A N 1
ATOM 4677 C CA . VAL A 1 573 ? 4.964 -7.441 -43.869 1.00 80.75 573 VAL A CA 1
ATOM 4678 C C . VAL A 1 573 ? 5.915 -8.466 -43.263 1.00 80.75 573 VAL A C 1
ATOM 4680 O O . VAL A 1 573 ? 7.096 -8.522 -43.599 1.00 80.75 573 VAL A O 1
ATOM 4683 N N . SER A 1 574 ? 5.407 -9.295 -42.351 1.00 85.81 574 SER A N 1
ATOM 4684 C CA . SER A 1 574 ? 6.224 -10.286 -41.648 1.00 85.81 574 SER A CA 1
ATOM 4685 C C . SER A 1 574 ? 5.523 -11.627 -41.497 1.00 85.81 574 SER A C 1
ATOM 4687 O O . SER A 1 574 ? 4.302 -11.721 -41.346 1.00 85.81 574 SER A O 1
ATOM 4689 N N . ILE A 1 575 ? 6.325 -12.681 -41.502 1.00 88.19 575 ILE A N 1
ATOM 4690 C CA . ILE A 1 575 ? 5.879 -14.070 -41.516 1.00 88.19 575 ILE A CA 1
ATOM 4691 C C . ILE A 1 575 ? 6.195 -14.696 -40.173 1.00 88.19 575 ILE A C 1
ATOM 4693 O O . ILE A 1 575 ? 7.242 -14.418 -39.593 1.00 88.19 575 ILE A O 1
ATOM 4697 N N . ASP A 1 576 ? 5.279 -15.520 -39.679 1.00 90.00 576 ASP A N 1
ATOM 4698 C CA . ASP A 1 576 ? 5.485 -16.261 -38.443 1.00 90.00 576 ASP A CA 1
ATOM 4699 C C . ASP A 1 576 ? 6.732 -17.155 -38.551 1.00 90.00 576 ASP A C 1
ATOM 4701 O O . ASP A 1 576 ? 6.882 -17.944 -39.487 1.00 90.00 576 ASP A O 1
ATOM 4705 N N . TYR A 1 577 ? 7.652 -17.008 -37.601 1.00 90.44 577 TYR A N 1
ATOM 4706 C CA . TYR A 1 577 ? 8.926 -17.718 -37.631 1.00 90.44 577 TYR A CA 1
ATOM 4707 C C . TYR A 1 577 ? 8.743 -19.234 -37.466 1.00 90.44 577 TYR A C 1
ATOM 4709 O O . TYR A 1 577 ? 9.444 -20.011 -38.114 1.00 90.44 577 TYR A O 1
ATOM 4717 N N . ARG A 1 578 ? 7.756 -19.683 -36.675 1.00 88.56 578 ARG A N 1
ATOM 4718 C CA . ARG A 1 578 ? 7.460 -21.118 -36.517 1.00 88.56 578 ARG A CA 1
ATOM 4719 C C . ARG A 1 578 ? 6.900 -21.712 -37.801 1.00 88.56 578 ARG A C 1
ATOM 4721 O O . ARG A 1 578 ? 7.183 -22.870 -38.108 1.00 88.56 578 ARG A O 1
ATOM 4728 N N . HIS A 1 579 ? 6.145 -20.929 -38.571 1.00 89.00 579 HIS A N 1
ATOM 4729 C CA . HIS A 1 579 ? 5.709 -21.349 -39.898 1.00 89.00 579 HIS A CA 1
ATOM 4730 C C . HIS A 1 579 ? 6.903 -21.620 -40.823 1.00 89.00 579 HIS A C 1
ATOM 4732 O O . HIS A 1 579 ? 6.945 -22.682 -41.440 1.00 89.00 579 HIS A O 1
ATOM 4738 N N . LEU A 1 580 ? 7.897 -20.725 -40.863 1.00 86.56 580 LEU A N 1
ATOM 4739 C CA . LEU A 1 580 ? 9.113 -20.920 -41.666 1.00 86.56 580 LEU A CA 1
ATOM 4740 C C . LEU A 1 580 ? 9.886 -22.180 -41.250 1.00 86.56 580 LEU A C 1
ATOM 4742 O O . LEU A 1 580 ? 10.238 -22.979 -42.113 1.00 86.56 580 LEU A O 1
ATOM 4746 N N . LEU A 1 581 ? 10.060 -22.409 -39.943 1.00 86.38 581 LEU A N 1
ATOM 4747 C CA . LEU A 1 581 ? 10.682 -23.638 -39.427 1.00 86.38 581 LEU A CA 1
ATOM 4748 C C . LEU A 1 581 ? 9.910 -24.894 -39.852 1.00 86.38 581 LEU A C 1
ATOM 4750 O O . LEU A 1 581 ? 10.501 -25.877 -40.282 1.00 86.38 581 LEU A O 1
ATOM 4754 N N . THR A 1 582 ? 8.577 -24.842 -39.812 1.00 88.44 582 THR A N 1
ATOM 4755 C CA . THR A 1 582 ? 7.725 -25.962 -40.243 1.00 88.44 582 THR A CA 1
ATOM 4756 C C . THR A 1 582 ? 7.886 -26.261 -41.738 1.00 88.44 582 THR A C 1
ATOM 4758 O O . THR A 1 582 ? 7.787 -27.416 -42.152 1.00 88.44 582 THR A O 1
ATOM 4761 N N . LEU A 1 583 ? 8.081 -25.236 -42.574 1.00 87.88 583 LEU A N 1
ATOM 4762 C CA . LEU A 1 583 ? 8.333 -25.415 -44.006 1.00 87.88 583 LEU A CA 1
ATOM 4763 C C . LEU A 1 583 ? 9.713 -26.041 -44.250 1.00 87.88 583 LEU A C 1
ATOM 4765 O O . LEU A 1 583 ? 9.819 -26.964 -45.058 1.00 87.88 583 LEU A O 1
ATOM 4769 N N . GLU A 1 584 ? 10.734 -25.592 -43.516 1.00 87.38 584 GLU A N 1
ATOM 4770 C CA . GLU A 1 584 ? 12.096 -26.132 -43.586 1.00 87.38 584 GLU A CA 1
ATOM 4771 C C . GLU A 1 584 ? 12.141 -27.606 -43.151 1.00 87.38 584 GLU A C 1
ATOM 4773 O O . GLU A 1 584 ? 12.671 -28.445 -43.878 1.00 87.38 584 GLU A O 1
ATOM 4778 N N . GLU A 1 585 ? 11.492 -27.961 -42.037 1.00 88.00 585 GLU A N 1
ATOM 4779 C CA . GLU A 1 585 ? 11.361 -29.350 -41.563 1.00 88.00 585 GLU A CA 1
ATOM 4780 C C . GLU A 1 585 ? 10.664 -30.265 -42.582 1.00 88.00 585 GLU A C 1
ATOM 4782 O O . GLU A 1 585 ? 10.943 -31.462 -42.659 1.00 88.00 585 GLU A O 1
ATOM 4787 N N . LYS A 1 586 ? 9.759 -29.702 -43.390 1.00 88.94 586 LYS A N 1
ATOM 4788 C CA . LYS A 1 586 ? 9.060 -30.408 -44.473 1.00 88.94 586 LYS A CA 1
ATOM 4789 C C . LYS A 1 586 ? 9.856 -30.460 -45.781 1.00 88.94 586 LYS A C 1
ATOM 4791 O O . LYS A 1 586 ? 9.355 -31.023 -46.753 1.00 88.94 586 LYS A O 1
ATOM 4796 N N . GLY A 1 587 ? 11.059 -29.883 -45.825 1.00 87.12 587 GLY A N 1
ATOM 4797 C CA . GLY A 1 587 ? 11.896 -29.816 -47.024 1.00 87.12 587 GLY A CA 1
ATOM 4798 C C . GLY A 1 587 ? 11.333 -28.907 -48.120 1.00 87.12 587 GLY A C 1
ATOM 4799 O O . GLY A 1 587 ? 11.642 -29.096 -49.294 1.00 87.12 587 GLY A O 1
ATOM 4800 N N . ILE A 1 588 ? 10.468 -27.952 -47.767 1.00 87.50 588 ILE A N 1
ATOM 4801 C CA . ILE A 1 588 ? 9.906 -26.989 -48.71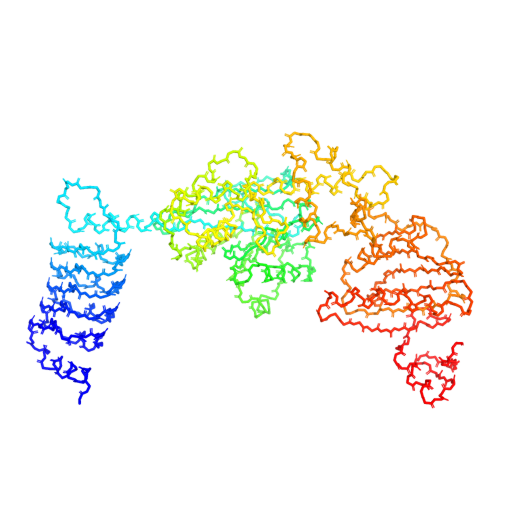6 1.00 87.50 588 ILE A CA 1
ATOM 4802 C C . ILE A 1 588 ? 10.929 -25.866 -48.904 1.00 87.50 588 ILE A C 1
ATOM 4804 O O . ILE A 1 588 ? 11.210 -25.119 -47.975 1.00 87.50 588 ILE A O 1
ATOM 4808 N N . GLU A 1 589 ? 11.481 -25.737 -50.110 1.00 85.19 589 GLU A N 1
ATOM 4809 C CA . GLU A 1 589 ? 12.529 -24.746 -50.403 1.00 85.19 589 GLU A CA 1
ATOM 4810 C C . GLU A 1 589 ? 11.971 -23.354 -50.730 1.00 85.19 589 GLU A C 1
ATOM 4812 O O . GLU A 1 589 ? 12.642 -22.346 -50.504 1.00 85.19 589 GLU A O 1
ATOM 4817 N N . GLN A 1 590 ? 10.744 -23.283 -51.256 1.00 86.50 590 GLN A N 1
ATOM 4818 C CA . GLN A 1 590 ? 10.085 -22.038 -51.645 1.00 86.50 590 GLN A CA 1
ATOM 4819 C C . GLN A 1 590 ? 8.604 -22.035 -51.270 1.00 86.50 590 GLN A C 1
ATOM 4821 O O . GLN A 1 590 ? 7.928 -23.059 -51.353 1.00 86.50 590 GLN A O 1
ATOM 4826 N N . PHE A 1 591 ? 8.082 -20.865 -50.916 1.00 87.81 591 PHE A N 1
ATOM 4827 C CA . PHE A 1 591 ? 6.665 -20.670 -50.614 1.00 87.81 591 PHE A CA 1
ATOM 4828 C C . PHE A 1 591 ? 6.194 -19.280 -51.048 1.00 87.81 591 PHE A C 1
ATOM 4830 O O . PHE A 1 591 ? 7.000 -18.368 -51.227 1.00 87.81 591 PHE A O 1
ATOM 4837 N N . ILE A 1 592 ? 4.885 -19.116 -51.226 1.00 83.44 592 ILE A N 1
ATOM 4838 C CA . ILE A 1 592 ? 4.269 -17.833 -51.578 1.00 83.44 592 ILE A CA 1
ATOM 4839 C C . ILE A 1 592 ? 3.572 -17.294 -50.322 1.00 83.44 592 ILE A C 1
ATOM 4841 O O . ILE A 1 592 ? 2.600 -17.906 -49.874 1.00 83.44 592 ILE A O 1
ATOM 4845 N N . PRO A 1 593 ? 4.060 -16.193 -49.724 1.00 80.62 593 PRO A N 1
ATOM 4846 C CA . PRO A 1 593 ? 3.381 -15.548 -48.608 1.00 80.62 593 PRO A CA 1
ATOM 4847 C C . PRO A 1 593 ? 2.004 -15.025 -49.018 1.00 80.62 593 PRO A C 1
ATOM 4849 O O . PRO A 1 593 ? 1.796 -14.612 -50.160 1.00 80.62 593 PRO A O 1
ATOM 4852 N N . GLU A 1 594 ? 1.076 -14.981 -48.066 1.00 71.69 594 GLU A N 1
ATOM 4853 C CA . GLU A 1 594 ? -0.246 -14.398 -48.284 1.00 71.69 594 GLU A CA 1
ATOM 4854 C C . GLU A 1 594 ? -0.128 -12.932 -48.744 1.00 71.69 594 GLU A C 1
ATOM 4856 O O . GLU A 1 594 ? 0.610 -12.141 -48.158 1.00 71.69 594 GLU A O 1
ATOM 4861 N N . GLY A 1 595 ? -0.822 -12.581 -49.832 1.00 70.00 595 GLY A N 1
ATOM 4862 C CA . GLY A 1 595 ? -0.760 -11.243 -50.433 1.00 70.00 595 GLY A CA 1
ATOM 4863 C C . GLY A 1 595 ? 0.407 -11.003 -51.400 1.00 70.00 595 GLY A C 1
ATOM 4864 O O . GLY A 1 595 ? 0.561 -9.881 -51.882 1.00 70.00 595 GLY A O 1
ATOM 4865 N N . ARG A 1 596 ? 1.211 -12.026 -51.726 1.00 78.31 596 ARG A N 1
ATOM 4866 C CA . ARG A 1 596 ? 2.281 -11.945 -52.733 1.00 78.31 596 ARG A CA 1
ATOM 4867 C C . ARG A 1 596 ? 2.017 -12.860 -53.930 1.00 78.31 596 ARG A C 1
ATOM 4869 O O . ARG A 1 596 ? 1.426 -13.922 -53.794 1.00 78.31 596 ARG A O 1
ATOM 4876 N N . GLU A 1 597 ? 2.507 -12.457 -55.103 1.00 74.19 597 GLU A N 1
ATOM 4877 C CA . GLU A 1 597 ? 2.417 -13.258 -56.338 1.00 74.19 597 GLU A CA 1
ATOM 4878 C C . GLU A 1 597 ? 3.679 -14.098 -56.603 1.00 74.19 597 GLU A C 1
ATOM 4880 O O . GLU A 1 597 ? 3.619 -15.108 -57.300 1.00 74.19 597 GLU A O 1
ATOM 4885 N N . LEU A 1 598 ? 4.829 -13.696 -56.047 1.00 80.56 598 LEU A N 1
ATOM 4886 C CA . LEU A 1 598 ? 6.128 -14.328 -56.301 1.00 80.56 598 LEU A CA 1
ATOM 4887 C C . LEU A 1 598 ? 6.619 -15.141 -55.092 1.00 80.56 598 LEU A C 1
ATOM 4889 O O . LEU A 1 598 ? 6.554 -14.634 -53.963 1.00 80.56 598 LEU A O 1
ATOM 4893 N N . PRO A 1 599 ? 7.171 -16.352 -55.318 1.00 81.31 599 PRO A N 1
ATOM 4894 C CA . PRO A 1 599 ? 7.695 -17.198 -54.255 1.00 81.31 599 PRO A CA 1
ATOM 4895 C C . PRO A 1 599 ? 8.955 -16.608 -53.613 1.00 81.31 599 PRO A C 1
ATOM 4897 O O . PRO A 1 599 ? 9.730 -15.886 -54.244 1.00 81.31 599 PRO A O 1
ATOM 4900 N N . LEU A 1 600 ? 9.158 -16.945 -52.344 1.00 82.31 600 LEU A N 1
ATOM 4901 C CA . LEU A 1 600 ? 10.349 -16.647 -51.558 1.00 82.31 600 LEU A CA 1
ATOM 4902 C C . LEU A 1 600 ? 11.009 -17.944 -51.105 1.00 82.31 600 LEU A C 1
ATOM 4904 O O . LEU A 1 600 ? 10.325 -18.936 -50.855 1.00 82.31 600 LEU A O 1
ATOM 4908 N N . ALA A 1 601 ? 12.334 -17.918 -50.980 1.00 79.88 601 ALA A N 1
ATOM 4909 C CA . ALA A 1 601 ? 13.078 -19.016 -50.382 1.00 79.88 601 ALA A CA 1
ATOM 4910 C C . ALA A 1 601 ? 12.751 -19.127 -48.883 1.00 79.88 601 ALA A C 1
ATOM 4912 O O . ALA A 1 601 ? 12.680 -18.113 -48.185 1.00 79.88 601 ALA A O 1
ATOM 4913 N N . VAL A 1 602 ? 12.541 -20.354 -48.401 1.00 76.00 602 VAL A N 1
ATOM 4914 C CA . VAL A 1 602 ? 12.302 -20.647 -46.976 1.00 76.00 602 VAL A CA 1
ATOM 4915 C C . VAL A 1 602 ? 13.597 -20.504 -46.173 1.00 76.00 602 VAL A C 1
ATOM 4917 O O . VAL A 1 602 ? 13.591 -19.923 -45.090 1.00 76.00 602 VAL A O 1
ATOM 4920 N N . ALA A 1 603 ? 14.716 -20.973 -46.730 1.00 66.50 603 ALA A N 1
ATOM 4921 C CA . ALA A 1 603 ? 16.046 -20.789 -46.165 1.00 66.50 603 ALA A CA 1
ATOM 4922 C C . ALA A 1 603 ? 16.738 -19.557 -46.795 1.00 66.50 603 ALA A C 1
ATOM 4924 O O . ALA A 1 603 ? 16.655 -19.384 -48.014 1.00 66.50 603 ALA A O 1
ATOM 4925 N N . PRO A 1 604 ? 17.420 -18.705 -46.002 1.00 55.94 604 PRO A N 1
ATOM 4926 C CA . PRO A 1 604 ? 18.172 -17.561 -46.521 1.00 55.94 604 PRO A CA 1
ATOM 4927 C C . PRO A 1 604 ? 19.473 -17.937 -47.222 1.00 55.94 604 PRO A C 1
ATOM 4929 O O . PRO A 1 604 ? 20.133 -18.888 -46.733 1.00 55.94 604 PRO A O 1
#

Foldseek 3Di:
DDLQVVLVVLLVVLLQPQEDAPAPSQDQADDLSNLSNQNHQEYHHAQYAHQAYDLSVLSNCNHAEYAYHNYAHQEYDLSVLSNLNHAYDHHAQYAHAAYRPSVLNNPNHAYDHYHNYNFDDDDDDDDDGPNVVNVVRVVVQLVQFLLFAEEEEDEAAPLCRVLLCCCLAVVDGDPPDDFDPAKDFDWGWDDQPNDIHTYGYIDGTNLCVVLVVSLLQQAELHAYEYRDAQQPDPDVVRVVVVLVSCCVHHPLHAYEYEHEPVVRPHHDDPPPVCCVVRVSDQYYFYAYSPPGPRSVVVSVSVSVCVCVGPSRVDGHDPLLVQLLVVLLPDPDQKDFPVVSVVSSVVSVQDPVSSVVSLSVCSRSVCWRFDVPDPQGHTIIGRHVRVLGVLLSLVLPCLDPPVQQQKDFLVNSVVSVDDDDDDDSVCSSNSVVSCVVVLQWAAAPPNPRRMIRGLSSFDDQDPDDDDPLLAWFKKKKFWPDDDQNLQVQLCRHQVVQFDDNATGSFWGWGDDPFKIWTWGFDVVRTIIMITIDGDPVCSVVVVVVSVVSVVVSVVVDPPTDIFMWGADSVGRPDTDGPVVLVVCVVVVNQWDADPPGDDIDGSPD

Radius of gyration: 33.63 Å; chains: 1; bounding box: 77×69×102 Å

Secondary structure (DSSP, 8-state):
--HHHHHHHHHHHHTT-SEEE-TTS--S---GGGGG-TT-SEEE--SS--S---GGGGG-TT--EEE--SS--S---GGGGG-TT--EEE--SS------GGGGG-TT--EEE-TTSSSPPPPSS----HHHHHHHHHHHHHHHB--EEEEEEE--TTS-HHHHHHHHHHS---TTPPPPSSEEEEEEEEEETTEEEEEEEEEE-HHHHHTTGGGGG--TT-EEEEEEETTT---HHHHHHHHHHHHHHHTT--EEEEEE-TTT------HHHHHHH-TTEEEEEE--TTT-TTHHHHHHHHHHHGGGSHHHH-B--HHHHHHHHHHHH--SSEEEHHHHHHHHHTTT--HHHHHHHHHHHHHTTSSB--TT-TTTTTEEES-HHHHHHHHHHHHHH---GGGTTEEETTTHHHHT-SSS---GGGHHHHHHHHHHTTSSEEPTT-TT-EEE-GGGPPPPP----S-TTTSEEEEEEESS--TTHHHHHHHHHGGGEEEEEEETTEEEEE-SSEEEEEEEETTTTEEEEEEEE-TTTHHHHHHHHHHHHHHHHTTSTT--EEEEEE-SS-TT-EEEHHHHHHHHHTT--EE--TT-SS-EES--

pLDDT: mean 87.5, std 9.11, range [49.97, 98.56]